Protein AF-A0A3N4H755-F1 (afdb_monomer)

Foldseek 3Di:
DDDDDDDDDDDDDDDDLPVLLLLLLVLLLVLLQDQPSVVCVVVCPPPVNLVVNCVVSVHDSVSVVVVVVQAPPNRHGGQVVSVVVSVQDLVNVLLVVLLVVLLVQDDSVCNNVSSVLSNVCSVPVHRDPVNLPSQAFEAQDPVLVVLLVVCLVPPDDQDPVPPSPRPSDRHYDYDPLVLAPAEADQQDWDFDADPPPRHTFKTKHHCLPVQLVVLVLLQVLLVLQQQWFQAPDRNDLAGDGDFQWDLPDPVDGATDTDDGTDDDDSNVCLVVCPVVVVVVSQQSNLQSLQVVLVSCCVPNDPQQNVFQVVQCVVLVDDFSRSPSPDQWDWDQDPPPSDTDIRGRPSDPRLGGQKKKKAWSAKFAPQNFWQWKDQVVNSYTYGAGHGMMMMGGPNTDMDGHDTPAPDSPDNCGPGIDTTIDMSHDDPSRSVNSVVVCVVPNRD

Organism: NCBI:txid1160509

Sequence (442 aa):
MPKGPGKPRKAGPAGVRSDTRSRLASIFIHIASLPDLCTYVSEAFHPDHIEHTCNTFQITEKEFYNLRGMFDTNGNPPDPKHLLKAGVTKEQYCIVQNCFFAINTAKTEHKNRAAILLKELLHSNQATPEVSAFLETICESEAVSERWAAWVITAPLPDEREKVGWCQYFPHCVIDESKLQLDVGLGENLVMRDRASGELIGFVYSDLVKNPQVLEWMDNVIAAGCETLKSVRKEDPGKLGMVGYAAGARNARCLNWKKSWDSGDIAGPYRCNKKGIWDHFDRNISSVFALGSNLLVRTGPKEVVRDYKKAINKYSLPRMDGQRSLIFIEYRDPLTALPHRFDLMDKAAPLGAYTVSFTTGSKGGKEKGGHFYISDYGIRIQGGSNRMVGWQQGELHGTSIPDIDDFGNPNPGDFFQRGYCQVESKQLPKAIQNHVERYGRA

Structure (mmCIF, N/CA/C/O backbone):
data_AF-A0A3N4H755-F1
#
_entry.id   AF-A0A3N4H755-F1
#
loop_
_atom_site.group_PDB
_atom_site.id
_atom_site.type_symbol
_atom_site.label_atom_id
_atom_site.label_alt_id
_atom_site.label_comp_id
_atom_site.label_asym_id
_atom_site.label_entity_id
_atom_site.label_seq_id
_atom_site.pdbx_PDB_ins_code
_atom_site.Cartn_x
_atom_site.Cartn_y
_atom_site.Cartn_z
_atom_site.occupancy
_atom_site.B_iso_or_equiv
_atom_site.auth_seq_id
_atom_site.auth_comp_id
_atom_site.auth_asym_id
_atom_site.auth_atom_id
_atom_site.pdbx_PDB_model_num
ATOM 1 N N . MET A 1 1 ? 66.608 -9.723 -12.735 1.00 37.19 1 MET A N 1
ATOM 2 C CA . MET A 1 1 ? 66.971 -10.878 -11.882 1.00 37.19 1 MET A CA 1
ATOM 3 C C . MET A 1 1 ? 65.697 -11.628 -11.506 1.00 37.19 1 MET A C 1
ATOM 5 O O . MET A 1 1 ? 64.805 -10.980 -10.965 1.00 37.19 1 MET A O 1
ATOM 9 N N . PRO A 1 2 ? 65.552 -12.927 -11.815 1.00 33.75 2 PRO A N 1
ATOM 10 C CA . PRO A 1 2 ? 64.373 -13.687 -11.417 1.00 33.75 2 PRO A CA 1
ATOM 11 C C . PRO A 1 2 ? 64.490 -14.147 -9.955 1.00 33.75 2 PRO A C 1
ATOM 13 O O . PRO A 1 2 ? 65.554 -14.574 -9.508 1.00 33.75 2 PRO A O 1
ATOM 16 N N . LYS A 1 3 ? 63.392 -14.017 -9.200 1.00 38.19 3 LYS A N 1
ATOM 17 C CA . LYS A 1 3 ? 63.274 -14.460 -7.802 1.00 38.19 3 LYS A CA 1
ATOM 18 C C . LYS A 1 3 ? 63.311 -15.993 -7.743 1.00 38.19 3 LYS A C 1
ATOM 20 O O . LYS A 1 3 ? 62.578 -16.648 -8.478 1.00 38.19 3 LYS A O 1
ATOM 25 N N . GLY A 1 4 ? 64.168 -16.538 -6.879 1.00 40.31 4 GLY A N 1
ATOM 26 C CA . GLY A 1 4 ? 64.348 -17.981 -6.690 1.00 40.31 4 GLY A CA 1
ATOM 27 C C . GLY A 1 4 ? 63.123 -18.695 -6.091 1.00 40.31 4 GLY A C 1
ATOM 28 O O . GLY A 1 4 ? 62.227 -18.041 -5.549 1.00 40.31 4 GLY A O 1
ATOM 29 N N . PRO A 1 5 ? 63.074 -20.037 -6.177 1.00 40.06 5 PRO A N 1
ATOM 30 C CA . PRO A 1 5 ? 61.913 -20.827 -5.784 1.00 40.06 5 PRO A CA 1
ATOM 31 C C . PRO A 1 5 ? 61.747 -20.856 -4.258 1.00 40.06 5 PRO A C 1
ATOM 33 O O . PRO A 1 5 ? 62.690 -21.109 -3.506 1.00 40.06 5 PRO A O 1
ATOM 36 N N . GLY A 1 6 ? 60.525 -20.580 -3.797 1.00 41.81 6 GLY A N 1
ATOM 37 C CA . GLY A 1 6 ? 60.156 -20.602 -2.383 1.00 41.81 6 GLY A CA 1
ATOM 38 C C . GLY A 1 6 ? 60.129 -22.019 -1.803 1.00 41.81 6 GLY A C 1
ATOM 39 O O . GLY A 1 6 ? 59.676 -22.960 -2.449 1.00 41.81 6 GLY A O 1
ATOM 40 N N . LYS A 1 7 ? 60.599 -22.160 -0.557 1.00 39.56 7 LYS A N 1
ATOM 41 C CA . LYS A 1 7 ? 60.572 -23.415 0.213 1.00 39.56 7 LYS A CA 1
ATOM 42 C C . LYS A 1 7 ? 59.134 -23.933 0.410 1.00 39.56 7 LYS A C 1
ATOM 44 O O . LYS A 1 7 ? 58.241 -23.128 0.685 1.00 39.56 7 LYS A O 1
ATOM 49 N N . PRO A 1 8 ? 58.905 -25.259 0.377 1.00 36.81 8 PRO A N 1
ATOM 50 C CA . PRO A 1 8 ? 57.589 -25.835 0.628 1.00 36.81 8 PRO A CA 1
ATOM 51 C C . PRO A 1 8 ? 57.197 -25.686 2.107 1.00 36.81 8 PRO A C 1
ATOM 53 O O . PRO A 1 8 ? 57.988 -25.961 3.014 1.00 36.81 8 PRO A O 1
ATOM 56 N N . ARG A 1 9 ? 55.957 -25.248 2.360 1.00 35.91 9 ARG A N 1
ATOM 57 C CA . ARG A 1 9 ? 55.354 -25.227 3.702 1.00 35.91 9 ARG A CA 1
ATOM 58 C C . ARG A 1 9 ? 54.984 -26.653 4.119 1.00 35.91 9 ARG A C 1
ATOM 60 O O . ARG A 1 9 ? 54.285 -27.344 3.387 1.00 35.91 9 ARG A O 1
ATOM 67 N N . LYS A 1 10 ? 55.414 -27.067 5.316 1.00 38.22 10 LYS A N 1
ATOM 68 C CA . LYS A 1 10 ? 54.965 -28.312 5.960 1.00 38.22 10 LYS A CA 1
ATOM 69 C C . LYS A 1 10 ? 53.465 -28.226 6.268 1.00 38.22 10 LYS A C 1
ATOM 71 O O . LYS A 1 10 ? 53.031 -27.285 6.930 1.00 38.22 10 LYS A O 1
ATOM 76 N N . ALA A 1 11 ? 52.697 -29.209 5.803 1.00 37.81 11 ALA A N 1
ATOM 77 C CA . ALA A 1 11 ? 51.311 -29.409 6.207 1.00 37.81 11 ALA A CA 1
ATOM 78 C C . ALA A 1 11 ? 51.268 -29.867 7.676 1.00 37.81 11 ALA A C 1
ATOM 80 O O . ALA A 1 11 ? 51.923 -30.841 8.043 1.00 37.81 11 ALA A O 1
ATOM 81 N N . GLY A 1 12 ? 50.539 -29.133 8.520 1.00 41.53 12 GLY A N 1
ATOM 82 C CA . GLY A 1 12 ? 50.205 -29.568 9.879 1.00 41.53 12 GLY A CA 1
ATOM 83 C C . GLY A 1 12 ? 49.044 -30.573 9.871 1.00 41.53 12 GLY A C 1
ATOM 84 O O . GLY A 1 12 ? 48.287 -30.608 8.898 1.00 41.53 12 GLY A O 1
ATOM 85 N N . PRO A 1 13 ? 48.886 -31.384 10.931 1.00 35.00 13 PRO A N 1
ATOM 86 C CA . PRO A 1 13 ? 47.935 -32.490 10.957 1.00 35.00 13 PRO A CA 1
ATOM 87 C C . PRO A 1 13 ? 46.483 -31.998 10.874 1.00 35.00 13 PRO A C 1
ATOM 89 O O . PRO A 1 13 ? 46.030 -31.163 11.661 1.00 35.00 13 PRO A O 1
ATOM 92 N N . ALA A 1 14 ? 45.749 -32.537 9.902 1.00 44.38 14 ALA A N 1
ATOM 93 C CA . ALA A 1 14 ? 44.312 -32.370 9.750 1.00 44.38 14 ALA A CA 1
ATOM 94 C C . ALA A 1 14 ? 43.601 -33.322 10.723 1.00 44.38 14 ALA A C 1
ATOM 96 O O . ALA A 1 14 ? 43.494 -34.510 10.445 1.00 44.38 14 ALA A O 1
ATOM 97 N N . GLY A 1 15 ? 43.163 -32.826 11.884 1.00 40.31 15 GLY A N 1
ATOM 98 C CA . GLY A 1 15 ? 42.465 -33.697 12.841 1.00 40.31 15 GLY A CA 1
ATOM 99 C C . GLY A 1 15 ? 41.652 -33.050 13.963 1.00 40.31 15 GLY A C 1
ATOM 100 O O . GLY A 1 15 ? 40.934 -33.767 14.637 1.00 40.31 15 GLY A O 1
ATOM 101 N N . VAL A 1 16 ? 41.710 -31.729 14.180 1.00 38.16 16 VAL A N 1
ATOM 102 C CA . VAL A 1 16 ? 41.061 -31.102 15.365 1.00 38.16 16 VAL A CA 1
ATOM 103 C C . VAL A 1 16 ? 40.095 -29.957 15.006 1.00 38.16 16 VAL A C 1
ATOM 105 O O . VAL A 1 16 ? 39.391 -29.429 15.853 1.00 38.16 16 VAL A O 1
ATOM 108 N N . ARG A 1 17 ? 39.999 -29.555 13.730 1.00 38.12 17 ARG A N 1
ATOM 109 C CA . ARG A 1 17 ? 39.231 -28.355 13.327 1.00 38.12 17 ARG A CA 1
ATOM 110 C C . ARG A 1 17 ? 37.721 -28.556 13.136 1.00 38.12 17 ARG A C 1
ATOM 112 O O . ARG A 1 17 ? 37.017 -27.554 13.049 1.00 38.12 17 ARG A O 1
ATOM 119 N N . SER A 1 18 ? 37.222 -29.788 13.025 1.00 40.03 18 SER A N 1
ATOM 120 C CA . SER A 1 18 ? 35.785 -30.049 12.827 1.00 40.03 18 SER A CA 1
ATOM 121 C C . SER A 1 18 ? 34.979 -29.949 14.127 1.00 40.03 18 SER A C 1
ATOM 123 O O . SER A 1 18 ? 33.864 -29.438 14.098 1.00 40.03 18 SER A O 1
ATOM 125 N N . ASP A 1 19 ? 35.560 -30.341 15.264 1.00 46.31 19 ASP A N 1
ATOM 126 C CA . ASP A 1 19 ? 34.869 -30.394 16.562 1.00 46.31 19 ASP A CA 1
ATOM 127 C C . ASP A 1 19 ? 34.604 -28.995 17.154 1.00 46.31 19 ASP A C 1
ATOM 129 O O . ASP A 1 19 ? 33.488 -28.663 17.554 1.00 46.31 19 ASP A O 1
ATOM 133 N N . THR A 1 20 ? 35.586 -28.092 17.069 1.00 42.19 20 THR A N 1
ATOM 134 C CA . THR A 1 20 ? 35.442 -26.692 17.515 1.00 42.19 20 THR A CA 1
ATOM 135 C C . THR A 1 20 ? 34.314 -25.948 16.785 1.00 42.19 20 THR A C 1
ATOM 137 O O . THR A 1 20 ? 33.657 -25.084 17.361 1.00 42.19 20 THR A O 1
ATOM 140 N N . ARG A 1 21 ? 34.047 -26.286 15.516 1.00 45.59 21 ARG A N 1
ATOM 141 C CA . ARG A 1 21 ? 33.001 -25.637 14.704 1.00 45.59 21 ARG A CA 1
ATOM 142 C C . ARG A 1 21 ? 31.594 -26.049 15.132 1.00 45.59 21 ARG A C 1
ATOM 144 O O . ARG A 1 21 ? 30.720 -25.193 15.223 1.00 45.59 21 ARG A O 1
ATOM 151 N N . SER A 1 22 ? 31.401 -27.331 15.440 1.00 44.69 22 SER A N 1
ATOM 152 C CA . SER A 1 22 ? 30.119 -27.858 15.925 1.00 44.69 22 SER A CA 1
ATOM 153 C C . SER A 1 22 ? 29.780 -27.325 17.325 1.00 44.69 22 SER A C 1
ATOM 155 O O . SER A 1 22 ? 28.619 -27.047 17.634 1.00 44.69 22 SER A O 1
ATOM 157 N N . ARG A 1 23 ? 30.806 -27.108 18.159 1.00 47.16 23 ARG A N 1
ATOM 158 C CA . ARG A 1 23 ? 30.660 -26.550 19.512 1.00 47.16 23 ARG A CA 1
ATOM 159 C C . ARG A 1 23 ? 30.326 -25.055 19.495 1.00 47.16 23 ARG A C 1
ATOM 161 O O . ARG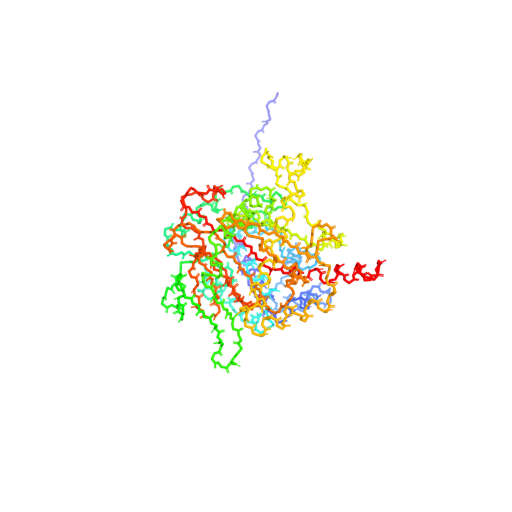 A 1 23 ? 29.396 -24.651 20.183 1.00 47.16 23 ARG A O 1
ATOM 168 N N . LEU A 1 24 ? 30.984 -24.254 18.648 1.00 44.19 24 LEU A N 1
ATOM 169 C CA . LEU A 1 24 ? 30.670 -22.823 18.474 1.00 44.19 24 LEU A CA 1
ATOM 170 C C . LEU A 1 24 ? 29.238 -22.577 17.979 1.00 44.19 24 LEU A C 1
ATOM 172 O O . LEU A 1 24 ? 28.571 -21.671 18.477 1.00 44.19 24 LEU A O 1
ATOM 176 N N . ALA A 1 25 ? 28.746 -23.412 17.060 1.00 45.50 25 ALA A N 1
ATOM 177 C CA . ALA A 1 25 ? 27.349 -23.375 16.636 1.00 45.50 25 ALA A CA 1
ATOM 178 C C . ALA A 1 25 ? 26.399 -23.671 17.811 1.00 45.50 25 ALA A C 1
ATOM 180 O O . ALA A 1 25 ? 25.476 -22.903 18.052 1.00 45.50 25 ALA A O 1
ATOM 181 N N . SER A 1 26 ? 26.689 -24.700 18.615 1.00 45.47 26 SER A N 1
ATOM 182 C CA . SER A 1 26 ? 25.880 -25.088 19.786 1.00 45.47 26 SER A CA 1
ATOM 183 C C . SER A 1 26 ? 25.758 -24.000 20.863 1.00 45.47 26 SER A C 1
ATOM 185 O O . SER A 1 26 ? 24.737 -23.898 21.540 1.00 45.47 26 SER A O 1
ATOM 187 N N . ILE A 1 27 ? 26.763 -23.137 20.999 1.00 47.31 27 ILE A N 1
ATOM 188 C CA . ILE A 1 27 ? 26.748 -22.026 21.967 1.00 47.31 27 ILE A CA 1
ATOM 189 C C . ILE A 1 27 ? 25.921 -20.851 21.447 1.00 47.31 27 ILE A C 1
ATOM 191 O O . ILE A 1 27 ? 25.141 -20.269 22.200 1.00 47.31 27 ILE A O 1
ATOM 195 N N . PHE A 1 28 ? 26.029 -20.548 20.149 1.00 48.62 28 PHE A N 1
ATOM 196 C CA . PHE A 1 28 ? 25.149 -19.584 19.482 1.00 48.62 28 PHE A CA 1
ATOM 197 C C . PHE A 1 28 ? 23.672 -19.989 19.616 1.00 48.62 28 PHE A C 1
ATOM 199 O O . PHE A 1 28 ? 22.830 -19.138 19.903 1.00 48.62 28 PHE A O 1
ATOM 206 N N . ILE A 1 29 ? 23.380 -21.289 19.483 1.00 45.28 29 ILE A N 1
ATOM 207 C CA . ILE A 1 29 ? 22.045 -21.884 19.665 1.00 45.28 29 ILE A CA 1
ATOM 208 C C . ILE A 1 29 ? 21.499 -21.620 21.069 1.00 45.28 29 ILE A C 1
ATOM 210 O O . ILE A 1 29 ? 20.332 -21.267 21.223 1.00 45.28 29 ILE A O 1
ATOM 214 N N . HIS A 1 30 ? 22.333 -21.789 22.096 1.00 45.16 30 HIS A N 1
ATOM 215 C CA . HIS A 1 30 ? 21.892 -21.640 23.477 1.00 45.16 30 HIS A CA 1
ATOM 216 C C . HIS A 1 30 ? 21.671 -20.172 23.858 1.00 45.16 30 HIS A C 1
ATOM 218 O O . HIS A 1 30 ? 20.620 -19.845 24.405 1.00 45.16 30 HIS A O 1
ATOM 224 N N . ILE A 1 31 ? 22.608 -19.279 23.512 1.00 46.03 31 ILE A N 1
ATOM 225 C CA . ILE A 1 31 ? 22.509 -17.842 23.819 1.00 46.03 31 ILE A CA 1
ATOM 226 C C . ILE A 1 31 ? 21.249 -17.245 23.184 1.00 46.03 31 ILE A C 1
ATOM 228 O O . ILE A 1 31 ? 20.500 -16.552 23.863 1.00 46.03 31 ILE A O 1
ATOM 232 N N . ALA A 1 32 ? 20.959 -17.580 21.922 1.00 44.53 32 ALA A N 1
ATOM 233 C CA . ALA A 1 32 ? 19.783 -17.084 21.206 1.00 44.53 32 ALA A CA 1
ATOM 234 C C . ALA A 1 32 ? 18.434 -17.614 21.743 1.00 44.53 32 ALA A C 1
ATOM 236 O O . ALA A 1 32 ? 17.385 -17.101 21.357 1.00 44.53 32 ALA A O 1
ATOM 237 N N . SER A 1 33 ? 18.450 -18.624 22.623 1.00 42.16 33 SER A N 1
ATOM 238 C CA . SER A 1 33 ? 17.251 -19.278 23.168 1.00 42.16 33 SER A CA 1
ATOM 239 C C . SER A 1 33 ? 16.802 -18.758 24.542 1.00 42.16 33 SER A C 1
ATOM 241 O O . SER A 1 33 ? 15.808 -19.243 25.084 1.00 42.16 33 SER A O 1
ATOM 243 N N . LEU A 1 34 ? 17.519 -17.787 25.119 1.00 43.53 34 LEU A N 1
ATOM 244 C CA . LEU A 1 34 ? 17.242 -17.276 26.462 1.00 43.53 34 LEU A CA 1
ATOM 245 C C . LEU A 1 34 ? 16.183 -16.156 26.450 1.00 43.53 34 LEU A C 1
ATOM 247 O O . LEU A 1 34 ? 16.245 -15.264 25.596 1.00 43.53 34 LEU A O 1
ATOM 251 N N . PRO A 1 35 ? 15.223 -16.156 27.399 1.00 37.88 35 PRO A N 1
ATOM 252 C CA . PRO A 1 35 ? 14.303 -15.037 27.581 1.00 37.88 35 PRO A CA 1
ATOM 253 C C . PRO A 1 35 ? 15.101 -13.776 27.939 1.00 37.88 35 PRO A C 1
ATOM 255 O O . PRO A 1 35 ? 15.944 -13.817 28.828 1.00 37.88 35 PRO A O 1
ATOM 258 N N . ASP A 1 36 ? 14.845 -12.669 27.239 1.00 51.94 36 ASP A N 1
ATOM 259 C CA . ASP A 1 36 ? 15.615 -11.418 27.339 1.00 51.94 36 ASP A CA 1
ATOM 260 C C . ASP A 1 36 ? 17.102 -11.537 26.962 1.00 51.94 36 ASP A C 1
ATOM 262 O O . ASP A 1 36 ? 18.016 -11.172 27.705 1.00 51.94 36 ASP A O 1
ATOM 266 N N . LEU A 1 37 ? 17.324 -11.953 25.711 1.00 44.00 37 LEU A N 1
ATOM 267 C CA . LEU A 1 37 ? 18.619 -11.957 25.025 1.00 44.00 37 LEU A CA 1
ATOM 268 C C . LEU A 1 37 ? 19.454 -10.691 25.288 1.00 44.00 37 LEU A C 1
ATOM 270 O O . LEU A 1 37 ? 20.648 -10.795 25.527 1.00 44.00 37 LEU A O 1
ATOM 274 N N . CYS A 1 38 ? 18.852 -9.497 25.284 1.00 39.28 38 CYS A N 1
ATOM 275 C CA . CYS A 1 38 ? 19.583 -8.247 25.520 1.00 39.28 38 CYS A CA 1
ATOM 276 C C . CYS A 1 38 ? 20.134 -8.124 26.951 1.00 39.28 38 CYS A C 1
ATOM 278 O O . CYS A 1 38 ? 21.256 -7.648 27.124 1.00 39.28 38 CYS A O 1
ATOM 280 N N . THR A 1 39 ? 19.381 -8.566 27.961 1.00 44.69 39 THR A N 1
ATOM 281 C CA . THR A 1 39 ? 19.807 -8.541 29.369 1.00 44.69 39 THR A CA 1
ATOM 282 C C . THR A 1 39 ? 20.890 -9.588 29.599 1.00 44.69 39 THR A C 1
ATOM 284 O O . THR A 1 39 ? 21.962 -9.265 30.111 1.00 44.69 39 THR A O 1
ATOM 287 N N . TYR A 1 40 ? 20.671 -10.804 29.094 1.00 47.69 40 TYR A N 1
ATOM 288 C CA . TYR A 1 40 ? 21.601 -11.915 29.269 1.00 47.69 40 TYR A CA 1
ATOM 289 C C . TYR A 1 40 ? 22.909 -11.725 28.495 1.00 47.69 40 TYR A C 1
ATOM 291 O O . TYR A 1 40 ? 23.973 -12.045 29.006 1.00 47.69 40 TYR A O 1
ATOM 299 N N . VAL A 1 41 ? 22.872 -11.148 27.289 1.00 46.31 41 VAL A N 1
ATOM 300 C CA . VAL A 1 41 ? 24.085 -10.753 26.553 1.00 46.31 41 VAL A CA 1
ATOM 301 C C . VAL A 1 41 ? 24.857 -9.698 27.355 1.00 46.31 41 VAL A C 1
ATOM 303 O O . VAL A 1 41 ? 26.072 -9.803 27.482 1.00 46.31 41 VAL A O 1
ATOM 306 N N . SER A 1 42 ? 24.190 -8.722 27.978 1.00 43.56 42 SER A N 1
ATOM 307 C CA . SER A 1 42 ? 24.899 -7.717 28.784 1.00 43.56 42 SER A CA 1
ATOM 308 C C . SER A 1 42 ? 25.566 -8.300 30.044 1.00 43.56 42 SER A C 1
ATOM 310 O O . SER A 1 42 ? 26.686 -7.907 30.372 1.00 43.56 42 SER A O 1
ATOM 312 N N . GLU A 1 43 ? 24.929 -9.276 30.699 1.00 48.62 43 GLU A N 1
ATOM 313 C CA . GLU A 1 43 ? 25.418 -9.909 31.933 1.00 48.62 43 GLU A CA 1
ATOM 314 C C . GLU A 1 43 ? 26.448 -11.018 31.660 1.00 48.62 43 GLU A C 1
ATOM 316 O O . GLU A 1 43 ? 27.495 -11.064 32.304 1.00 48.62 43 GLU A O 1
ATOM 321 N N . ALA A 1 44 ? 26.222 -11.867 30.653 1.00 48.84 44 ALA A N 1
ATOM 322 C CA . ALA A 1 44 ? 27.129 -12.956 30.282 1.00 48.84 44 ALA A CA 1
ATOM 323 C C . ALA A 1 44 ? 28.455 -12.457 29.684 1.00 48.84 44 ALA A C 1
ATOM 325 O O . ALA A 1 44 ? 29.462 -13.157 29.766 1.00 48.84 44 ALA A O 1
ATOM 326 N N . PHE A 1 45 ? 28.483 -11.249 29.104 1.00 48.88 45 PHE A N 1
ATOM 327 C CA . PHE A 1 45 ? 29.710 -10.607 28.613 1.00 48.88 45 PHE A CA 1
ATOM 328 C C . PHE A 1 45 ? 30.370 -9.658 29.630 1.00 48.88 45 PHE A C 1
ATOM 330 O O . PHE A 1 45 ? 31.374 -9.011 29.297 1.00 48.88 45 PHE A O 1
ATOM 337 N N . HIS A 1 46 ? 29.860 -9.598 30.866 1.00 59.00 46 HIS A N 1
ATOM 338 C CA . HIS A 1 46 ? 30.509 -8.899 31.971 1.00 59.00 46 HIS A CA 1
ATOM 339 C C . HIS A 1 46 ? 31.725 -9.711 32.475 1.00 59.00 46 HIS A C 1
ATOM 341 O O . HIS A 1 46 ? 31.621 -10.933 32.608 1.00 59.00 46 HIS A O 1
ATOM 347 N N . PRO A 1 47 ? 32.880 -9.074 32.763 1.00 55.56 47 PRO A N 1
ATOM 348 C CA . PRO A 1 47 ? 34.117 -9.769 33.142 1.00 55.56 47 PRO A CA 1
ATOM 349 C C . PRO A 1 47 ? 33.964 -10.775 34.290 1.00 55.56 47 PRO A C 1
ATOM 351 O O . PRO A 1 47 ? 34.566 -11.845 34.255 1.00 55.56 47 PRO A O 1
ATOM 354 N N . ASP A 1 48 ? 33.099 -10.465 35.254 1.00 60.66 48 ASP A N 1
ATOM 355 C CA . ASP A 1 48 ? 32.895 -11.276 36.461 1.00 60.66 48 ASP A CA 1
ATOM 356 C C . ASP A 1 48 ? 32.115 -12.580 36.213 1.00 60.66 48 ASP A C 1
ATOM 358 O O . ASP A 1 48 ? 32.096 -13.467 37.064 1.00 60.66 48 ASP A O 1
ATOM 362 N N . HIS A 1 49 ? 31.489 -12.731 35.042 1.00 58.31 49 HIS A N 1
ATOM 363 C CA . HIS A 1 49 ? 30.677 -13.900 34.692 1.00 58.31 49 HIS A CA 1
ATOM 364 C C . HIS A 1 49 ? 31.336 -14.802 33.638 1.00 58.31 49 HIS A C 1
ATOM 366 O O . HIS A 1 49 ? 30.759 -15.825 33.258 1.00 58.31 49 HIS A O 1
ATOM 372 N N . ILE A 1 50 ? 32.554 -14.471 33.188 1.00 56.12 50 ILE A N 1
ATOM 373 C CA . ILE A 1 50 ? 33.272 -15.204 32.131 1.00 56.12 50 ILE A CA 1
ATOM 374 C C . ILE A 1 50 ? 33.529 -16.653 32.540 1.00 56.12 50 ILE A C 1
ATOM 376 O O . ILE A 1 50 ? 33.259 -17.561 31.758 1.00 56.12 50 ILE A O 1
ATOM 380 N N . GLU A 1 51 ? 33.997 -16.889 33.765 1.00 56.88 51 GLU A N 1
ATOM 381 C CA . GLU A 1 51 ? 34.305 -18.237 34.251 1.00 56.88 51 GLU A CA 1
ATOM 382 C C . GLU A 1 51 ? 33.038 -19.095 34.380 1.00 56.88 51 GLU A C 1
ATOM 384 O O . GLU A 1 51 ? 33.001 -20.232 33.907 1.00 56.88 51 GLU A O 1
ATOM 389 N N . HIS A 1 52 ? 31.958 -18.531 34.933 1.00 58.81 52 HIS A N 1
ATOM 390 C CA . HIS A 1 52 ? 30.665 -19.210 35.026 1.00 58.81 52 HIS A CA 1
ATOM 391 C C . HIS A 1 52 ? 30.112 -19.562 33.640 1.00 58.81 52 HIS A C 1
ATOM 393 O O . HIS A 1 52 ? 29.659 -20.683 33.414 1.00 58.81 52 HIS A O 1
ATOM 399 N N . THR A 1 53 ? 30.212 -18.632 32.693 1.00 48.50 53 THR A N 1
ATOM 400 C CA . THR A 1 53 ? 29.767 -18.807 31.308 1.00 48.50 53 THR A CA 1
ATOM 401 C C . THR A 1 53 ? 30.600 -19.872 30.589 1.00 48.50 53 THR A C 1
ATOM 403 O O . THR A 1 53 ? 30.048 -20.800 30.002 1.00 48.50 53 THR A O 1
ATOM 406 N N . CYS A 1 54 ? 31.929 -19.821 30.702 1.00 52.19 54 CYS A N 1
ATOM 407 C CA . CYS A 1 54 ? 32.829 -20.820 30.121 1.00 52.19 54 CYS A CA 1
ATOM 408 C C . CYS A 1 54 ? 32.565 -22.227 30.673 1.00 52.19 54 CYS A C 1
ATOM 410 O O . CYS A 1 54 ? 32.491 -23.186 29.904 1.00 52.19 54 CYS A O 1
ATOM 412 N N . ASN A 1 55 ? 32.344 -22.343 31.985 1.00 54.88 55 ASN A N 1
ATOM 413 C CA . ASN A 1 55 ? 32.042 -23.614 32.643 1.00 54.88 55 ASN A CA 1
ATOM 414 C C . ASN A 1 55 ? 30.659 -24.154 32.259 1.00 54.88 55 ASN A C 1
ATOM 416 O O . ASN A 1 55 ? 30.520 -25.344 31.976 1.00 54.88 55 ASN A O 1
ATOM 420 N N . THR A 1 56 ? 29.653 -23.281 32.189 1.00 53.41 56 THR A N 1
ATOM 421 C CA . THR A 1 56 ? 28.278 -23.648 31.814 1.00 53.41 56 THR A CA 1
ATOM 422 C C . THR A 1 56 ? 28.215 -24.157 30.377 1.00 53.41 56 THR A C 1
ATOM 424 O O . THR A 1 56 ? 27.532 -25.138 30.091 1.00 53.41 56 THR A O 1
ATOM 427 N N . PHE A 1 57 ? 28.976 -23.533 29.476 1.00 46.56 57 PHE A N 1
ATOM 428 C CA . PHE A 1 57 ? 28.975 -23.860 28.050 1.00 46.56 57 PHE A CA 1
ATOM 429 C C . PHE A 1 57 ? 30.118 -24.781 27.618 1.00 46.56 57 PHE A C 1
ATOM 431 O O . PHE A 1 57 ? 30.257 -25.066 26.430 1.00 46.56 57 PHE A O 1
ATOM 438 N N . GLN A 1 58 ? 30.912 -25.266 28.578 1.00 59.72 58 GLN A N 1
ATOM 439 C CA . GLN A 1 58 ? 32.077 -26.124 28.355 1.00 59.72 58 GLN A CA 1
ATOM 440 C C . GLN A 1 58 ? 32.986 -25.613 27.229 1.0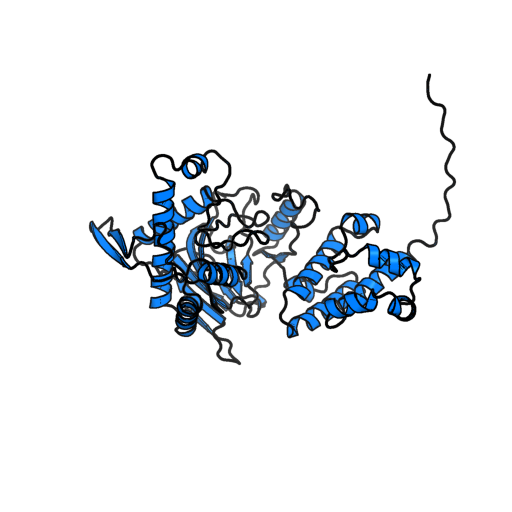0 59.72 58 GLN A C 1
ATOM 442 O O . GLN A 1 58 ? 33.405 -26.374 26.344 1.00 59.72 58 GLN A O 1
ATOM 447 N N . ILE A 1 59 ? 33.272 -24.312 27.266 1.00 55.12 59 ILE A N 1
ATOM 448 C CA . ILE A 1 59 ? 34.172 -23.639 26.335 1.00 55.12 59 ILE A CA 1
ATOM 449 C C . ILE A 1 59 ? 35.362 -23.046 27.043 1.00 55.12 59 ILE A C 1
ATOM 451 O O . ILE A 1 59 ? 35.314 -22.680 28.212 1.00 55.12 59 ILE A O 1
ATOM 455 N N . THR A 1 60 ? 36.445 -22.925 26.295 1.00 65.31 60 THR A N 1
ATOM 456 C CA . THR A 1 60 ? 37.610 -22.193 26.756 1.00 65.31 60 THR A CA 1
ATOM 457 C C . THR A 1 60 ? 37.319 -20.697 26.761 1.00 65.31 60 THR A C 1
ATOM 459 O O . THR A 1 60 ? 36.614 -20.169 25.900 1.00 65.31 60 THR A O 1
ATOM 462 N N . GLU A 1 61 ? 37.956 -19.980 27.677 1.00 57.25 61 GLU A N 1
ATOM 463 C CA . GLU A 1 61 ? 37.920 -18.518 27.725 1.00 57.25 61 GLU A CA 1
ATOM 464 C C . GLU A 1 61 ? 38.342 -17.887 26.380 1.00 57.25 61 GLU A C 1
ATOM 466 O O . GLU A 1 61 ? 37.779 -16.895 25.922 1.00 57.25 61 GLU A O 1
ATOM 471 N N . LYS A 1 62 ? 39.267 -18.534 25.660 1.00 63.00 62 LYS A N 1
ATOM 472 C CA . LYS A 1 62 ? 39.668 -18.145 24.302 1.00 63.00 62 LYS A CA 1
ATOM 473 C C . LYS A 1 62 ? 38.526 -18.262 23.284 1.00 63.00 62 LYS A C 1
ATOM 475 O O . LYS A 1 62 ? 38.391 -17.395 22.424 1.00 63.00 62 LYS A O 1
ATOM 480 N N . GLU A 1 63 ? 37.730 -19.327 23.337 1.00 51.75 63 GLU A N 1
ATOM 481 C CA . GLU A 1 63 ? 36.540 -19.493 22.489 1.00 51.75 63 GLU A CA 1
ATOM 482 C C . GLU A 1 63 ? 35.459 -18.474 22.853 1.00 51.75 63 GLU A C 1
ATOM 484 O O . GLU A 1 63 ? 34.865 -17.881 21.954 1.00 51.75 63 GLU A O 1
ATOM 489 N N . PHE A 1 64 ? 35.286 -18.185 24.143 1.00 52.72 64 PHE A N 1
ATOM 490 C CA . PHE A 1 64 ? 34.396 -17.135 24.627 1.00 52.72 64 PHE A CA 1
ATOM 491 C C . PHE A 1 64 ? 34.791 -15.738 24.114 1.00 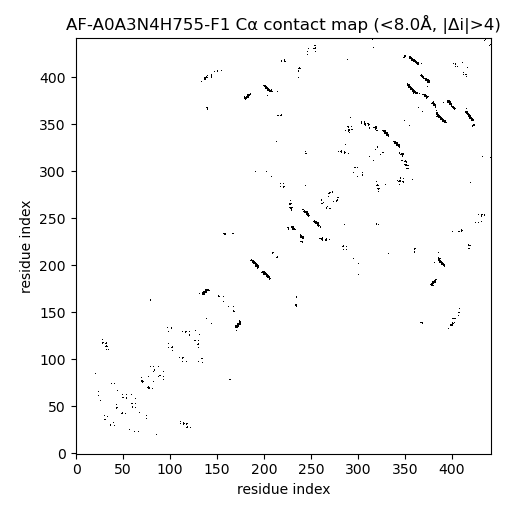52.72 64 PHE A C 1
ATOM 493 O O . PHE A 1 64 ? 33.946 -15.017 23.590 1.00 52.72 64 PHE A O 1
ATOM 500 N N . TYR A 1 65 ? 36.073 -15.357 24.161 1.00 54.34 65 TYR A N 1
ATOM 501 C CA . TYR A 1 65 ? 36.526 -14.079 23.594 1.00 54.34 65 TYR A CA 1
ATOM 502 C C . TYR A 1 65 ? 36.413 -14.021 22.068 1.00 54.34 65 TYR A C 1
ATOM 504 O O . TYR A 1 65 ? 36.121 -12.956 21.522 1.00 54.34 65 TYR A O 1
ATOM 512 N N . ASN A 1 66 ? 36.591 -15.148 21.372 1.00 55.47 66 ASN A N 1
ATOM 513 C CA . ASN A 1 66 ? 36.329 -15.214 19.935 1.00 55.47 66 ASN A CA 1
ATOM 514 C C . ASN A 1 66 ? 34.839 -14.984 19.634 1.00 55.47 66 ASN A C 1
ATOM 516 O O . ASN A 1 66 ? 34.537 -14.238 18.711 1.00 55.47 66 ASN A O 1
ATOM 520 N N . LEU A 1 67 ? 33.926 -15.554 20.432 1.00 50.69 67 LEU A N 1
ATOM 521 C CA . LEU A 1 67 ? 32.479 -15.312 20.344 1.00 50.69 67 LEU A CA 1
ATOM 522 C C . LEU A 1 67 ? 32.112 -13.864 20.694 1.00 50.69 67 LEU A C 1
ATOM 524 O O . LEU A 1 67 ? 31.327 -13.241 19.988 1.00 50.69 67 LEU A O 1
ATOM 528 N N . ARG A 1 68 ? 32.723 -13.284 21.732 1.00 47.91 68 ARG A N 1
ATOM 529 C CA . ARG A 1 68 ? 32.535 -11.874 22.104 1.00 47.91 68 ARG A CA 1
ATOM 530 C C . ARG A 1 68 ? 32.991 -10.929 20.992 1.00 47.91 68 ARG A C 1
ATOM 532 O O . ARG A 1 68 ? 32.309 -9.958 20.703 1.00 47.91 68 ARG A O 1
ATOM 539 N N . GLY A 1 69 ? 34.106 -11.239 20.330 1.00 52.50 69 GLY A N 1
ATOM 540 C CA . GLY A 1 69 ? 34.594 -10.504 19.158 1.00 52.50 69 GLY A CA 1
ATOM 541 C C . GLY A 1 69 ? 33.728 -10.670 17.901 1.00 52.50 69 GLY A C 1
ATOM 542 O O . GLY A 1 69 ? 33.981 -10.007 16.894 1.00 52.50 69 GLY A O 1
ATOM 543 N N . MET A 1 70 ? 32.721 -11.550 17.943 1.00 47.16 70 MET A N 1
ATOM 544 C CA . MET A 1 70 ? 31.720 -11.710 16.894 1.00 47.16 70 MET A CA 1
ATOM 545 C C . MET A 1 70 ? 30.480 -10.841 17.114 1.00 47.16 70 MET A C 1
ATOM 547 O O . MET A 1 70 ? 29.679 -10.769 16.203 1.00 47.16 70 MET A O 1
ATOM 551 N N . PHE A 1 71 ? 30.305 -10.153 18.238 1.00 47.84 71 PHE A N 1
ATOM 552 C CA . PHE A 1 71 ? 29.241 -9.156 18.389 1.00 47.84 71 PHE A CA 1
ATOM 553 C C . PHE A 1 71 ? 29.877 -7.779 18.525 1.00 47.84 71 PHE A C 1
ATOM 555 O O . PHE A 1 71 ? 30.970 -7.642 19.081 1.00 47.84 71 PHE A O 1
ATOM 562 N N . ASP A 1 72 ? 29.233 -6.745 17.985 1.00 55.50 72 ASP A N 1
ATOM 563 C CA . ASP A 1 72 ? 29.700 -5.394 18.287 1.00 55.50 72 ASP A CA 1
ATOM 564 C C . ASP A 1 72 ? 29.385 -5.036 19.750 1.00 55.50 72 ASP A C 1
ATOM 566 O O . ASP A 1 72 ? 28.652 -5.736 20.454 1.00 55.50 72 ASP A O 1
ATOM 570 N N . THR A 1 73 ? 29.930 -3.920 20.230 1.00 45.38 73 THR A N 1
ATOM 571 C CA . THR A 1 73 ? 29.720 -3.455 21.611 1.00 45.38 73 THR A CA 1
ATOM 572 C C . THR A 1 73 ? 28.258 -3.139 21.948 1.00 45.38 73 THR A C 1
ATOM 574 O O . THR A 1 73 ? 27.962 -2.852 23.103 1.00 45.38 73 THR A O 1
ATOM 577 N N . ASN A 1 74 ? 27.351 -3.170 20.966 1.00 48.75 74 ASN A N 1
ATOM 578 C CA . ASN A 1 74 ? 25.921 -2.926 21.127 1.00 48.75 74 ASN A CA 1
ATOM 579 C C . ASN A 1 74 ? 25.090 -4.221 21.039 1.00 48.75 74 ASN A C 1
ATOM 581 O O . ASN A 1 74 ? 23.863 -4.145 21.039 1.00 48.75 74 ASN A O 1
ATOM 585 N N . GLY A 1 75 ? 25.730 -5.394 20.942 1.00 49.44 75 GLY A N 1
ATOM 586 C CA . GLY A 1 75 ? 25.044 -6.680 20.805 1.00 49.44 75 GLY A CA 1
ATOM 587 C C . GLY A 1 75 ? 24.477 -6.938 19.405 1.00 49.44 75 GLY A C 1
ATOM 588 O O . GLY A 1 75 ? 23.620 -7.808 19.250 1.00 49.44 75 GLY A O 1
ATOM 589 N N . ASN A 1 76 ? 24.929 -6.205 18.380 1.00 51.72 76 ASN A N 1
ATOM 590 C CA . ASN A 1 76 ? 24.538 -6.490 17.001 1.00 51.72 76 ASN A CA 1
ATOM 591 C C . ASN A 1 76 ? 25.225 -7.769 16.500 1.00 51.72 76 ASN A C 1
ATOM 593 O O . ASN A 1 76 ? 26.367 -8.044 16.887 1.00 51.72 76 ASN A O 1
ATOM 597 N N . PRO A 1 77 ? 24.557 -8.539 15.622 1.00 52.03 77 PRO A N 1
ATOM 598 C CA . PRO A 1 77 ? 25.096 -9.784 15.101 1.00 52.03 77 PRO A CA 1
ATOM 599 C C . PRO A 1 77 ? 26.421 -9.583 14.338 1.00 52.03 77 PRO A C 1
ATOM 601 O O . PRO A 1 77 ? 26.684 -8.493 13.822 1.00 52.03 77 PRO A O 1
ATOM 604 N N . PRO A 1 78 ? 27.239 -10.645 14.223 1.00 53.88 78 PRO A N 1
ATOM 605 C CA . PRO A 1 78 ? 28.549 -10.591 13.583 1.00 53.88 78 PRO A CA 1
ATOM 606 C C . PRO A 1 78 ? 28.540 -10.059 12.163 1.00 53.88 78 PRO A C 1
ATOM 608 O O . PRO A 1 78 ? 27.663 -10.407 11.365 1.00 53.88 78 PRO A O 1
ATOM 611 N N . ASP A 1 79 ? 29.608 -9.321 11.830 1.00 55.62 79 ASP A N 1
ATOM 612 C CA . ASP A 1 79 ? 29.955 -9.005 10.445 1.00 55.62 79 ASP A CA 1
ATOM 613 C C . ASP A 1 79 ? 29.970 -10.323 9.639 1.00 55.62 79 ASP A C 1
ATOM 615 O O . ASP A 1 79 ? 30.718 -11.252 9.986 1.00 55.62 79 ASP A O 1
ATOM 619 N N . PRO A 1 80 ? 29.177 -10.425 8.556 1.00 51.59 80 PRO A N 1
ATOM 620 C CA . PRO A 1 80 ? 29.102 -11.620 7.719 1.00 51.59 80 PRO A CA 1
ATOM 621 C C . PRO A 1 80 ? 30.472 -12.136 7.259 1.00 51.59 80 PRO A C 1
ATOM 623 O O . PRO A 1 80 ? 30.673 -13.340 7.096 1.00 51.59 80 PRO A O 1
ATOM 626 N N . LYS A 1 81 ? 31.460 -11.247 7.089 1.00 50.94 81 LYS A N 1
ATOM 627 C CA . LYS A 1 81 ? 32.828 -11.612 6.690 1.00 50.94 81 LYS A CA 1
ATOM 628 C C . LYS A 1 81 ? 33.521 -12.513 7.711 1.00 50.94 81 LYS A C 1
ATOM 630 O O . LYS A 1 81 ? 34.392 -13.295 7.326 1.00 50.94 81 LYS A O 1
ATOM 635 N N . HIS A 1 82 ? 33.174 -12.416 8.994 1.00 53.56 82 HIS A N 1
ATOM 636 C CA . HIS A 1 82 ? 33.729 -13.272 10.045 1.00 53.56 82 HIS A CA 1
ATOM 637 C C . HIS A 1 82 ? 33.105 -14.671 10.023 1.00 53.56 82 HIS A C 1
ATOM 639 O O . HIS A 1 82 ? 33.817 -15.660 10.187 1.00 53.56 82 HIS A O 1
ATOM 645 N N . LEU A 1 83 ? 31.813 -14.767 9.715 1.00 50.16 83 LEU A N 1
ATOM 646 C CA . LEU A 1 83 ? 31.090 -16.037 9.639 1.00 50.16 83 LEU A CA 1
ATOM 647 C C . LEU A 1 83 ? 31.395 -16.827 8.363 1.00 50.16 83 LEU A C 1
ATOM 649 O O . LEU A 1 83 ? 31.587 -18.041 8.424 1.00 50.16 83 LEU A O 1
ATOM 653 N N . LEU A 1 84 ? 31.570 -16.147 7.227 1.00 49.09 84 LEU A N 1
ATOM 654 C CA . LEU A 1 84 ? 32.033 -16.784 5.988 1.00 49.09 84 LEU A CA 1
ATOM 655 C C . LEU A 1 84 ? 33.444 -17.366 6.150 1.00 49.09 84 LEU A C 1
ATOM 657 O O . LEU A 1 84 ? 33.719 -18.480 5.710 1.00 49.09 84 LEU A O 1
ATOM 661 N N . LYS A 1 85 ? 34.340 -16.656 6.853 1.00 52.06 85 LYS A N 1
ATOM 662 C CA . LYS A 1 85 ? 35.667 -17.184 7.221 1.00 52.06 85 LYS A CA 1
ATOM 663 C C . LYS A 1 85 ? 35.582 -18.385 8.169 1.00 52.06 85 LYS A C 1
ATOM 665 O O . LYS A 1 85 ? 36.494 -19.213 8.172 1.00 52.06 85 LYS A O 1
ATOM 670 N N . ALA A 1 86 ? 34.505 -18.493 8.946 1.00 48.28 86 ALA A N 1
ATOM 671 C CA . ALA A 1 86 ? 34.224 -19.637 9.807 1.00 48.28 86 ALA A CA 1
ATOM 672 C C . ALA A 1 86 ? 33.583 -20.826 9.058 1.00 48.28 86 ALA A C 1
ATOM 674 O O . ALA A 1 86 ? 33.496 -21.914 9.626 1.00 48.28 86 ALA A O 1
ATOM 675 N N . GLY A 1 87 ? 33.220 -20.661 7.779 1.00 47.72 87 GLY A N 1
ATOM 676 C CA . GLY A 1 87 ? 32.616 -21.705 6.948 1.00 47.72 87 GLY A CA 1
ATOM 677 C C . GLY A 1 87 ? 31.091 -21.789 7.040 1.00 47.72 87 GLY A C 1
ATOM 678 O O . GLY A 1 87 ? 30.531 -22.790 6.607 1.00 47.72 87 GLY A O 1
ATOM 679 N N . VAL A 1 88 ? 30.427 -20.767 7.592 1.00 49.69 88 VAL A N 1
ATOM 680 C CA . VAL A 1 88 ? 28.962 -20.645 7.559 1.00 49.69 88 VAL A CA 1
ATOM 681 C C . VAL A 1 88 ? 28.533 -20.336 6.128 1.00 49.69 88 VAL A C 1
ATOM 683 O O . VAL A 1 88 ? 29.080 -19.430 5.494 1.00 49.69 88 VAL A O 1
ATOM 686 N N . THR A 1 89 ? 27.579 -21.103 5.603 1.00 52.59 89 THR A N 1
ATOM 687 C CA . THR A 1 89 ? 27.061 -20.885 4.248 1.00 52.59 89 THR A CA 1
ATOM 688 C C . THR A 1 89 ? 26.187 -19.630 4.172 1.00 52.59 89 THR A C 1
ATOM 690 O O . THR A 1 89 ? 25.668 -19.141 5.177 1.00 52.59 89 THR A O 1
ATOM 693 N N . LYS A 1 90 ? 26.008 -19.124 2.945 1.00 51.72 90 LYS A N 1
ATOM 694 C CA . LYS A 1 90 ? 25.095 -18.023 2.592 1.00 51.72 90 LYS A CA 1
ATOM 695 C C . LYS A 1 90 ? 23.710 -18.215 3.230 1.00 51.72 90 LYS A C 1
ATOM 697 O O . LYS A 1 90 ? 23.197 -17.324 3.896 1.00 51.72 90 LYS A O 1
ATOM 702 N N . GLU A 1 91 ? 23.171 -19.413 3.073 1.00 48.72 91 GLU A N 1
ATOM 703 C CA . GLU A 1 91 ? 21.846 -19.824 3.531 1.00 48.72 91 GLU A CA 1
ATOM 704 C C . GLU A 1 91 ? 21.738 -19.895 5.063 1.00 48.72 91 GLU A C 1
ATOM 706 O O . GLU A 1 91 ? 20.846 -19.286 5.653 1.00 48.72 91 GLU A O 1
ATOM 711 N N . GLN A 1 92 ? 22.706 -20.537 5.729 1.00 50.88 92 GLN A N 1
ATOM 712 C CA . GLN A 1 92 ? 22.738 -20.648 7.194 1.00 50.88 92 GLN A CA 1
ATOM 713 C C . GLN A 1 92 ? 22.805 -19.281 7.891 1.00 50.88 92 GLN A C 1
ATOM 715 O O . GLN A 1 92 ? 22.207 -19.097 8.950 1.00 50.88 92 GLN A O 1
ATOM 720 N N . TYR A 1 93 ? 23.509 -18.305 7.311 1.00 56.09 93 TYR A N 1
ATOM 721 C CA . TYR A 1 93 ? 23.564 -16.957 7.877 1.00 56.09 93 TYR A CA 1
ATOM 722 C C . TYR A 1 93 ? 22.246 -16.191 7.717 1.00 56.09 93 TYR A C 1
ATOM 724 O O . TYR A 1 93 ? 21.807 -15.545 8.669 1.00 56.09 93 TYR A O 1
ATOM 732 N N . CYS A 1 94 ? 21.606 -16.284 6.545 1.00 50.94 94 CYS A N 1
ATOM 733 C CA . CYS A 1 94 ? 20.295 -15.677 6.298 1.00 50.94 94 CYS A CA 1
ATOM 734 C C . CYS A 1 94 ? 19.254 -16.190 7.296 1.00 50.94 94 CYS A C 1
ATOM 736 O O . CYS A 1 94 ? 18.534 -15.396 7.892 1.00 50.94 94 CYS A O 1
ATOM 738 N N . ILE A 1 95 ? 19.247 -17.498 7.557 1.00 51.88 95 ILE A N 1
ATOM 739 C CA . ILE A 1 95 ? 18.394 -18.121 8.573 1.00 51.88 95 ILE A CA 1
ATOM 740 C C . ILE A 1 95 ? 18.620 -17.485 9.955 1.00 51.88 95 ILE A C 1
ATOM 742 O O . ILE A 1 95 ? 17.664 -17.046 10.594 1.00 51.88 95 ILE A O 1
ATOM 746 N N . VAL A 1 96 ? 19.875 -17.376 10.407 1.00 52.78 96 VAL A N 1
ATOM 747 C CA . VAL A 1 96 ? 20.212 -16.795 11.721 1.00 52.78 96 VAL A CA 1
ATOM 748 C C . VAL A 1 96 ? 19.795 -15.322 11.818 1.00 52.78 96 VAL A C 1
ATOM 750 O O . VAL A 1 96 ? 19.229 -14.915 12.832 1.00 52.78 96 VAL A O 1
ATOM 753 N N . GLN A 1 97 ? 20.025 -14.526 10.769 1.00 54.59 97 GLN A N 1
ATOM 754 C CA . GLN A 1 97 ? 19.616 -13.116 10.711 1.00 54.59 97 GLN A CA 1
ATOM 755 C C . GLN A 1 97 ? 18.096 -12.945 10.728 1.00 54.59 97 GLN A C 1
ATOM 757 O O . GLN A 1 97 ? 17.580 -12.139 11.500 1.00 54.59 97 GLN A O 1
ATOM 762 N N . ASN A 1 98 ? 17.376 -13.730 9.927 1.00 49.53 98 ASN A N 1
ATOM 763 C CA . ASN A 1 98 ? 15.917 -13.688 9.858 1.00 49.53 98 ASN A CA 1
ATOM 764 C C . ASN A 1 98 ? 15.292 -14.058 11.202 1.00 49.53 98 ASN A C 1
ATOM 766 O O . ASN A 1 98 ? 14.379 -13.377 11.667 1.00 49.53 98 ASN A O 1
ATOM 770 N N . CYS A 1 99 ? 15.849 -15.056 11.887 1.00 49.75 99 CYS A N 1
ATOM 771 C CA . CYS A 1 99 ? 15.415 -15.416 13.231 1.00 49.75 99 CYS A CA 1
ATOM 772 C C . CYS A 1 99 ? 15.724 -14.310 14.247 1.00 49.75 99 CYS A C 1
ATOM 774 O O . CYS A 1 99 ? 14.869 -13.968 15.060 1.00 49.75 99 CYS A O 1
ATOM 776 N N . PHE A 1 100 ? 16.905 -13.688 14.177 1.00 52.38 100 PHE A N 1
ATOM 777 C CA . PHE A 1 100 ? 17.258 -12.559 15.041 1.00 52.38 100 PHE A CA 1
ATOM 778 C C . PHE A 1 100 ? 16.333 -11.351 14.813 1.00 52.38 100 PHE A C 1
ATOM 780 O O . PHE A 1 100 ? 15.901 -10.701 15.767 1.00 52.38 100 PHE A O 1
ATOM 787 N N . PHE A 1 101 ? 15.981 -11.057 13.559 1.00 48.19 101 PHE A N 1
ATOM 788 C CA . PHE A 1 101 ? 15.039 -9.995 13.215 1.00 48.19 101 PHE A CA 1
ATOM 789 C C . PHE A 1 101 ? 13.616 -10.322 13.691 1.00 48.19 101 PHE A C 1
ATOM 791 O O . PHE A 1 101 ? 12.980 -9.474 14.320 1.00 48.19 101 PHE A O 1
ATOM 798 N N . ALA A 1 102 ? 13.140 -11.552 13.473 1.00 47.44 102 ALA A N 1
ATOM 799 C CA . ALA A 1 102 ? 11.836 -12.022 13.943 1.00 47.44 102 ALA A CA 1
ATOM 800 C C . ALA A 1 102 ? 11.722 -11.943 15.476 1.00 47.44 102 ALA A C 1
ATOM 802 O O . ALA A 1 102 ? 10.772 -11.361 15.994 1.00 47.44 102 ALA A O 1
ATOM 803 N N . ILE A 1 103 ? 12.736 -12.407 16.217 1.00 49.59 103 ILE A N 1
ATOM 804 C CA . ILE A 1 103 ? 12.781 -12.331 17.690 1.00 49.59 103 ILE A CA 1
ATOM 805 C C . ILE A 1 103 ? 12.736 -10.874 18.178 1.00 49.59 103 ILE A C 1
ATOM 807 O O . ILE A 1 103 ? 12.064 -10.559 19.162 1.00 49.59 103 ILE A O 1
ATOM 811 N N . ASN A 1 104 ? 13.418 -9.958 17.489 1.00 47.41 104 ASN A N 1
ATOM 812 C CA . ASN A 1 104 ? 13.455 -8.549 17.887 1.00 47.41 104 ASN A CA 1
ATOM 813 C C . ASN A 1 104 ? 12.194 -7.759 17.510 1.00 47.41 104 ASN A C 1
ATOM 815 O O . ASN A 1 104 ? 11.928 -6.716 18.113 1.00 47.41 104 ASN A O 1
ATOM 819 N N . THR A 1 105 ? 11.418 -8.232 16.534 1.00 43.03 105 THR A N 1
ATOM 820 C CA . THR A 1 105 ? 10.210 -7.550 16.040 1.00 43.03 105 THR A CA 1
ATOM 821 C C . THR A 1 105 ? 8.905 -8.142 16.575 1.00 43.03 105 THR A C 1
ATOM 823 O O . THR A 1 105 ? 7.901 -7.429 16.622 1.00 43.03 105 THR A O 1
ATOM 826 N N . ALA A 1 106 ? 8.925 -9.390 17.043 1.00 44.00 106 ALA A N 1
ATOM 827 C CA . ALA A 1 106 ? 7.790 -10.092 17.630 1.00 44.00 106 ALA A CA 1
ATOM 828 C C . ALA A 1 106 ? 7.296 -9.468 18.955 1.00 44.00 106 ALA A C 1
ATOM 830 O O . ALA A 1 106 ? 8.087 -8.998 19.784 1.00 44.00 106 ALA A O 1
ATOM 831 N N . LYS A 1 107 ? 5.971 -9.515 19.195 1.00 43.97 107 LYS A N 1
ATOM 832 C CA . LYS A 1 107 ? 5.379 -9.244 20.524 1.00 43.97 107 LYS A CA 1
ATOM 833 C C . LYS A 1 107 ? 5.960 -10.240 21.543 1.00 43.97 107 LYS A C 1
ATOM 835 O O . LYS A 1 107 ? 6.331 -11.352 21.176 1.00 43.97 107 LYS A O 1
ATOM 840 N N . THR A 1 108 ? 6.033 -9.860 22.821 1.00 48.78 108 THR A N 1
ATOM 841 C CA . THR A 1 108 ? 6.710 -10.630 23.889 1.00 48.78 108 THR A CA 1
ATOM 842 C C . THR A 1 108 ? 6.305 -12.110 23.942 1.00 48.78 108 THR A C 1
ATOM 844 O O . THR A 1 108 ? 7.160 -12.968 24.130 1.00 48.78 108 THR A O 1
ATOM 847 N N . GLU A 1 109 ? 5.033 -12.426 23.699 1.00 43.72 109 GLU A N 1
ATOM 848 C CA . GLU A 1 109 ? 4.515 -13.803 23.673 1.00 43.72 109 GLU A CA 1
ATOM 849 C C . GLU A 1 109 ? 5.028 -14.646 22.485 1.00 43.72 109 GLU A C 1
ATOM 851 O O . GLU A 1 109 ? 5.244 -15.849 22.621 1.00 43.72 109 GLU A O 1
ATOM 856 N N . HIS A 1 110 ? 5.326 -14.018 21.344 1.00 44.97 110 HIS A N 1
ATOM 857 C CA . HIS A 1 110 ? 5.848 -14.677 20.142 1.00 44.97 110 HIS A CA 1
ATOM 858 C C . HIS A 1 110 ? 7.377 -14.832 20.166 1.00 44.97 110 HIS A C 1
ATOM 860 O O . HIS A 1 110 ? 7.914 -15.691 19.466 1.00 44.97 110 HIS A O 1
ATOM 866 N N . LYS A 1 111 ? 8.089 -14.064 21.006 1.00 50.97 111 LYS A N 1
ATOM 867 C CA . LYS A 1 111 ? 9.553 -14.169 21.160 1.00 50.97 111 LYS A CA 1
ATOM 868 C C . LYS A 1 111 ? 9.986 -15.538 21.674 1.00 50.97 111 LYS A C 1
ATOM 870 O O . LYS A 1 111 ? 10.921 -16.122 21.138 1.00 50.97 111 LYS A O 1
ATOM 875 N N . ASN A 1 112 ? 9.265 -16.073 22.660 1.00 47.41 112 ASN A N 1
ATOM 876 C CA . ASN A 1 112 ? 9.539 -17.402 23.212 1.00 47.41 112 ASN A CA 1
ATOM 877 C C . ASN A 1 112 ? 9.318 -18.500 22.164 1.00 47.41 112 ASN A C 1
ATOM 879 O O . ASN A 1 112 ? 10.087 -19.454 22.096 1.00 47.41 112 ASN A O 1
ATOM 883 N N . ARG A 1 113 ? 8.310 -18.339 21.299 1.00 47.72 113 ARG A N 1
ATOM 884 C CA . ARG A 1 113 ? 8.029 -19.282 20.212 1.00 47.72 113 ARG A CA 1
ATOM 885 C C . ARG A 1 113 ? 9.100 -19.224 19.120 1.00 47.72 113 ARG A C 1
ATOM 887 O O . ARG A 1 113 ? 9.599 -20.268 18.725 1.00 47.72 113 ARG A O 1
ATOM 894 N N . ALA A 1 114 ? 9.525 -18.026 18.713 1.00 47.12 114 ALA A N 1
ATOM 895 C CA . ALA A 1 114 ? 10.631 -17.837 17.772 1.00 47.12 114 ALA A CA 1
ATOM 896 C C . ALA A 1 114 ? 11.970 -18.386 18.311 1.00 47.12 114 ALA A C 1
ATOM 898 O O . ALA A 1 114 ? 12.739 -18.979 17.560 1.00 47.12 114 ALA A O 1
ATOM 899 N N . ALA A 1 115 ? 12.227 -18.256 19.617 1.00 50.56 115 ALA A N 1
ATOM 900 C CA . ALA A 1 115 ? 13.405 -18.819 20.280 1.00 50.56 115 ALA A CA 1
ATOM 901 C C . ALA A 1 115 ? 13.394 -20.364 20.326 1.00 50.56 115 ALA A C 1
ATOM 903 O O . ALA A 1 115 ? 14.428 -20.996 20.104 1.00 50.56 115 ALA A O 1
ATOM 904 N N . ILE A 1 116 ? 12.232 -20.983 20.571 1.00 49.31 116 ILE A N 1
ATOM 905 C CA . ILE A 1 116 ? 12.053 -22.448 20.521 1.00 49.31 116 ILE A CA 1
ATOM 906 C C . ILE A 1 116 ? 12.251 -22.969 19.091 1.00 49.31 116 ILE A C 1
ATOM 908 O O . ILE A 1 116 ? 12.982 -23.931 18.875 1.00 49.31 116 ILE A O 1
ATOM 912 N N . LEU A 1 117 ? 11.674 -22.280 18.111 1.00 46.06 117 LEU A N 1
ATOM 913 C CA . LEU A 1 117 ? 11.788 -22.597 16.689 1.00 46.06 117 LEU A CA 1
ATOM 914 C C . LEU A 1 117 ? 13.238 -22.485 16.181 1.00 46.06 117 LEU A C 1
ATOM 916 O O . LEU A 1 117 ? 13.739 -23.383 15.506 1.00 46.06 117 LEU A O 1
ATOM 920 N N . LEU A 1 118 ? 13.967 -21.442 16.592 1.00 49.81 118 LEU A N 1
ATOM 921 C CA . LEU A 1 118 ? 15.398 -21.287 16.310 1.00 49.81 118 LEU A CA 1
ATOM 922 C C . LEU A 1 118 ? 16.231 -22.440 16.893 1.00 49.81 118 LEU A C 1
ATOM 924 O O . LEU A 1 118 ? 17.177 -22.916 16.262 1.00 49.81 118 LEU A O 1
ATOM 928 N N . LYS A 1 119 ? 15.864 -22.915 18.089 1.00 47.06 119 LYS A N 1
ATOM 929 C CA . LYS A 1 119 ? 16.499 -24.068 18.729 1.00 47.06 119 LYS A CA 1
ATOM 930 C C . LYS A 1 119 ? 16.280 -25.340 17.908 1.00 47.06 119 LYS A C 1
ATOM 932 O O . LYS A 1 119 ? 17.244 -26.061 17.681 1.00 47.06 119 LYS A O 1
ATOM 937 N N . GLU A 1 120 ? 15.073 -25.617 17.427 1.00 45.59 120 GLU A N 1
ATOM 938 C CA . GLU A 1 120 ? 14.783 -26.813 16.615 1.00 45.59 120 GLU A CA 1
ATOM 939 C C . GLU A 1 120 ? 15.505 -26.803 15.262 1.00 45.59 120 GLU A C 1
ATOM 941 O O . GLU A 1 120 ? 16.069 -27.816 14.837 1.00 45.59 120 GLU A O 1
ATOM 946 N N . LEU A 1 121 ? 15.562 -25.637 14.623 1.00 44.19 121 LEU A N 1
ATOM 947 C CA . LEU A 1 121 ? 16.151 -25.450 13.301 1.00 44.19 121 LEU A CA 1
ATOM 948 C C . LEU A 1 121 ? 17.675 -25.633 13.292 1.00 44.19 121 LEU A C 1
ATOM 950 O O . LEU A 1 121 ? 18.255 -26.203 12.366 1.00 44.19 121 LEU A O 1
ATOM 954 N N . LEU A 1 122 ? 18.334 -25.197 14.364 1.00 46.47 122 LEU A N 1
ATOM 955 C CA . LEU A 1 122 ? 19.779 -25.324 14.498 1.00 46.47 122 LEU A CA 1
ATOM 956 C C . LEU A 1 122 ? 20.227 -26.710 15.008 1.00 46.47 122 LEU A C 1
ATOM 958 O O . LEU A 1 122 ? 21.373 -27.088 14.777 1.00 46.47 122 LEU A O 1
ATOM 962 N N . HIS A 1 123 ? 19.348 -27.486 15.659 1.00 45.66 123 HIS A N 1
ATOM 963 C CA . HIS A 1 123 ? 19.640 -28.877 16.052 1.00 45.66 123 HIS A CA 1
ATOM 964 C C . HIS A 1 123 ? 19.400 -29.892 14.925 1.00 45.66 123 HIS A C 1
ATOM 966 O O . HIS A 1 123 ? 20.032 -30.946 14.912 1.00 45.66 123 HIS A O 1
ATOM 972 N N . SER A 1 124 ? 18.497 -29.601 13.987 1.00 43.56 124 SER A N 1
ATOM 973 C CA . SER A 1 124 ? 18.093 -30.548 12.938 1.00 43.56 124 SER A CA 1
ATOM 974 C C . SER A 1 124 ? 18.890 -30.423 11.634 1.00 43.56 124 SER A C 1
ATOM 976 O O . SER A 1 124 ? 18.763 -31.288 10.770 1.00 43.56 124 SER A O 1
ATOM 978 N N . ASN A 1 125 ? 19.729 -29.385 11.471 1.00 43.09 125 ASN A N 1
ATOM 979 C CA . ASN A 1 125 ? 20.379 -29.041 10.189 1.00 43.09 125 ASN A CA 1
ATOM 980 C C . ASN A 1 125 ? 19.381 -28.922 9.011 1.00 43.09 125 ASN A C 1
ATOM 982 O O . ASN A 1 125 ? 19.785 -28.919 7.848 1.00 43.09 125 ASN A O 1
ATOM 986 N N . GLN A 1 126 ? 18.086 -28.823 9.307 1.00 39.81 126 GLN A N 1
ATOM 987 C CA . GLN A 1 126 ? 16.990 -28.709 8.360 1.00 39.81 126 GLN A CA 1
ATOM 988 C C . GLN A 1 126 ? 16.037 -27.646 8.895 1.00 39.81 126 GLN A C 1
ATOM 990 O O . GLN A 1 126 ? 15.682 -27.645 10.069 1.00 39.81 126 GLN A O 1
ATOM 995 N N . ALA A 1 127 ? 15.632 -26.713 8.040 1.00 37.56 127 ALA A N 1
ATOM 996 C CA . ALA A 1 127 ? 14.583 -25.777 8.400 1.00 37.56 127 ALA A CA 1
ATOM 997 C C . ALA A 1 127 ? 13.299 -26.549 8.720 1.00 37.56 127 ALA A C 1
ATOM 999 O O . ALA A 1 127 ? 12.752 -27.214 7.841 1.00 37.56 127 ALA A O 1
ATOM 1000 N N . THR A 1 128 ? 12.813 -26.488 9.965 1.00 37.56 128 THR A N 1
ATOM 1001 C CA . THR A 1 128 ? 11.426 -26.882 10.222 1.00 37.56 128 THR A CA 1
ATOM 1002 C C . THR A 1 128 ? 10.526 -25.852 9.520 1.00 37.56 128 THR A C 1
ATOM 1004 O O . THR A 1 128 ? 10.821 -24.652 9.581 1.00 37.56 128 THR A O 1
ATOM 1007 N N . PRO A 1 129 ? 9.440 -26.272 8.839 1.00 41.59 129 PRO A N 1
ATOM 1008 C CA . PRO A 1 129 ? 8.582 -25.372 8.054 1.00 41.59 129 PRO A CA 1
ATOM 1009 C C . PRO A 1 129 ? 8.018 -24.175 8.840 1.00 41.59 129 PRO A C 1
ATOM 1011 O O . PRO A 1 129 ? 7.652 -23.158 8.264 1.00 41.59 129 PRO A O 1
ATOM 1014 N N . GLU A 1 130 ? 7.961 -24.277 10.168 1.00 36.47 130 GLU A N 1
ATOM 1015 C CA . GLU A 1 130 ? 7.318 -23.304 11.052 1.00 36.47 130 GLU A CA 1
ATOM 1016 C C . GLU A 1 130 ? 8.170 -22.054 11.350 1.00 36.47 130 GLU A C 1
ATOM 1018 O O . GLU A 1 130 ? 7.619 -21.018 11.717 1.00 36.47 130 GLU A O 1
ATOM 1023 N N . VAL A 1 131 ? 9.498 -22.104 11.172 1.00 35.47 131 VAL A N 1
ATOM 1024 C CA . VAL A 1 131 ? 10.395 -20.944 11.412 1.00 35.47 131 VAL A CA 1
ATOM 1025 C C . VAL A 1 131 ? 10.475 -20.024 10.197 1.00 35.47 131 VAL A C 1
ATOM 1027 O O . VAL A 1 131 ? 10.717 -18.824 10.326 1.00 35.47 131 VAL A O 1
ATOM 1030 N N . SER A 1 132 ? 10.264 -20.591 9.012 1.00 38.47 132 SER A N 1
ATOM 1031 C CA . SER A 1 132 ? 10.388 -19.890 7.739 1.00 38.47 132 SER A CA 1
ATOM 1032 C C . SER A 1 132 ? 9.259 -18.859 7.543 1.00 38.47 132 SER A C 1
ATOM 1034 O O . SER A 1 132 ? 9.490 -17.772 7.021 1.00 38.47 132 SER A O 1
ATOM 1036 N N . ALA A 1 133 ? 8.086 -19.095 8.138 1.00 38.47 133 ALA A N 1
ATOM 1037 C CA . ALA A 1 133 ? 6.875 -18.291 7.954 1.00 38.47 133 ALA A CA 1
ATOM 1038 C C . ALA A 1 133 ? 6.936 -16.820 8.432 1.00 38.47 133 ALA A C 1
ATOM 1040 O O . ALA A 1 133 ? 6.097 -16.014 8.031 1.00 38.47 133 ALA A O 1
ATOM 1041 N N . PHE A 1 134 ? 7.889 -16.428 9.289 1.00 38.44 134 PHE A N 1
ATOM 1042 C CA . PHE A 1 134 ? 7.870 -15.088 9.907 1.00 38.44 134 PHE A CA 1
ATOM 1043 C C . PHE A 1 134 ? 8.343 -13.946 8.996 1.00 38.44 134 PHE A C 1
ATOM 1045 O O . PHE A 1 134 ? 8.103 -12.781 9.316 1.00 38.44 134 PHE A O 1
ATOM 1052 N N . LEU A 1 135 ? 9.009 -14.251 7.881 1.00 52.97 135 LEU A N 1
ATOM 1053 C CA . LEU A 1 135 ? 9.543 -13.264 6.931 1.00 52.97 135 LEU A CA 1
ATOM 1054 C C . LEU A 1 135 ? 9.472 -13.783 5.487 1.00 52.97 135 LEU A C 1
ATOM 1056 O O . LEU A 1 135 ? 10.323 -13.444 4.666 1.00 52.97 135 LEU A O 1
ATOM 1060 N N . GLU A 1 136 ? 8.495 -14.641 5.201 1.00 66.88 136 GLU A N 1
ATOM 1061 C CA . GLU A 1 136 ? 8.342 -15.237 3.882 1.00 66.88 136 GLU A CA 1
ATOM 1062 C C . GLU A 1 136 ? 7.650 -14.298 2.901 1.00 66.88 136 GLU A C 1
ATOM 1064 O O . GLU A 1 136 ? 6.549 -13.801 3.154 1.00 66.88 136 GLU A O 1
ATOM 1069 N N . THR A 1 137 ? 8.268 -14.099 1.742 1.00 77.31 137 THR A N 1
ATOM 1070 C CA . THR A 1 137 ? 7.561 -13.544 0.595 1.00 77.31 137 THR A CA 1
ATOM 1071 C C . THR A 1 137 ? 6.691 -14.634 -0.031 1.00 77.31 137 THR A C 1
ATOM 1073 O O . THR A 1 137 ? 7.162 -15.734 -0.305 1.00 77.31 137 THR A O 1
ATOM 1076 N N . ILE A 1 138 ? 5.415 -14.341 -0.266 1.00 87.94 138 ILE A N 1
ATOM 1077 C CA . ILE A 1 138 ? 4.466 -15.320 -0.809 1.00 87.94 138 ILE A CA 1
ATOM 1078 C C . ILE A 1 138 ? 4.527 -15.301 -2.340 1.00 87.94 138 ILE A C 1
ATOM 1080 O O . ILE A 1 138 ? 4.477 -14.233 -2.951 1.00 87.94 138 ILE A O 1
ATOM 1084 N N . CYS A 1 139 ? 4.579 -16.475 -2.959 1.00 91.00 139 CYS A N 1
ATOM 1085 C CA . CYS A 1 139 ? 4.453 -16.691 -4.399 1.00 91.00 139 CYS A CA 1
ATOM 1086 C C . CYS A 1 139 ? 3.151 -17.444 -4.697 1.00 91.00 139 CYS A C 1
ATOM 1088 O O . CYS A 1 139 ? 2.791 -18.372 -3.977 1.00 91.00 139 CYS A O 1
ATOM 1090 N N . GLU A 1 140 ? 2.466 -17.105 -5.790 1.00 91.81 140 GLU A N 1
ATOM 1091 C CA . GLU A 1 140 ? 1.256 -17.842 -6.201 1.00 91.81 140 GLU A CA 1
ATOM 1092 C C . GLU A 1 140 ? 1.581 -19.180 -6.898 1.00 91.81 140 GLU A C 1
ATOM 1094 O O . GLU A 1 140 ? 0.699 -20.015 -7.079 1.00 91.81 140 GLU A O 1
ATOM 1099 N N . SER A 1 141 ? 2.835 -19.404 -7.311 1.00 93.06 141 SER A N 1
ATOM 1100 C CA . SER A 1 141 ? 3.261 -20.656 -7.945 1.00 93.06 141 SER A CA 1
ATOM 1101 C C . SER A 1 141 ? 4.747 -20.960 -7.751 1.00 93.06 141 SER A C 1
ATOM 1103 O O . SER A 1 141 ? 5.561 -20.058 -7.530 1.00 93.06 141 SER A O 1
ATOM 1105 N N . GLU A 1 142 ? 5.104 -22.236 -7.918 1.00 92.25 142 GLU A N 1
ATOM 1106 C CA . GLU A 1 142 ? 6.496 -22.710 -7.904 1.00 92.25 142 GLU A CA 1
ATOM 1107 C C . GLU A 1 142 ? 7.333 -22.032 -8.994 1.00 92.25 142 GLU A C 1
ATOM 1109 O O . GLU A 1 142 ? 8.461 -21.619 -8.760 1.00 92.25 142 GLU A O 1
ATOM 1114 N N . ALA A 1 143 ? 6.754 -21.808 -10.175 1.00 92.69 143 ALA A N 1
ATOM 1115 C CA . ALA A 1 143 ? 7.467 -21.165 -11.273 1.00 92.69 143 ALA A CA 1
ATOM 1116 C C . ALA A 1 143 ? 7.855 -19.709 -10.945 1.00 92.69 143 ALA A C 1
ATOM 1118 O O . ALA A 1 143 ? 8.939 -19.256 -11.314 1.00 92.69 143 ALA A O 1
ATOM 1119 N N . VAL A 1 144 ? 6.981 -18.967 -10.252 1.00 91.75 144 VAL A N 1
ATOM 1120 C CA . VAL A 1 144 ? 7.284 -17.604 -9.775 1.00 91.75 144 VAL A CA 1
ATOM 1121 C C . VAL A 1 144 ? 8.350 -17.649 -8.685 1.00 91.75 144 VAL A C 1
ATOM 1123 O O . VAL A 1 144 ? 9.286 -16.854 -8.724 1.00 91.75 144 VAL A O 1
ATOM 1126 N N . SER A 1 145 ? 8.232 -18.603 -7.759 1.00 89.31 145 SER A N 1
ATOM 1127 C CA . SER A 1 145 ? 9.212 -18.874 -6.702 1.00 89.31 145 SER A CA 1
ATOM 1128 C C . SER A 1 145 ? 10.618 -19.097 -7.275 1.00 89.31 145 SER A C 1
ATOM 1130 O O . SER A 1 145 ? 11.552 -18.370 -6.936 1.00 89.31 145 SER A O 1
ATOM 1132 N N . GLU A 1 146 ? 10.760 -19.998 -8.250 1.00 89.56 146 GLU A N 1
ATOM 1133 C CA . GLU A 1 146 ? 12.035 -20.294 -8.912 1.00 89.56 146 GLU A CA 1
ATOM 1134 C C . GLU A 1 146 ? 12.623 -19.077 -9.645 1.00 89.56 146 GLU A C 1
ATOM 1136 O O . GLU A 1 146 ? 13.815 -18.780 -9.502 1.00 89.56 146 GLU A O 1
ATOM 1141 N N . ARG A 1 147 ? 11.800 -18.336 -10.408 1.00 90.38 147 ARG A N 1
ATOM 1142 C CA . ARG A 1 147 ? 12.251 -17.113 -11.101 1.00 90.38 147 ARG A CA 1
ATOM 1143 C C . ARG A 1 147 ? 12.699 -16.041 -10.114 1.00 90.38 147 ARG A C 1
ATOM 1145 O O . ARG A 1 147 ? 13.734 -15.409 -10.329 1.00 90.38 147 ARG A O 1
ATOM 1152 N N . TRP A 1 148 ? 11.940 -15.846 -9.036 1.00 86.62 148 TRP A N 1
ATOM 1153 C CA . TRP A 1 148 ? 12.267 -14.893 -7.982 1.00 86.62 148 TRP A CA 1
ATOM 1154 C C . TRP A 1 148 ? 13.587 -15.258 -7.300 1.00 86.62 148 TRP A C 1
ATOM 1156 O O . TRP A 1 148 ? 14.481 -14.417 -7.211 1.00 86.62 148 TRP A O 1
ATOM 1166 N N . ALA A 1 149 ? 13.757 -16.523 -6.904 1.00 83.38 149 ALA A N 1
ATOM 1167 C CA . ALA A 1 149 ? 14.990 -17.024 -6.304 1.00 83.38 149 ALA A CA 1
ATOM 1168 C C . ALA A 1 149 ? 16.206 -16.789 -7.213 1.00 83.38 149 ALA A C 1
ATOM 1170 O O . ALA A 1 149 ? 17.240 -16.286 -6.765 1.00 83.38 149 ALA A O 1
ATOM 1171 N N . ALA A 1 150 ? 16.076 -17.103 -8.506 1.00 85.25 150 ALA A N 1
ATOM 1172 C CA . ALA A 1 150 ? 17.135 -16.891 -9.488 1.00 85.25 150 ALA A CA 1
ATOM 1173 C C . ALA A 1 150 ? 17.495 -15.403 -9.648 1.00 85.25 150 ALA A C 1
ATOM 1175 O O . ALA A 1 150 ? 18.681 -15.049 -9.676 1.00 85.25 150 ALA A O 1
ATOM 1176 N N . TRP A 1 151 ? 16.490 -14.524 -9.712 1.00 84.56 151 TRP A N 1
ATOM 1177 C CA . TRP A 1 151 ? 16.700 -13.079 -9.792 1.00 84.56 151 TRP A CA 1
ATOM 1178 C C . TRP A 1 151 ? 17.393 -12.540 -8.541 1.00 84.56 151 TRP A C 1
ATOM 1180 O O . TRP A 1 151 ? 18.430 -11.896 -8.653 1.00 84.56 151 TRP A O 1
ATOM 1190 N N . VAL A 1 152 ? 16.902 -12.882 -7.349 1.00 78.38 152 VAL A N 1
ATOM 1191 C CA . VAL A 1 152 ? 17.482 -12.476 -6.058 1.00 78.38 152 VAL A CA 1
ATOM 1192 C C . VAL A 1 152 ? 18.968 -12.841 -5.943 1.00 78.38 152 VAL A C 1
ATOM 1194 O O . VAL A 1 152 ? 19.752 -12.092 -5.365 1.00 78.38 152 VAL A O 1
ATOM 1197 N N . ILE A 1 153 ? 19.382 -13.989 -6.489 1.00 76.69 153 ILE A N 1
ATOM 1198 C CA . ILE A 1 153 ? 20.780 -14.445 -6.444 1.00 76.69 153 ILE A CA 1
ATOM 1199 C C . ILE A 1 153 ? 21.685 -13.629 -7.378 1.00 76.69 153 ILE A C 1
ATOM 1201 O O . ILE A 1 153 ? 22.876 -13.470 -7.092 1.00 76.69 153 ILE A O 1
ATOM 1205 N N . THR A 1 154 ? 21.147 -13.156 -8.501 1.00 78.62 154 THR A N 1
ATOM 1206 C CA . THR A 1 154 ? 21.928 -12.587 -9.610 1.00 78.62 154 THR A CA 1
ATOM 1207 C C . THR A 1 154 ? 21.798 -11.071 -9.743 1.00 78.62 154 THR A C 1
ATOM 1209 O O . THR A 1 154 ? 22.672 -10.439 -10.341 1.00 78.62 154 THR A O 1
ATOM 1212 N N . ALA A 1 155 ? 20.750 -10.474 -9.176 1.00 75.12 155 ALA A N 1
ATOM 1213 C CA . ALA A 1 155 ? 20.471 -9.053 -9.279 1.00 75.12 155 ALA A CA 1
ATOM 1214 C C . ALA A 1 155 ? 21.522 -8.215 -8.528 1.00 75.12 155 ALA A C 1
ATOM 1216 O O . ALA A 1 155 ? 21.953 -8.572 -7.426 1.00 75.12 155 ALA A O 1
ATOM 1217 N N . PRO A 1 156 ? 21.938 -7.064 -9.081 1.00 71.75 156 PRO A N 1
ATOM 1218 C CA . PRO A 1 156 ? 22.805 -6.142 -8.360 1.00 71.75 156 PRO A CA 1
ATOM 1219 C C . PRO A 1 156 ? 22.083 -5.606 -7.119 1.00 71.75 156 PRO A C 1
ATOM 1221 O O . PRO A 1 156 ? 20.905 -5.283 -7.203 1.00 71.75 156 PRO A O 1
ATOM 1224 N N . LEU A 1 157 ? 22.793 -5.464 -5.994 1.00 66.94 157 LEU A N 1
ATOM 1225 C CA . LEU A 1 157 ? 22.250 -4.855 -4.773 1.00 66.94 157 LEU A CA 1
ATOM 1226 C C . LEU A 1 157 ? 21.974 -3.353 -5.005 1.00 66.94 157 LEU A C 1
ATOM 1228 O O . LEU A 1 157 ? 22.930 -2.590 -5.196 1.00 66.94 157 LEU A O 1
ATOM 1232 N N . PRO A 1 158 ? 20.709 -2.897 -4.994 1.00 64.69 158 PRO A N 1
ATOM 1233 C CA . PRO A 1 158 ? 20.355 -1.504 -5.239 1.00 64.69 158 PRO A CA 1
ATOM 1234 C C . PRO A 1 158 ? 20.727 -0.552 -4.082 1.00 64.69 158 PRO A C 1
ATOM 1236 O O . PRO A 1 158 ? 20.848 0.664 -4.305 1.00 64.69 158 PRO A O 1
ATOM 1239 N N . ASP A 1 159 ? 20.954 -1.033 -2.850 1.00 64.62 159 ASP A N 1
ATOM 1240 C CA . ASP A 1 159 ? 21.567 -0.227 -1.785 1.00 64.62 159 ASP A CA 1
ATOM 1241 C C . ASP A 1 159 ? 23.078 -0.452 -1.600 1.00 64.62 159 ASP A C 1
ATOM 1243 O O . ASP A 1 159 ? 23.540 -1.370 -0.928 1.00 64.62 159 ASP A O 1
ATOM 1247 N N . GLU A 1 160 ? 23.883 0.496 -2.092 1.00 60.69 160 GLU A N 1
ATOM 1248 C CA . GLU A 1 160 ? 25.338 0.486 -1.893 1.00 60.69 160 GLU A CA 1
ATOM 1249 C C . GLU A 1 160 ? 25.778 0.550 -0.421 1.00 60.69 160 GLU A C 1
ATOM 1251 O O . GLU A 1 160 ? 26.907 0.163 -0.101 1.00 60.69 160 GLU A O 1
ATOM 1256 N N . ARG A 1 161 ? 24.914 1.044 0.481 1.00 55.44 161 ARG A N 1
ATOM 1257 C CA . ARG A 1 161 ? 25.188 1.078 1.931 1.00 55.44 161 ARG A CA 1
ATOM 1258 C C . ARG A 1 161 ? 25.241 -0.325 2.527 1.00 55.44 161 ARG A C 1
ATOM 1260 O O . ARG A 1 161 ? 25.845 -0.515 3.578 1.00 55.44 161 ARG A O 1
ATOM 1267 N N . GLU A 1 162 ? 24.669 -1.291 1.821 1.00 48.16 162 GLU A N 1
ATOM 1268 C CA . GLU A 1 162 ? 24.593 -2.697 2.187 1.00 48.16 162 GLU A CA 1
ATOM 1269 C C . GLU A 1 162 ? 25.431 -3.561 1.236 1.00 48.16 162 GLU A C 1
ATOM 1271 O O . GLU A 1 162 ? 25.169 -4.744 1.048 1.00 48.16 162 GLU A O 1
ATOM 1276 N N . LYS A 1 163 ? 26.583 -3.041 0.770 1.00 47.75 163 LYS A N 1
ATOM 1277 C CA . LYS A 1 163 ? 27.711 -3.871 0.269 1.00 47.75 163 LYS A CA 1
ATOM 1278 C C . LYS A 1 163 ? 28.198 -4.924 1.288 1.00 47.75 163 LYS A C 1
ATOM 1280 O O . LYS A 1 163 ? 29.104 -5.704 1.005 1.00 47.75 163 LYS A O 1
ATOM 1285 N N . VAL A 1 164 ? 27.574 -4.961 2.463 1.00 45.44 164 VAL A N 1
ATOM 1286 C CA . VAL A 1 164 ? 27.516 -6.084 3.393 1.00 45.44 164 VAL A CA 1
ATOM 1287 C C . VAL A 1 164 ? 26.367 -7.066 3.033 1.00 45.44 164 VAL A C 1
ATOM 1289 O O . VAL A 1 164 ? 25.668 -7.561 3.897 1.00 45.44 164 VAL A O 1
ATOM 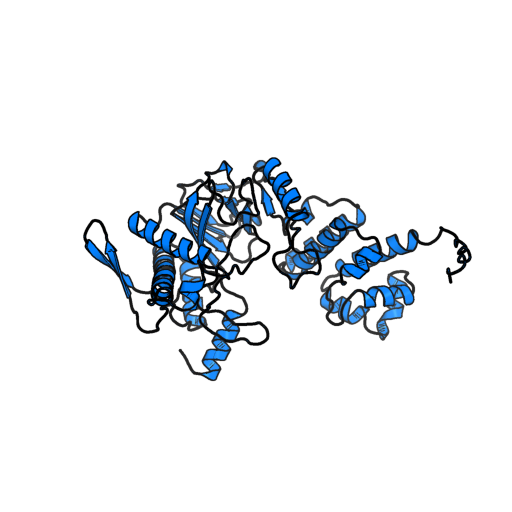1292 N N . GLY A 1 165 ? 26.166 -7.366 1.748 1.00 43.66 165 GLY A N 1
ATOM 1293 C CA . GLY A 1 165 ? 25.997 -8.715 1.188 1.00 43.66 165 GLY A CA 1
ATOM 1294 C C . GLY A 1 165 ? 24.671 -9.489 1.271 1.00 43.66 165 GLY A C 1
ATOM 1295 O O . GLY A 1 165 ? 24.626 -10.537 0.627 1.00 43.66 165 GLY A O 1
ATOM 1296 N N . TRP A 1 166 ? 23.633 -9.088 2.020 1.00 48.03 166 TRP A N 1
ATOM 1297 C CA . TRP A 1 166 ? 22.610 -10.093 2.406 1.00 48.03 166 TRP A CA 1
ATOM 1298 C C . TRP A 1 166 ? 21.139 -9.660 2.427 1.00 48.03 166 TRP A C 1
ATOM 1300 O O . TRP A 1 166 ? 20.283 -10.517 2.628 1.00 48.03 166 TRP A O 1
ATOM 1310 N N . CYS A 1 167 ? 20.812 -8.399 2.140 1.00 48.72 167 CYS A N 1
ATOM 1311 C CA . CYS A 1 167 ? 19.430 -7.890 2.211 1.00 48.72 167 CYS A CA 1
ATOM 1312 C C . CYS A 1 167 ? 18.506 -8.325 1.060 1.00 48.72 167 CYS A C 1
ATOM 1314 O O . CYS A 1 167 ? 17.353 -7.916 1.003 1.00 48.72 167 CYS A O 1
ATOM 1316 N N . GLN A 1 168 ? 19.005 -9.182 0.174 1.00 52.34 168 GLN A N 1
ATOM 1317 C CA . GLN A 1 168 ? 18.268 -9.717 -0.966 1.00 52.34 168 GLN A CA 1
ATOM 1318 C C . GLN A 1 168 ? 17.489 -11.001 -0.641 1.00 52.34 168 GLN A C 1
ATOM 1320 O O . GLN A 1 168 ? 16.532 -11.315 -1.339 1.00 52.34 168 GLN A O 1
ATOM 1325 N N . TYR A 1 169 ? 17.861 -11.758 0.400 1.00 56.09 169 TYR A N 1
ATOM 1326 C CA . TYR A 1 169 ? 17.285 -13.090 0.627 1.00 56.09 169 TYR A CA 1
ATOM 1327 C C . TYR A 1 169 ? 16.219 -13.091 1.725 1.00 56.09 169 TYR A C 1
ATOM 1329 O O . TYR A 1 169 ? 16.475 -13.474 2.870 1.00 56.09 169 TYR A O 1
ATOM 1337 N N . PHE A 1 170 ? 15.005 -12.690 1.355 1.00 63.03 170 PHE A N 1
ATOM 1338 C CA . PHE A 1 170 ? 13.823 -13.101 2.104 1.00 63.03 170 PHE A CA 1
ATOM 1339 C C . PHE A 1 170 ? 13.511 -14.555 1.721 1.00 63.03 170 PHE A C 1
ATOM 1341 O O . PHE A 1 170 ? 13.479 -14.867 0.522 1.00 63.03 170 PHE A O 1
ATOM 1348 N N . PRO A 1 171 ? 13.324 -15.464 2.696 1.00 68.38 171 PRO A N 1
ATOM 1349 C CA . PRO A 1 171 ? 12.719 -16.757 2.421 1.00 68.38 171 PRO A CA 1
ATOM 1350 C C . PRO A 1 171 ? 11.421 -16.512 1.650 1.00 68.38 171 PRO A C 1
ATOM 1352 O O . PRO A 1 171 ? 10.783 -15.473 1.812 1.00 68.38 171 PRO A O 1
ATOM 1355 N N . HIS A 1 172 ? 11.052 -17.412 0.759 1.00 76.81 172 HIS A N 1
ATOM 1356 C CA . HIS A 1 172 ? 9.803 -17.296 0.027 1.00 76.81 172 HIS A CA 1
ATOM 1357 C C . HIS A 1 172 ? 9.137 -18.658 -0.015 1.00 76.81 172 HIS A C 1
ATOM 1359 O O . HIS A 1 172 ? 9.813 -19.687 0.011 1.00 76.81 172 HIS A O 1
ATOM 1365 N N . CYS A 1 173 ? 7.814 -18.653 -0.046 1.00 83.88 173 CYS A N 1
ATOM 1366 C CA . CYS A 1 173 ? 7.018 -19.864 -0.074 1.00 83.88 173 CYS A CA 1
ATOM 1367 C C . CYS A 1 173 ? 5.945 -19.759 -1.146 1.00 83.88 173 CYS A C 1
ATOM 1369 O O . CYS A 1 173 ? 5.423 -18.682 -1.442 1.00 83.88 173 CYS A O 1
ATOM 1371 N N . VAL A 1 174 ? 5.609 -20.902 -1.731 1.00 89.75 174 VAL A N 1
ATOM 1372 C CA . VAL A 1 174 ? 4.408 -21.009 -2.549 1.00 89.75 174 VAL A CA 1
ATOM 1373 C C . VAL A 1 174 ? 3.209 -21.098 -1.620 1.00 89.75 174 VAL A C 1
ATOM 1375 O O . VAL A 1 174 ? 3.230 -21.838 -0.635 1.00 89.75 174 VAL A O 1
ATOM 1378 N N . ILE A 1 175 ? 2.173 -20.321 -1.925 1.00 90.25 175 ILE A N 1
ATOM 1379 C CA . ILE A 1 175 ? 0.938 -20.318 -1.152 1.00 90.25 175 ILE A CA 1
ATOM 1380 C C . ILE A 1 175 ? 0.331 -21.726 -1.100 1.00 90.25 175 ILE A C 1
ATOM 1382 O O . ILE A 1 175 ? 0.093 -22.375 -2.116 1.00 90.25 175 ILE A O 1
ATOM 1386 N N . ASP A 1 176 ? 0.044 -22.187 0.112 1.00 90.38 176 ASP A N 1
ATOM 1387 C CA . ASP A 1 176 ? -0.743 -23.391 0.347 1.00 90.38 176 ASP A CA 1
ATOM 1388 C C . ASP A 1 176 ? -2.214 -22.986 0.478 1.00 90.38 176 ASP A C 1
ATOM 1390 O O . ASP A 1 176 ? -2.674 -22.589 1.552 1.00 90.38 176 ASP A O 1
ATOM 1394 N N . GLU A 1 177 ? -2.959 -23.050 -0.629 1.00 91.62 177 GLU A N 1
ATOM 1395 C CA . GLU A 1 177 ? -4.363 -22.620 -0.660 1.00 91.62 177 GLU A CA 1
ATOM 1396 C C . GLU A 1 177 ? -5.250 -23.398 0.324 1.00 91.62 177 GLU A C 1
ATOM 1398 O O . GLU A 1 177 ? -6.268 -22.873 0.769 1.00 91.62 177 GLU A O 1
ATOM 1403 N N . SER A 1 178 ? -4.854 -24.612 0.732 1.00 92.44 178 SER A 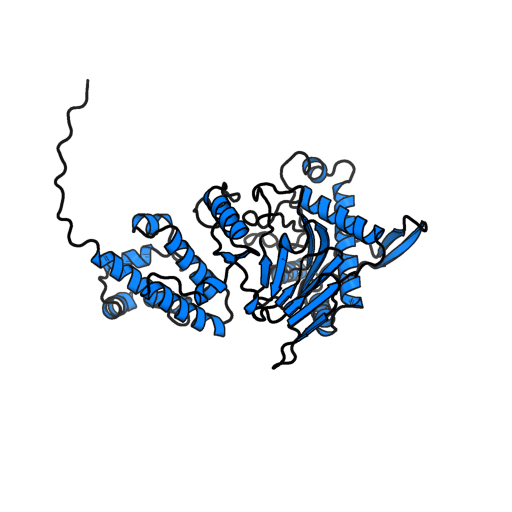N 1
ATOM 1404 C CA . SER A 1 178 ? -5.604 -25.400 1.719 1.00 92.44 178 SER A CA 1
ATOM 1405 C C . SER A 1 178 ? -5.580 -24.793 3.127 1.00 92.44 178 SER A C 1
ATOM 1407 O O . SER A 1 178 ? -6.437 -25.109 3.953 1.00 92.44 178 SER A O 1
ATOM 1409 N N . LYS A 1 179 ? -4.622 -23.896 3.395 1.00 90.38 179 LYS A N 1
ATOM 1410 C CA . LYS A 1 179 ? -4.501 -23.151 4.655 1.00 90.38 179 LYS A CA 1
ATOM 1411 C C . LYS A 1 179 ? -5.241 -21.817 4.635 1.00 90.38 179 LYS A C 1
ATOM 1413 O O . LYS A 1 179 ? -5.314 -21.156 5.673 1.00 90.38 179 LYS A O 1
ATOM 1418 N N . LEU A 1 180 ? -5.790 -21.408 3.489 1.00 94.19 180 LEU A N 1
ATOM 1419 C CA . LEU A 1 180 ? -6.616 -20.211 3.421 1.00 94.19 180 LEU A CA 1
ATOM 1420 C C . LEU A 1 180 ? -7.950 -20.464 4.125 1.00 94.19 180 LEU A C 1
ATOM 1422 O O . LEU A 1 180 ? -8.695 -21.382 3.793 1.00 94.19 180 LEU A O 1
ATOM 1426 N N . GLN A 1 181 ? -8.268 -19.607 5.088 1.00 95.38 181 GLN A N 1
ATOM 1427 C CA . GLN A 1 181 ? -9.579 -19.579 5.734 1.00 95.38 181 GLN A CA 1
ATOM 1428 C C . GLN A 1 181 ? -10.564 -18.705 4.954 1.00 95.38 181 GLN A C 1
ATOM 1430 O O . GLN A 1 181 ? -11.775 -18.912 5.032 1.00 95.38 181 GLN A O 1
ATOM 1435 N N . LEU A 1 182 ? -10.048 -17.714 4.220 1.00 96.38 182 LEU A N 1
ATOM 1436 C CA . LEU A 1 182 ? -10.843 -16.778 3.435 1.00 96.38 182 LEU A CA 1
ATOM 1437 C C . LEU A 1 182 ? -10.050 -16.283 2.218 1.00 96.38 182 LEU A C 1
ATOM 1439 O O . LEU A 1 182 ? -8.927 -15.804 2.362 1.00 96.38 182 LEU A O 1
ATOM 1443 N N . ASP A 1 183 ? -10.660 -16.347 1.034 1.00 96.56 183 ASP A N 1
ATOM 1444 C CA . ASP A 1 183 ? -10.135 -15.777 -0.213 1.00 96.56 183 ASP A CA 1
ATOM 1445 C C . ASP A 1 183 ? -11.122 -14.731 -0.746 1.00 96.56 183 ASP A C 1
ATOM 1447 O O . ASP A 1 183 ? -12.187 -15.076 -1.253 1.00 96.56 183 ASP A O 1
ATOM 1451 N N . VAL A 1 184 ? -10.783 -13.451 -0.587 1.00 97.12 184 VAL A N 1
ATOM 1452 C CA . VAL A 1 184 ? -11.648 -12.308 -0.904 1.00 97.12 184 VAL A CA 1
ATOM 1453 C C . VAL A 1 184 ? -11.468 -11.886 -2.361 1.00 97.12 184 VAL A C 1
ATOM 1455 O O . VAL A 1 184 ? -10.447 -11.297 -2.736 1.00 97.12 184 VAL A O 1
ATOM 1458 N N . GLY A 1 185 ? -12.492 -12.120 -3.174 1.00 95.81 185 GLY A N 1
ATOM 1459 C CA . GLY A 1 185 ? -12.553 -11.804 -4.597 1.00 95.81 185 GLY A CA 1
ATOM 1460 C C . GLY A 1 185 ? -12.673 -10.312 -4.929 1.00 95.81 185 GLY A C 1
ATOM 1461 O O . GLY A 1 185 ? -12.917 -9.462 -4.065 1.00 95.81 185 GLY A O 1
ATOM 1462 N N . LEU A 1 186 ? -12.513 -9.987 -6.219 1.00 92.44 186 LEU A N 1
ATOM 1463 C CA . LEU A 1 186 ? -12.387 -8.619 -6.764 1.00 92.44 186 LEU A CA 1
ATOM 1464 C C . LEU A 1 186 ? -13.595 -7.687 -6.546 1.00 92.44 186 LEU A C 1
ATOM 1466 O O . LEU A 1 186 ? -13.413 -6.473 -6.493 1.00 92.44 186 LEU A O 1
ATOM 1470 N N . GLY A 1 187 ? -14.804 -8.228 -6.393 1.00 93.06 187 GLY A N 1
ATOM 1471 C CA . GLY A 1 187 ? -16.026 -7.441 -6.160 1.00 93.06 187 GLY A CA 1
ATOM 1472 C C . GLY A 1 187 ? -16.515 -7.451 -4.712 1.00 93.06 187 GLY A C 1
ATOM 1473 O O . GLY A 1 187 ? -17.516 -6.813 -4.382 1.00 93.06 187 GLY A O 1
ATOM 1474 N N . GLU A 1 188 ? -15.848 -8.199 -3.835 1.00 96.62 188 GLU A N 1
ATOM 1475 C CA . GLU A 1 188 ? -16.353 -8.433 -2.489 1.00 96.62 188 GLU A CA 1
ATOM 1476 C C . GLU A 1 188 ? -16.087 -7.247 -1.559 1.00 96.62 188 GLU A C 1
ATOM 1478 O O . GLU A 1 188 ? -15.093 -6.524 -1.676 1.00 96.62 188 GLU A O 1
ATOM 1483 N N . ASN A 1 189 ? -17.030 -7.035 -0.643 1.00 97.12 189 ASN A N 1
ATOM 1484 C CA . ASN A 1 189 ? -17.005 -5.980 0.358 1.00 97.12 189 ASN A CA 1
ATOM 1485 C C . ASN A 1 189 ? -17.289 -6.618 1.715 1.00 97.12 189 ASN A C 1
ATOM 1487 O O . ASN A 1 189 ? -18.363 -7.190 1.903 1.00 97.12 189 ASN A O 1
ATOM 1491 N N . LEU A 1 190 ? -16.352 -6.535 2.655 1.00 97.06 190 LEU A N 1
ATOM 1492 C CA . LEU A 1 190 ? -16.466 -7.252 3.921 1.00 97.06 190 LEU A CA 1
ATOM 1493 C C . LEU A 1 190 ? -15.695 -6.598 5.063 1.00 97.06 190 LEU A C 1
ATOM 1495 O O . LEU A 1 190 ? -14.723 -5.871 4.867 1.00 97.06 190 LEU A O 1
ATOM 1499 N N . VAL A 1 191 ? -16.153 -6.892 6.277 1.00 97.50 191 VAL A N 1
ATOM 1500 C CA . VAL A 1 191 ? -15.522 -6.518 7.543 1.00 97.50 191 VAL A CA 1
ATOM 1501 C C . VAL A 1 191 ? -15.216 -7.813 8.285 1.00 97.50 191 VAL A C 1
ATOM 1503 O O . VAL A 1 191 ? -16.124 -8.586 8.583 1.00 97.50 191 VAL A O 1
ATOM 1506 N N . MET A 1 192 ? -13.940 -8.053 8.564 1.00 96.50 192 MET A N 1
ATOM 1507 C CA . MET A 1 192 ? -13.426 -9.296 9.139 1.00 96.50 192 MET A CA 1
ATOM 1508 C C . MET A 1 192 ? -13.203 -9.110 10.629 1.00 96.50 192 MET A C 1
ATOM 1510 O O . MET A 1 192 ? -12.551 -8.153 11.047 1.00 96.50 192 MET A O 1
ATOM 1514 N N . ARG A 1 193 ? -13.730 -10.028 11.436 1.00 96.06 193 ARG A N 1
ATOM 1515 C CA . ARG A 1 193 ? -13.557 -10.016 12.888 1.00 96.06 193 ARG A CA 1
ATOM 1516 C C . ARG A 1 193 ? -13.076 -11.361 13.378 1.00 96.06 193 ARG A C 1
ATOM 1518 O O . ARG A 1 193 ? -13.503 -12.388 12.853 1.00 96.06 193 ARG A O 1
ATOM 1525 N N . ASP A 1 194 ? -12.229 -11.328 14.395 1.00 93.25 194 ASP A N 1
ATOM 1526 C CA . ASP A 1 194 ? -11.823 -12.538 15.082 1.00 93.25 194 ASP A CA 1
ATOM 1527 C C . ASP A 1 194 ? -13.037 -13.145 15.787 1.00 93.25 194 ASP A C 1
ATOM 1529 O O . ASP A 1 194 ? -13.829 -12.446 16.426 1.00 93.25 194 ASP A O 1
ATOM 1533 N N . ARG A 1 195 ? -13.217 -14.457 15.631 1.00 92.56 195 ARG A N 1
ATOM 1534 C CA . ARG A 1 195 ? -14.398 -15.152 16.152 1.00 92.56 195 ARG A CA 1
ATOM 1535 C C . ARG A 1 195 ? -14.405 -15.190 17.680 1.00 92.56 195 ARG A C 1
ATOM 1537 O O . ARG A 1 195 ? -15.487 -15.169 18.262 1.00 92.56 195 ARG A O 1
ATOM 1544 N N . ALA A 1 196 ? -13.237 -15.299 18.311 1.00 93.12 196 ALA A N 1
ATOM 1545 C CA . ALA A 1 196 ? -13.125 -15.473 19.752 1.00 93.12 196 ALA A CA 1
ATOM 1546 C C . ALA A 1 196 ? -13.225 -14.133 20.493 1.00 93.12 196 ALA A C 1
ATOM 1548 O O . ALA A 1 196 ? -13.956 -14.034 21.477 1.00 93.12 196 ALA A O 1
ATOM 1549 N N . SER A 1 197 ? -12.526 -13.101 20.014 1.00 94.06 197 SER A N 1
ATOM 1550 C CA . SER A 1 197 ? -12.473 -11.786 20.663 1.00 94.06 197 SER A CA 1
ATOM 1551 C C . SER A 1 197 ? -13.523 -10.799 20.142 1.00 94.06 197 SER A C 1
ATOM 1553 O O . SER A 1 197 ? -13.871 -9.842 20.836 1.00 94.06 197 SER A O 1
ATOM 1555 N N . GLY A 1 198 ? -14.038 -11.000 18.924 1.00 94.19 198 GLY A N 1
ATOM 1556 C CA . GLY A 1 198 ? -14.887 -10.029 18.224 1.00 94.19 198 GLY A CA 1
ATOM 1557 C C . GLY A 1 198 ? -14.128 -8.798 17.706 1.00 94.19 198 GLY A C 1
ATOM 1558 O O . GLY A 1 198 ? -14.743 -7.868 17.160 1.00 94.19 198 GLY A O 1
ATOM 1559 N N . GLU A 1 199 ? -12.803 -8.766 17.868 1.00 93.75 199 GLU A N 1
ATOM 1560 C CA . GLU A 1 199 ? -11.963 -7.658 17.429 1.00 93.75 199 GLU A CA 1
ATOM 1561 C C . GLU A 1 199 ? -11.896 -7.577 15.905 1.00 93.75 199 GLU A C 1
ATOM 1563 O O . GLU A 1 199 ? -11.979 -8.574 15.192 1.00 93.75 199 GLU A O 1
ATOM 1568 N N . LEU A 1 200 ? -11.780 -6.355 15.390 1.00 95.38 200 LEU A N 1
ATOM 1569 C CA . LEU A 1 200 ? -11.691 -6.102 13.958 1.00 95.38 200 LEU A CA 1
ATOM 1570 C C . LEU A 1 200 ? -10.308 -6.509 13.444 1.00 95.38 200 LEU A C 1
ATOM 1572 O O . LEU A 1 200 ? -9.329 -5.852 13.769 1.00 95.38 200 LEU A O 1
ATOM 1576 N N . ILE A 1 201 ? -10.238 -7.525 12.591 1.00 94.19 201 ILE A N 1
ATOM 1577 C CA . ILE A 1 201 ? -8.996 -7.951 11.928 1.00 94.19 201 ILE A CA 1
ATOM 1578 C C . ILE A 1 201 ? -8.669 -6.982 10.788 1.00 94.19 201 ILE A C 1
ATOM 1580 O O . ILE A 1 201 ? -7.559 -6.462 10.669 1.00 94.19 201 ILE A O 1
ATOM 1584 N N . GLY A 1 202 ? -9.676 -6.703 9.959 1.00 95.69 202 GLY A N 1
ATOM 1585 C CA . GLY A 1 202 ? -9.541 -5.844 8.795 1.00 95.69 202 GLY A CA 1
ATOM 1586 C C . GLY A 1 202 ? -10.845 -5.676 8.027 1.00 95.69 202 GLY A C 1
ATOM 1587 O O . GLY A 1 202 ? -11.901 -6.157 8.434 1.00 95.69 202 GLY A O 1
ATOM 1588 N N . PHE A 1 203 ? -10.786 -4.970 6.908 1.00 97.50 203 PHE A N 1
ATOM 1589 C CA . PHE A 1 203 ? -11.911 -4.766 6.007 1.00 97.50 203 PHE A CA 1
ATOM 1590 C C . PHE A 1 203 ? -11.423 -4.600 4.569 1.00 97.50 203 PHE A C 1
ATOM 1592 O O . PHE A 1 203 ? -10.293 -4.172 4.330 1.00 97.50 203 PHE A O 1
ATOM 1599 N N . VAL A 1 204 ? -12.301 -4.916 3.622 1.00 97.75 204 VAL A N 1
ATOM 1600 C CA . VAL A 1 204 ? -12.078 -4.731 2.188 1.00 97.75 204 VAL A CA 1
ATOM 1601 C C . VAL A 1 204 ? -13.311 -4.078 1.599 1.00 97.75 204 VAL A C 1
ATOM 1603 O O . VAL A 1 204 ? -14.419 -4.570 1.811 1.00 97.75 204 VAL A O 1
ATOM 1606 N N . TYR A 1 205 ? -13.119 -2.998 0.847 1.00 97.56 205 TYR A N 1
ATOM 1607 C CA . TYR A 1 205 ? -14.172 -2.375 0.055 1.00 97.56 205 TYR A CA 1
ATOM 1608 C C . TYR A 1 205 ? -13.745 -2.233 -1.401 1.00 97.56 205 TYR A C 1
ATOM 1610 O O . TYR A 1 205 ? -12.678 -1.693 -1.696 1.00 97.56 205 TYR A O 1
ATOM 1618 N N . SER A 1 206 ? -14.615 -2.686 -2.295 1.00 96.19 206 SER A N 1
ATOM 1619 C CA . SER A 1 206 ? -14.442 -2.691 -3.745 1.00 96.19 206 SER A CA 1
ATOM 1620 C C . SER A 1 206 ? -15.348 -1.660 -4.401 1.00 96.19 206 SER A C 1
ATOM 1622 O O . SER A 1 206 ? -16.397 -1.297 -3.862 1.00 96.19 206 SER A O 1
ATOM 1624 N N . ASP A 1 207 ? -14.951 -1.193 -5.582 1.00 95.06 207 ASP A N 1
ATOM 1625 C CA . ASP A 1 207 ? -15.680 -0.191 -6.360 1.00 95.06 207 ASP A CA 1
ATOM 1626 C C . ASP A 1 207 ? -15.998 1.075 -5.553 1.00 95.06 207 ASP A C 1
ATOM 1628 O O . ASP A 1 207 ? -17.096 1.634 -5.644 1.00 95.06 207 ASP A O 1
ATOM 1632 N N . LEU A 1 208 ? -15.061 1.507 -4.707 1.00 93.44 208 LEU A N 1
ATOM 1633 C CA . LEU A 1 208 ? -15.300 2.573 -3.735 1.00 93.44 208 LEU A CA 1
ATOM 1634 C C . LEU A 1 208 ? -15.519 3.933 -4.418 1.00 93.44 208 LEU A C 1
ATOM 1636 O O . LEU A 1 208 ? -16.413 4.691 -4.037 1.00 93.44 208 LEU A O 1
ATOM 1640 N N . VAL A 1 209 ? -14.736 4.228 -5.459 1.00 94.62 209 VAL A N 1
ATOM 1641 C CA . VAL A 1 209 ? -14.881 5.430 -6.289 1.00 94.62 209 VAL A CA 1
ATOM 1642 C C . VAL A 1 209 ? -15.785 5.108 -7.477 1.00 94.62 209 VAL A C 1
ATOM 1644 O O . VAL A 1 209 ? -15.396 4.371 -8.377 1.00 94.62 209 VAL A O 1
ATOM 1647 N N . LYS A 1 210 ? -17.004 5.660 -7.484 1.00 92.75 210 LYS A N 1
ATOM 1648 C CA . LYS A 1 210 ? -18.005 5.391 -8.534 1.00 92.75 210 LYS A CA 1
ATOM 1649 C C . LYS A 1 210 ? -17.801 6.196 -9.817 1.00 92.75 210 LYS A C 1
ATOM 1651 O O . LYS A 1 210 ? -18.277 5.777 -10.864 1.00 92.75 210 LYS A O 1
ATOM 1656 N N . ASN A 1 211 ? -17.124 7.341 -9.738 1.00 92.62 211 ASN A N 1
ATOM 1657 C CA . ASN A 1 211 ? -16.814 8.145 -10.915 1.00 92.62 211 ASN A CA 1
ATOM 1658 C C . ASN A 1 211 ? -15.486 7.656 -11.532 1.00 92.62 211 ASN A C 1
ATOM 1660 O O . ASN A 1 211 ? -14.436 7.864 -10.915 1.00 92.62 211 ASN A O 1
ATOM 1664 N N . PRO A 1 212 ? -15.500 7.034 -12.728 1.00 92.75 212 PRO A N 1
ATOM 1665 C CA . PRO A 1 212 ? -14.295 6.471 -13.335 1.00 92.75 212 PRO A CA 1
ATOM 1666 C C . PRO A 1 212 ? -13.233 7.531 -13.649 1.00 92.75 212 PRO A C 1
ATOM 1668 O O . PRO A 1 212 ? -12.048 7.233 -13.565 1.00 92.75 212 PRO A O 1
ATOM 1671 N N . GLN A 1 213 ? -13.627 8.777 -13.923 1.00 91.00 213 GLN A N 1
ATOM 1672 C CA . GLN A 1 213 ? -12.689 9.865 -14.223 1.00 91.00 213 GLN A CA 1
ATOM 1673 C C . GLN A 1 213 ? -11.953 10.354 -12.976 1.00 91.00 213 GLN A C 1
ATOM 1675 O O . GLN A 1 213 ? -10.785 10.736 -13.044 1.00 91.00 213 GLN A O 1
ATOM 1680 N N . VAL A 1 214 ? -12.614 10.304 -11.815 1.00 91.88 214 VAL A N 1
ATOM 1681 C CA . VAL A 1 214 ? -11.956 10.576 -10.532 1.00 91.88 214 VAL A CA 1
ATOM 1682 C C . VAL A 1 214 ? -10.951 9.470 -10.224 1.00 91.88 214 VAL A C 1
ATOM 1684 O O . VAL A 1 214 ? -9.828 9.775 -9.836 1.00 91.88 214 VAL A O 1
ATOM 1687 N N . LEU A 1 215 ? -11.320 8.202 -10.432 1.00 95.62 215 LEU A N 1
ATOM 1688 C CA . LEU A 1 215 ? -10.408 7.075 -10.222 1.00 95.62 215 LEU A CA 1
ATOM 1689 C C . LEU A 1 215 ? -9.190 7.148 -11.157 1.00 95.62 215 LEU A C 1
ATOM 1691 O O . LEU A 1 215 ? -8.062 7.006 -10.694 1.00 95.62 215 LEU A O 1
ATOM 1695 N N . GLU A 1 216 ? -9.412 7.430 -12.442 1.00 95.75 216 GLU A N 1
ATOM 1696 C CA . GLU A 1 216 ? -8.355 7.627 -13.438 1.00 95.75 216 GLU A CA 1
ATOM 1697 C C . GLU A 1 216 ? -7.428 8.789 -13.055 1.00 95.75 216 GLU A C 1
ATOM 1699 O O . GLU A 1 216 ? -6.205 8.656 -13.099 1.00 95.75 216 GLU A O 1
ATOM 1704 N N . TRP A 1 217 ? -7.984 9.921 -12.611 1.00 94.94 217 TRP A N 1
ATOM 1705 C CA . TRP A 1 217 ? -7.185 11.037 -12.108 1.00 94.94 217 TRP A CA 1
ATOM 1706 C C . TRP A 1 217 ? -6.321 10.631 -10.906 1.00 94.94 217 TRP A C 1
ATOM 1708 O O . TRP A 1 217 ? -5.128 10.941 -10.893 1.00 94.94 217 TRP A O 1
ATOM 1718 N N . MET A 1 218 ? -6.885 9.922 -9.919 1.00 95.31 218 MET A N 1
ATOM 1719 C CA . MET A 1 218 ? -6.122 9.443 -8.759 1.00 95.31 218 MET A CA 1
ATOM 1720 C C . MET A 1 218 ? -4.969 8.534 -9.192 1.00 95.31 218 MET A C 1
ATOM 1722 O O . MET A 1 218 ? -3.838 8.716 -8.739 1.00 95.31 218 MET A O 1
ATOM 1726 N N . ASP A 1 219 ? -5.250 7.586 -10.086 1.00 96.94 219 ASP A N 1
ATOM 1727 C CA . ASP A 1 219 ? -4.265 6.629 -10.579 1.00 96.94 219 ASP A CA 1
ATOM 1728 C C . ASP A 1 219 ? -3.140 7.309 -11.372 1.00 96.94 219 ASP A C 1
ATOM 1730 O O . ASP A 1 219 ? -1.968 7.025 -11.133 1.00 96.94 219 ASP A O 1
ATOM 1734 N N . ASN A 1 220 ? -3.464 8.284 -12.226 1.00 96.06 220 ASN A N 1
ATOM 1735 C CA . ASN A 1 220 ? -2.475 9.073 -12.967 1.00 96.06 220 ASN A CA 1
ATOM 1736 C C . ASN A 1 220 ? -1.557 9.883 -12.039 1.00 96.06 220 ASN A C 1
ATOM 1738 O O . ASN A 1 220 ? -0.349 9.978 -12.269 1.00 96.06 220 ASN A O 1
ATOM 1742 N N . VAL A 1 221 ? -2.105 10.454 -10.963 1.00 94.38 221 VAL A N 1
ATOM 1743 C CA . VAL A 1 221 ? -1.312 11.174 -9.955 1.00 94.38 221 VAL A CA 1
ATOM 1744 C C . VAL A 1 221 ? -0.372 10.216 -9.218 1.00 94.38 221 VAL A C 1
ATOM 1746 O O . VAL A 1 221 ? 0.798 10.542 -9.015 1.00 94.38 221 VAL A O 1
ATOM 1749 N N . ILE A 1 222 ? -0.848 9.026 -8.846 1.00 95.25 222 ILE A N 1
ATOM 1750 C CA . ILE A 1 222 ? -0.026 7.998 -8.192 1.00 95.25 222 ILE A CA 1
ATOM 1751 C C . ILE A 1 222 ? 1.061 7.486 -9.139 1.00 95.25 222 ILE A C 1
ATOM 1753 O O . ILE A 1 222 ? 2.216 7.392 -8.729 1.00 95.25 222 ILE A O 1
ATOM 1757 N N . ALA A 1 223 ? 0.727 7.234 -10.406 1.00 93.38 223 ALA A N 1
ATOM 1758 C CA . ALA A 1 223 ? 1.673 6.831 -11.441 1.00 93.38 223 ALA A CA 1
ATOM 1759 C C . ALA A 1 223 ? 2.816 7.844 -11.585 1.00 93.38 223 ALA A C 1
ATOM 1761 O O . ALA A 1 223 ? 3.983 7.463 -11.499 1.00 93.38 223 ALA A O 1
ATOM 1762 N N . ALA A 1 224 ? 2.495 9.140 -11.670 1.00 92.50 224 ALA A N 1
ATOM 1763 C CA . ALA A 1 224 ? 3.502 10.199 -11.694 1.00 92.50 224 ALA A CA 1
ATOM 1764 C C . ALA A 1 224 ? 4.393 10.180 -10.436 1.00 92.50 224 ALA A C 1
ATOM 1766 O O . ALA A 1 224 ? 5.600 10.414 -10.515 1.00 92.50 224 ALA A O 1
ATOM 1767 N N . GLY A 1 225 ? 3.829 9.864 -9.267 1.00 91.88 225 GLY A N 1
ATOM 1768 C CA . GLY A 1 225 ? 4.593 9.672 -8.033 1.00 91.88 225 GLY A CA 1
ATOM 1769 C C . GLY A 1 225 ? 5.548 8.477 -8.110 1.00 91.88 225 GLY A C 1
ATOM 1770 O O . GLY A 1 225 ? 6.725 8.610 -7.768 1.00 91.88 225 GLY A O 1
ATOM 1771 N N . CYS A 1 226 ? 5.072 7.332 -8.602 1.00 90.00 226 CYS A N 1
ATOM 1772 C CA . CYS A 1 226 ? 5.883 6.137 -8.836 1.00 90.00 226 CYS A CA 1
ATOM 1773 C C . CYS A 1 226 ? 7.000 6.392 -9.852 1.00 90.00 226 CYS A C 1
ATOM 1775 O O . CYS A 1 226 ? 8.096 5.880 -9.683 1.00 90.00 226 CYS A O 1
ATOM 1777 N N . GLU A 1 227 ? 6.799 7.221 -10.869 1.00 88.94 227 GLU A N 1
ATOM 1778 C CA . GLU A 1 227 ? 7.858 7.538 -11.832 1.00 88.94 227 GLU A CA 1
ATOM 1779 C C . GLU A 1 227 ? 8.921 8.477 -11.243 1.00 88.94 227 GLU A C 1
ATOM 1781 O O . GLU A 1 227 ? 10.118 8.301 -11.471 1.00 88.94 227 GLU A O 1
ATOM 1786 N N . THR A 1 228 ? 8.508 9.457 -10.437 1.00 90.06 228 THR A N 1
ATOM 1787 C CA . THR A 1 228 ? 9.346 10.631 -10.129 1.00 90.06 228 THR A CA 1
ATOM 1788 C C . THR A 1 228 ? 9.974 10.624 -8.742 1.00 90.06 228 THR A C 1
ATOM 1790 O O . THR A 1 228 ? 11.007 11.267 -8.530 1.00 90.06 228 THR A O 1
ATOM 1793 N N . LEU A 1 229 ? 9.375 9.928 -7.777 1.00 90.94 229 LEU A N 1
ATOM 1794 C CA . LEU A 1 229 ? 9.872 9.869 -6.404 1.00 90.94 229 LEU A CA 1
ATOM 1795 C C . LEU A 1 229 ? 10.890 8.749 -6.252 1.00 90.94 229 LEU A C 1
ATOM 1797 O O . LEU A 1 229 ? 10.844 7.772 -6.969 1.00 90.94 229 LEU A O 1
ATOM 1801 N N . LYS A 1 230 ? 11.803 8.838 -5.294 1.00 88.94 230 LYS A N 1
ATOM 1802 C CA . LYS A 1 230 ? 12.731 7.755 -4.971 1.00 88.94 230 LYS A CA 1
ATOM 1803 C C . LYS A 1 230 ? 12.024 6.683 -4.144 1.00 88.94 230 LYS A C 1
ATOM 1805 O O . LYS A 1 230 ? 11.349 7.028 -3.171 1.00 88.94 230 LYS A O 1
ATOM 1810 N N . SER A 1 231 ? 12.242 5.407 -4.474 1.00 86.56 231 SER A N 1
ATOM 1811 C CA . SER A 1 231 ? 11.747 4.307 -3.640 1.00 86.56 231 SER A CA 1
ATOM 1812 C C . SER A 1 231 ? 12.416 4.320 -2.263 1.00 86.56 231 SER A C 1
ATOM 1814 O O . SER A 1 231 ? 13.633 4.503 -2.147 1.00 86.56 231 SER A O 1
ATOM 1816 N N . VAL A 1 232 ? 11.628 4.116 -1.209 1.00 80.19 232 VAL A N 1
ATOM 1817 C CA . VAL A 1 232 ? 12.138 3.938 0.162 1.00 80.19 232 VAL A CA 1
ATOM 1818 C C . VAL A 1 232 ? 12.473 2.485 0.483 1.00 80.19 232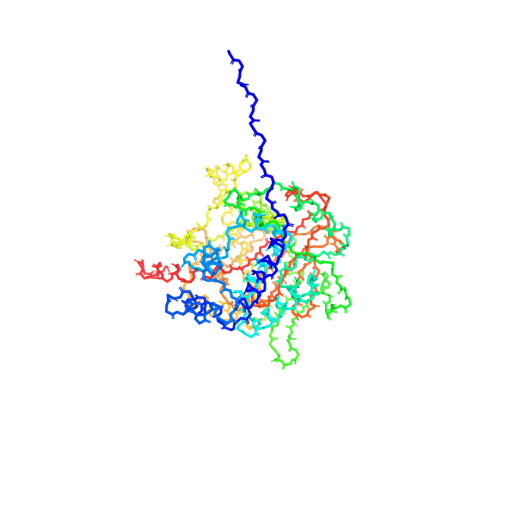 VAL A C 1
ATOM 1820 O O . VAL A 1 232 ? 13.188 2.241 1.452 1.00 80.19 232 VAL A O 1
ATOM 1823 N N . ARG A 1 233 ? 12.002 1.548 -0.346 1.00 75.81 233 ARG A N 1
ATOM 1824 C CA . ARG A 1 233 ? 12.394 0.139 -0.339 1.00 75.81 233 ARG A CA 1
ATOM 1825 C C . ARG A 1 233 ? 13.083 -0.152 -1.658 1.00 75.81 233 ARG A C 1
ATOM 1827 O O . ARG A 1 233 ? 12.440 -0.156 -2.700 1.00 75.81 233 ARG A O 1
ATOM 1834 N N . LYS A 1 234 ? 14.407 -0.232 -1.618 1.00 73.50 234 LYS A N 1
ATOM 1835 C CA . LYS A 1 234 ? 15.210 -0.417 -2.827 1.00 73.50 234 LYS A CA 1
ATOM 1836 C C . LYS A 1 234 ? 15.295 -1.878 -3.251 1.00 73.50 234 LYS A C 1
ATOM 1838 O O . LYS A 1 234 ? 15.467 -2.120 -4.432 1.00 73.50 234 LYS A O 1
ATOM 1843 N N . GLU A 1 235 ? 15.199 -2.788 -2.287 1.00 69.12 235 GLU A N 1
ATOM 1844 C CA . GLU A 1 235 ? 15.390 -4.230 -2.469 1.00 69.12 235 GLU A CA 1
ATOM 1845 C C . GLU A 1 235 ? 14.092 -4.956 -2.878 1.00 69.12 235 GLU A C 1
ATOM 1847 O O . GLU A 1 235 ? 14.152 -6.033 -3.461 1.00 69.12 235 GLU A O 1
ATOM 1852 N N . ASP A 1 236 ? 12.922 -4.366 -2.604 1.00 70.38 236 ASP A N 1
ATOM 1853 C CA . ASP A 1 236 ? 11.622 -4.932 -2.985 1.00 70.38 236 ASP A CA 1
ATOM 1854 C C . ASP A 1 236 ? 11.382 -4.742 -4.498 1.00 70.38 236 ASP A C 1
ATOM 1856 O O . ASP A 1 236 ? 11.684 -3.666 -5.031 1.00 70.38 236 ASP A O 1
ATOM 1860 N N . PRO A 1 237 ? 10.767 -5.720 -5.192 1.00 70.50 237 PRO A N 1
ATOM 1861 C CA . PRO A 1 237 ? 10.358 -5.538 -6.575 1.00 70.50 237 PRO A CA 1
ATOM 1862 C C . PRO A 1 237 ? 9.234 -4.496 -6.621 1.00 70.50 237 PRO A C 1
ATOM 1864 O O . PRO A 1 237 ? 8.188 -4.643 -5.985 1.00 70.50 237 PRO A O 1
ATOM 1867 N N . GLY A 1 238 ? 9.466 -3.408 -7.353 1.00 80.88 238 GLY A N 1
ATOM 1868 C CA . GLY A 1 238 ? 8.545 -2.281 -7.460 1.00 80.88 238 GLY A CA 1
ATOM 1869 C C . GLY A 1 238 ? 9.047 -1.015 -6.767 1.00 80.88 238 GLY A C 1
ATOM 1870 O O . GLY A 1 238 ? 10.246 -0.776 -6.617 1.00 80.88 238 GLY A O 1
ATOM 1871 N N . LYS A 1 239 ? 8.115 -0.119 -6.421 1.00 85.38 239 LYS A N 1
ATOM 1872 C CA . LYS A 1 239 ? 8.464 1.241 -6.003 1.00 85.38 239 LYS A CA 1
ATOM 1873 C C . LYS A 1 239 ? 7.510 1.801 -4.960 1.00 85.38 239 LYS A C 1
ATOM 1875 O O . LYS A 1 239 ? 6.319 1.955 -5.208 1.00 85.38 239 LYS A O 1
ATOM 1880 N N . LEU A 1 240 ? 8.068 2.195 -3.815 1.00 86.25 240 LEU A N 1
ATOM 1881 C CA . LEU A 1 240 ? 7.341 2.878 -2.745 1.00 86.25 240 LEU A CA 1
ATOM 1882 C C . LEU A 1 240 ? 7.865 4.303 -2.576 1.00 86.25 240 LEU A C 1
ATOM 1884 O O . LEU A 1 240 ? 8.861 4.547 -1.892 1.00 86.25 240 LEU A O 1
ATOM 1888 N N . GLY A 1 241 ? 7.185 5.255 -3.213 1.00 87.69 241 GLY A N 1
ATOM 1889 C CA . GLY A 1 241 ? 7.422 6.681 -3.008 1.00 87.69 241 GLY A CA 1
ATOM 1890 C C . GLY A 1 241 ? 6.822 7.158 -1.684 1.00 87.69 241 GLY A C 1
ATOM 1891 O O . GLY A 1 241 ? 5.701 6.801 -1.335 1.00 87.69 241 GLY A O 1
ATOM 1892 N N . MET A 1 242 ? 7.557 7.986 -0.944 1.00 85.81 242 MET A N 1
ATOM 1893 C CA . MET A 1 242 ? 7.054 8.620 0.279 1.00 85.81 242 MET A CA 1
ATOM 1894 C C . MET A 1 242 ? 6.683 10.077 0.000 1.00 85.81 242 MET A C 1
ATOM 1896 O O . MET A 1 242 ? 7.507 10.835 -0.514 1.00 85.81 242 MET A O 1
ATOM 1900 N N . VAL A 1 243 ? 5.471 10.468 0.390 1.00 83.81 243 VAL A N 1
ATOM 1901 C CA . VAL A 1 243 ? 4.925 11.827 0.255 1.00 83.81 243 VAL A CA 1
ATOM 1902 C C . VAL A 1 243 ? 4.325 12.261 1.590 1.00 83.81 243 VAL A C 1
ATOM 1904 O O . VAL A 1 243 ? 3.907 11.419 2.383 1.00 83.81 243 VAL A O 1
ATOM 1907 N N . GLY A 1 244 ? 4.296 13.567 1.850 1.00 79.44 244 GLY A N 1
ATOM 1908 C CA . GLY A 1 244 ? 3.715 14.132 3.065 1.00 79.44 244 GLY A CA 1
ATOM 1909 C C . GLY A 1 244 ? 4.741 14.398 4.162 1.00 79.44 244 GLY A C 1
ATOM 1910 O O . GLY A 1 244 ? 5.940 14.521 3.908 1.00 79.44 244 GLY A O 1
ATOM 1911 N N . TYR A 1 245 ? 4.278 14.520 5.404 1.00 76.56 245 TYR A N 1
ATOM 1912 C CA . TYR A 1 245 ? 5.157 14.797 6.539 1.00 76.56 245 TYR A CA 1
ATOM 1913 C C . TYR A 1 245 ? 6.021 13.589 6.904 1.00 76.56 245 TYR A C 1
ATOM 1915 O O . TYR A 1 245 ? 5.525 12.495 7.161 1.00 76.56 245 TYR A O 1
ATOM 1923 N N . ALA A 1 246 ? 7.329 13.813 7.004 1.00 78.38 246 ALA A N 1
ATOM 1924 C CA . ALA A 1 246 ? 8.296 12.825 7.453 1.00 78.38 246 ALA A CA 1
ATOM 1925 C C . ALA A 1 246 ? 9.023 13.300 8.717 1.00 78.38 246 ALA A C 1
ATOM 1927 O O . ALA A 1 246 ? 9.197 14.495 8.945 1.00 78.38 246 ALA A O 1
ATOM 1928 N N . ALA A 1 247 ? 9.503 12.339 9.508 1.00 78.00 247 ALA A N 1
ATOM 1929 C CA . ALA A 1 247 ? 10.250 12.577 10.747 1.00 78.00 247 ALA A CA 1
ATOM 1930 C C . ALA A 1 247 ? 11.716 13.013 10.531 1.00 78.00 247 ALA A C 1
ATOM 1932 O O . ALA A 1 247 ? 12.450 13.207 11.502 1.00 78.00 247 ALA A O 1
ATOM 1933 N N . GLY A 1 248 ? 12.164 13.127 9.278 1.00 75.81 248 GLY A N 1
ATOM 1934 C CA . GLY A 1 248 ? 13.563 13.385 8.939 1.00 75.81 248 GLY A CA 1
ATOM 1935 C C . GLY A 1 248 ? 14.470 12.167 9.154 1.00 75.81 248 GLY A C 1
ATOM 1936 O O . GLY A 1 248 ? 14.010 11.024 9.215 1.00 75.81 248 GLY A O 1
ATOM 1937 N N . ALA A 1 249 ? 15.781 12.403 9.215 1.00 76.38 249 ALA A N 1
ATOM 1938 C CA . ALA A 1 249 ? 16.768 11.347 9.437 1.00 76.38 249 ALA A CA 1
ATOM 1939 C C . ALA A 1 249 ? 16.825 10.943 10.921 1.00 76.38 249 ALA A C 1
ATOM 1941 O O . ALA A 1 249 ? 16.573 11.760 11.804 1.00 76.38 249 ALA A O 1
ATOM 1942 N N . ARG A 1 250 ? 17.221 9.695 11.219 1.00 73.50 250 ARG A N 1
ATOM 1943 C CA . ARG A 1 250 ? 17.280 9.180 12.606 1.00 73.50 250 ARG A CA 1
ATOM 1944 C C . ARG A 1 250 ? 18.154 10.044 13.525 1.00 73.50 250 ARG A C 1
ATOM 1946 O O . ARG A 1 250 ? 17.793 10.239 14.684 1.00 73.50 250 ARG A O 1
ATOM 1953 N N . ASN A 1 251 ? 19.268 10.550 12.991 1.00 77.50 251 ASN A N 1
ATOM 1954 C CA . ASN A 1 251 ? 20.252 11.404 13.666 1.00 77.50 251 ASN A CA 1
ATOM 1955 C C . ASN A 1 251 ? 19.956 12.912 13.551 1.00 77.50 251 ASN A C 1
ATOM 1957 O O . ASN A 1 251 ? 20.632 13.711 14.186 1.00 77.50 251 ASN A O 1
ATOM 1961 N N . ALA A 1 252 ? 18.965 13.304 12.750 1.00 75.19 252 ALA A N 1
ATOM 1962 C CA . ALA A 1 252 ? 18.572 14.691 12.526 1.00 75.19 252 ALA A CA 1
ATOM 1963 C C . ALA A 1 252 ? 17.050 14.750 12.352 1.00 75.19 252 ALA A C 1
ATOM 1965 O O . ALA A 1 252 ? 16.530 15.019 11.266 1.00 75.19 252 ALA A O 1
ATOM 1966 N N . ARG A 1 253 ? 16.333 14.406 13.429 1.00 74.81 253 ARG A N 1
ATOM 1967 C CA . ARG A 1 253 ? 14.872 14.335 13.411 1.00 74.81 253 ARG A CA 1
ATOM 1968 C C . ARG A 1 253 ? 14.303 15.729 13.214 1.00 74.81 253 ARG A C 1
ATOM 1970 O O . ARG A 1 253 ? 14.489 16.604 14.058 1.00 74.81 253 ARG A O 1
ATOM 1977 N N . CYS A 1 254 ? 13.587 15.917 12.122 1.00 73.00 254 CYS A N 1
ATOM 1978 C CA . CYS A 1 254 ? 12.887 17.152 11.829 1.00 73.00 254 CYS A CA 1
ATOM 1979 C C . CYS A 1 254 ? 11.566 16.809 11.155 1.00 73.00 254 CYS A C 1
ATOM 1981 O O . CYS A 1 254 ? 11.531 16.055 10.184 1.00 73.00 254 CYS A O 1
ATOM 1983 N N . LEU A 1 255 ? 10.472 17.350 11.690 1.00 74.75 255 LEU A N 1
ATOM 1984 C CA . LEU A 1 255 ? 9.196 17.296 10.998 1.00 74.75 255 LEU A CA 1
ATOM 1985 C C . LEU A 1 255 ? 9.303 18.193 9.764 1.00 74.75 255 LEU A C 1
ATOM 1987 O O . LEU A 1 255 ? 9.455 19.408 9.895 1.00 74.75 255 LEU A O 1
ATOM 1991 N N . ASN A 1 256 ? 9.257 17.599 8.577 1.00 72.06 256 ASN A N 1
ATOM 1992 C CA . ASN A 1 256 ? 9.286 18.355 7.331 1.00 72.06 256 ASN A CA 1
ATOM 1993 C C . ASN A 1 256 ? 8.487 17.643 6.240 1.00 72.06 256 ASN A C 1
ATOM 1995 O O . ASN A 1 256 ? 8.259 16.434 6.310 1.00 72.06 256 ASN A O 1
ATOM 1999 N N . TRP A 1 257 ? 8.078 18.397 5.224 1.00 75.56 257 TRP A N 1
ATOM 2000 C CA . TRP A 1 257 ? 7.461 17.833 4.036 1.00 75.56 257 TRP A CA 1
ATOM 2001 C C . TRP A 1 257 ? 8.497 17.053 3.227 1.00 75.56 257 TRP A C 1
ATOM 2003 O O . TRP A 1 257 ? 9.591 17.546 2.928 1.00 75.56 257 TRP A O 1
ATOM 2013 N N . LYS A 1 258 ? 8.171 15.807 2.895 1.00 78.88 258 LYS A N 1
ATOM 2014 C CA . LYS A 1 258 ? 9.071 14.902 2.200 1.00 78.88 258 LYS A CA 1
ATOM 2015 C C . LYS A 1 258 ? 9.211 15.326 0.744 1.00 78.88 258 LYS A C 1
ATOM 2017 O O . LYS A 1 258 ? 8.245 15.395 -0.003 1.00 78.88 258 LYS A O 1
ATOM 2022 N N . LYS A 1 259 ? 10.460 15.532 0.336 1.00 78.44 259 LYS A N 1
ATOM 2023 C CA . LYS A 1 259 ? 10.863 15.683 -1.061 1.00 78.44 259 LYS A CA 1
ATOM 2024 C C . LYS A 1 259 ? 11.969 14.675 -1.341 1.00 78.44 259 LYS A C 1
ATOM 2026 O O . LYS A 1 259 ? 13.119 14.883 -0.963 1.00 78.44 259 LYS A O 1
ATOM 2031 N N . SER A 1 260 ? 11.615 13.528 -1.908 1.00 80.81 260 SER A N 1
ATOM 2032 C CA . SER A 1 260 ? 12.588 12.521 -2.338 1.00 80.81 260 SER A CA 1
ATOM 2033 C C . SER A 1 260 ? 12.367 12.217 -3.798 1.00 80.81 260 SER A C 1
ATOM 2035 O O . SER A 1 260 ? 11.606 11.316 -4.119 1.00 80.81 260 SER A O 1
ATOM 2037 N N . TRP A 1 261 ? 13.022 12.983 -4.658 1.00 84.62 261 TRP A N 1
ATOM 2038 C CA . TRP A 1 261 ? 13.015 12.746 -6.095 1.00 84.62 261 TRP A CA 1
ATOM 2039 C C . TRP A 1 261 ? 13.972 11.619 -6.457 1.00 84.62 261 TRP A C 1
ATOM 2041 O O . TRP A 1 261 ? 15.029 11.465 -5.831 1.00 84.62 261 TRP A O 1
ATOM 2051 N N . ASP A 1 262 ? 13.609 10.867 -7.485 1.00 83.62 262 ASP A N 1
ATOM 2052 C CA . ASP A 1 262 ? 14.508 9.918 -8.116 1.00 83.62 262 ASP A CA 1
ATOM 2053 C C . ASP A 1 262 ? 15.591 10.639 -8.939 1.00 83.62 262 ASP A C 1
ATOM 2055 O O . ASP A 1 262 ? 15.541 11.857 -9.164 1.00 83.62 262 ASP A O 1
ATOM 2059 N N . SER A 1 263 ? 16.609 9.897 -9.363 1.00 78.44 263 SER A N 1
ATOM 2060 C CA . SER A 1 263 ? 17.575 10.325 -10.379 1.00 78.44 263 SER A CA 1
ATOM 2061 C C . SER A 1 263 ? 17.094 9.952 -11.779 1.00 78.44 263 SER A C 1
ATOM 2063 O O . SER A 1 263 ? 16.545 8.877 -11.967 1.00 78.44 263 SER A O 1
ATOM 2065 N N . GLY A 1 264 ? 17.332 10.825 -12.759 1.00 83.75 264 GLY A N 1
ATOM 2066 C CA . GLY A 1 264 ? 17.020 10.565 -14.165 1.00 83.75 264 GLY A CA 1
ATOM 2067 C C . GLY A 1 264 ? 16.224 11.687 -14.823 1.00 83.75 264 GLY A C 1
ATOM 2068 O O . GLY A 1 264 ? 15.764 12.622 -14.160 1.00 83.75 264 GLY A O 1
ATOM 2069 N N . ASP A 1 265 ? 16.063 11.573 -16.138 1.00 87.56 265 ASP A N 1
ATOM 2070 C CA . ASP A 1 265 ? 15.466 12.615 -16.979 1.00 87.56 265 ASP A CA 1
ATOM 2071 C C . ASP A 1 265 ? 13.995 12.872 -16.644 1.00 87.56 265 ASP A C 1
ATOM 2073 O O . ASP A 1 265 ? 13.548 14.016 -16.675 1.00 87.56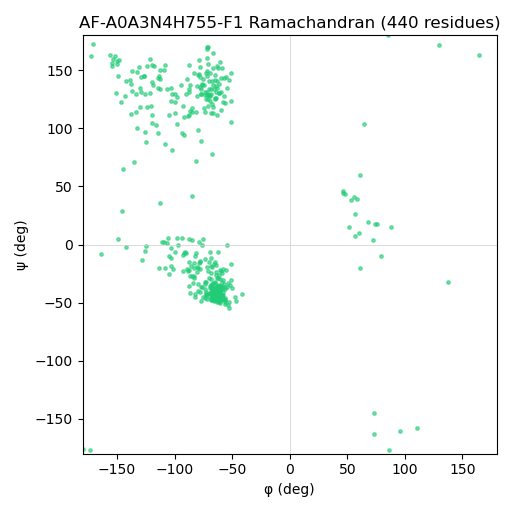 265 ASP A O 1
ATOM 2077 N N . ILE A 1 266 ? 13.265 11.832 -16.229 1.00 86.75 266 ILE A N 1
ATOM 2078 C CA . ILE A 1 266 ? 11.858 11.937 -15.817 1.00 86.75 266 ILE A CA 1
ATOM 2079 C C . ILE A 1 266 ? 11.724 12.757 -14.523 1.00 86.75 266 ILE A C 1
ATOM 2081 O O . ILE A 1 266 ? 10.871 13.637 -14.413 1.00 86.75 266 ILE A O 1
ATOM 2085 N N . ALA A 1 267 ? 12.602 12.523 -13.543 1.00 87.62 267 ALA A N 1
ATOM 2086 C CA . ALA A 1 267 ? 12.569 13.221 -12.257 1.00 87.62 267 ALA A CA 1
ATOM 2087 C C . ALA A 1 267 ? 13.212 14.624 -12.305 1.00 87.62 267 ALA A C 1
ATOM 2089 O O . ALA A 1 267 ? 12.951 15.461 -11.434 1.00 87.62 267 ALA A O 1
ATOM 2090 N N . GLY A 1 268 ? 14.044 14.908 -13.314 1.00 89.38 268 GLY A N 1
ATOM 2091 C CA . GLY A 1 268 ? 14.741 16.186 -13.495 1.00 89.38 268 GLY A CA 1
ATOM 2092 C C . GLY A 1 268 ? 13.816 17.413 -13.462 1.00 89.38 268 GLY A C 1
ATOM 2093 O O . GLY A 1 268 ? 14.036 18.297 -12.628 1.00 89.38 268 GLY A O 1
ATOM 2094 N N . PRO A 1 269 ? 12.755 17.468 -14.293 1.00 89.94 269 PRO A N 1
ATOM 2095 C CA . PRO A 1 269 ? 11.772 18.552 -14.292 1.00 89.94 269 PRO A CA 1
ATOM 2096 C C . PRO A 1 269 ? 11.099 18.798 -12.936 1.00 89.94 269 PRO A C 1
ATOM 2098 O O . PRO A 1 269 ? 10.865 19.952 -12.578 1.00 89.94 269 PRO A O 1
ATOM 2101 N N . TYR A 1 270 ? 10.824 17.743 -12.163 1.00 89.00 270 TYR A N 1
ATOM 2102 C CA . TYR A 1 270 ? 10.232 17.856 -10.826 1.00 89.00 270 TYR A CA 1
ATOM 2103 C C . TYR A 1 270 ? 11.217 18.469 -9.832 1.00 89.00 270 TYR A C 1
ATOM 2105 O O . TYR A 1 270 ? 10.854 19.352 -9.057 1.00 89.00 270 TYR A O 1
ATOM 2113 N N . ARG A 1 271 ? 12.488 18.059 -9.894 1.00 85.31 271 ARG A N 1
ATOM 2114 C CA . ARG A 1 271 ? 13.545 18.550 -9.002 1.00 85.31 271 ARG A CA 1
ATOM 2115 C C . ARG A 1 271 ? 13.816 20.043 -9.169 1.00 85.31 271 ARG A C 1
ATOM 2117 O O . ARG A 1 271 ? 14.014 20.735 -8.176 1.00 85.31 271 ARG A O 1
ATOM 2124 N N . CYS A 1 272 ? 13.824 20.540 -10.405 1.00 86.88 272 CYS A N 1
ATOM 2125 C CA . CYS A 1 272 ? 13.973 21.971 -10.682 1.00 86.88 272 CYS A CA 1
ATOM 2126 C C . CYS A 1 272 ? 12.639 22.734 -10.683 1.00 86.88 272 CYS A C 1
ATOM 2128 O O . CYS A 1 272 ? 12.626 23.923 -10.991 1.00 86.88 272 CYS A O 1
ATOM 2130 N N . ASN A 1 273 ? 11.530 22.058 -10.352 1.00 87.19 273 ASN A N 1
ATOM 2131 C CA . ASN A 1 273 ? 10.169 22.586 -10.399 1.00 87.19 273 ASN A CA 1
ATOM 2132 C C . ASN A 1 273 ? 9.864 23.340 -11.709 1.00 87.19 273 ASN A C 1
ATOM 2134 O O . ASN A 1 273 ? 9.310 24.444 -11.721 1.00 87.19 273 ASN A O 1
ATOM 2138 N N . LYS A 1 274 ? 10.267 22.760 -12.845 1.00 88.75 274 LYS A N 1
ATOM 2139 C CA . LYS A 1 274 ? 10.111 23.384 -14.161 1.00 88.75 274 LYS A CA 1
ATOM 2140 C C . LYS A 1 274 ? 8.630 23.674 -14.412 1.00 88.75 274 LYS A C 1
ATOM 2142 O O . LYS A 1 274 ? 7.810 22.762 -14.396 1.00 88.75 274 LYS A O 1
ATOM 2147 N N . LYS A 1 275 ? 8.296 24.944 -14.663 1.00 90.69 275 LYS A N 1
ATOM 2148 C CA . LYS A 1 275 ? 6.914 25.419 -14.880 1.00 90.69 275 LYS A CA 1
ATOM 2149 C C . LYS A 1 275 ? 5.942 25.102 -13.722 1.00 90.69 275 LYS A C 1
ATOM 2151 O O . LYS A 1 275 ? 4.746 24.983 -13.963 1.00 90.69 275 LYS A O 1
ATOM 2156 N N . GLY A 1 276 ? 6.426 24.946 -12.487 1.00 87.06 276 GLY A N 1
ATOM 2157 C CA . GLY A 1 276 ? 5.555 24.654 -11.339 1.00 87.06 276 GLY A CA 1
ATOM 2158 C C . GLY A 1 276 ? 5.020 23.216 -11.300 1.00 87.06 276 GLY A C 1
ATOM 2159 O O . GLY A 1 276 ? 4.034 22.949 -10.615 1.00 87.06 276 GLY A O 1
ATOM 2160 N N . ILE A 1 277 ? 5.627 22.282 -12.047 1.00 89.62 277 ILE A N 1
ATOM 2161 C CA . ILE A 1 277 ? 5.160 20.888 -12.130 1.00 89.62 277 ILE A CA 1
ATOM 2162 C C . ILE A 1 277 ? 5.164 20.177 -10.772 1.00 89.62 277 ILE A C 1
ATOM 2164 O O . ILE A 1 277 ? 4.257 19.394 -10.492 1.00 89.62 277 ILE A O 1
ATOM 2168 N N . TRP A 1 278 ? 6.143 20.474 -9.908 1.00 86.50 278 TRP A N 1
ATOM 2169 C CA . TRP A 1 278 ? 6.185 19.909 -8.563 1.00 86.50 278 TRP A CA 1
ATOM 2170 C C . TRP A 1 278 ? 5.036 20.449 -7.722 1.00 86.50 278 TRP A C 1
ATOM 2172 O O . TRP A 1 278 ? 4.350 19.664 -7.085 1.00 86.50 278 TRP A O 1
ATOM 2182 N N . ASP A 1 279 ? 4.777 21.755 -7.761 1.00 84.00 279 ASP A N 1
ATOM 2183 C CA . ASP A 1 279 ? 3.694 22.353 -6.972 1.00 84.00 279 ASP A CA 1
ATOM 2184 C C . ASP A 1 279 ? 2.323 21.816 -7.409 1.00 84.00 279 ASP A C 1
ATOM 2186 O O . ASP A 1 279 ? 1.438 21.583 -6.585 1.00 84.00 279 ASP A O 1
ATOM 2190 N N . HIS A 1 280 ? 2.155 21.566 -8.712 1.00 84.50 280 HIS A N 1
ATOM 2191 C CA . HIS A 1 280 ? 0.959 20.925 -9.243 1.00 84.50 280 HIS A CA 1
ATOM 2192 C C . HIS A 1 280 ? 0.817 19.475 -8.763 1.00 84.50 280 HIS A C 1
ATOM 2194 O O . HIS A 1 280 ? -0.249 19.092 -8.279 1.00 84.50 280 HIS A O 1
ATOM 2200 N N . PHE A 1 281 ? 1.887 18.680 -8.867 1.00 87.69 281 PHE A N 1
ATOM 2201 C CA . PHE A 1 281 ? 1.906 17.306 -8.371 1.00 87.69 281 PHE A CA 1
ATOM 2202 C C . PHE A 1 281 ? 1.633 17.245 -6.868 1.00 87.69 281 PHE A C 1
ATOM 2204 O O . PHE A 1 281 ? 0.770 16.484 -6.453 1.00 87.69 281 PHE A O 1
ATOM 2211 N N . ASP A 1 282 ? 2.309 18.074 -6.073 1.00 83.31 282 ASP A N 1
ATOM 2212 C CA . ASP A 1 282 ? 2.215 18.108 -4.613 1.00 83.31 282 ASP A CA 1
ATOM 2213 C C . ASP A 1 282 ? 0.790 18.424 -4.140 1.00 83.31 282 ASP A C 1
ATOM 2215 O O . ASP A 1 282 ? 0.246 17.765 -3.247 1.00 83.31 282 ASP A O 1
ATOM 2219 N N . ARG A 1 283 ? 0.131 19.369 -4.820 1.00 80.75 283 ARG A N 1
ATOM 2220 C CA . ARG A 1 283 ? -1.289 19.656 -4.610 1.00 80.75 283 ARG A CA 1
ATOM 2221 C C . ARG A 1 283 ? -2.165 18.462 -4.981 1.00 80.75 283 ARG A C 1
ATOM 2223 O O . ARG A 1 283 ? -3.045 18.089 -4.205 1.00 80.75 283 ARG A O 1
ATOM 2230 N N . ASN A 1 284 ? -1.943 17.853 -6.144 1.00 86.25 284 ASN A N 1
ATOM 2231 C CA . ASN A 1 284 ? -2.765 16.737 -6.610 1.00 86.25 284 ASN A CA 1
ATOM 2232 C C . ASN A 1 284 ? -2.611 15.497 -5.722 1.00 86.25 284 ASN A C 1
ATOM 2234 O O . ASN A 1 284 ? -3.611 14.905 -5.336 1.00 86.25 284 ASN A O 1
ATOM 2238 N N . ILE A 1 285 ? -1.392 15.113 -5.343 1.00 87.31 285 ILE A N 1
ATOM 2239 C CA . ILE A 1 285 ? -1.175 13.940 -4.490 1.00 87.31 285 ILE A CA 1
ATOM 2240 C C . ILE A 1 285 ? -1.749 14.167 -3.087 1.00 87.31 285 ILE A C 1
ATOM 2242 O O . ILE A 1 285 ? -2.408 13.282 -2.546 1.00 87.31 285 ILE A O 1
ATOM 2246 N 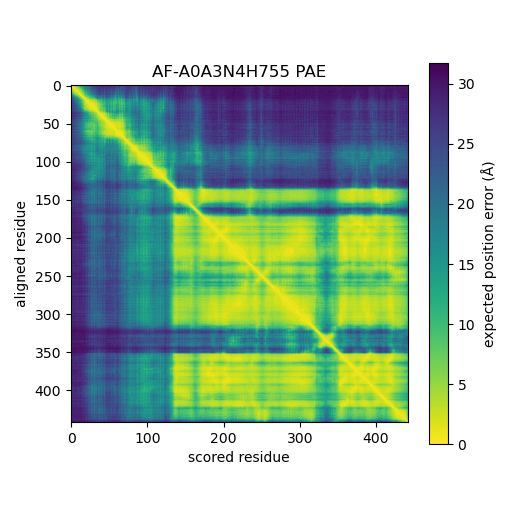N . SER A 1 286 ? -1.618 15.378 -2.534 1.00 81.12 286 SER A N 1
ATOM 2247 C CA . SER A 1 286 ? -2.294 15.754 -1.283 1.00 81.12 286 SER A CA 1
ATOM 2248 C C . SER A 1 286 ? -3.817 15.635 -1.410 1.00 81.12 286 SER A C 1
ATOM 2250 O O . SER A 1 286 ? -4.483 15.132 -0.505 1.00 81.12 286 SER A O 1
ATOM 2252 N N . SER A 1 287 ? -4.363 16.008 -2.572 1.00 82.00 287 SER A N 1
ATOM 2253 C CA . SER A 1 287 ? -5.786 15.864 -2.900 1.00 82.00 287 SER A CA 1
ATOM 2254 C C . SER A 1 287 ? -6.237 14.404 -2.944 1.00 82.00 287 SER A C 1
ATOM 2256 O O . SER A 1 287 ? -7.293 14.076 -2.404 1.00 82.00 287 SER A O 1
ATOM 2258 N N . VAL A 1 288 ? -5.425 13.516 -3.525 1.00 88.31 288 VAL A N 1
ATOM 2259 C CA . VAL A 1 288 ? -5.671 12.064 -3.548 1.00 88.31 288 VAL A CA 1
ATOM 2260 C C . VAL A 1 288 ? -5.745 11.506 -2.126 1.00 88.31 288 VAL A C 1
ATOM 2262 O O . VAL A 1 288 ? -6.710 10.820 -1.789 1.00 88.31 288 VAL A O 1
ATOM 2265 N N . PHE A 1 289 ? -4.786 11.847 -1.259 1.00 85.62 289 PHE A N 1
ATOM 2266 C CA . PHE A 1 289 ? -4.816 11.411 0.140 1.00 85.62 289 PHE A CA 1
ATOM 2267 C C . PHE A 1 289 ? -6.017 11.974 0.910 1.00 85.62 289 PHE A C 1
ATOM 2269 O O . PHE A 1 289 ? -6.615 11.256 1.711 1.00 85.62 289 PHE A O 1
ATOM 2276 N N . ALA A 1 290 ? -6.387 13.236 0.680 1.00 79.56 290 ALA A N 1
ATOM 2277 C CA . ALA A 1 290 ? -7.541 13.853 1.328 1.00 79.56 290 ALA A CA 1
ATOM 2278 C C . ALA A 1 290 ? -8.862 13.200 0.900 1.00 79.56 290 ALA A C 1
ATOM 2280 O O . ALA A 1 290 ? -9.703 12.906 1.751 1.00 79.56 290 ALA A O 1
ATOM 2281 N N . LEU A 1 291 ? -9.040 12.931 -0.396 1.00 84.62 291 LEU A N 1
ATOM 2282 C CA . LEU A 1 291 ? -10.179 12.164 -0.902 1.00 84.62 291 LEU A CA 1
ATOM 2283 C C . LEU A 1 291 ? -10.205 10.762 -0.281 1.00 84.62 291 LEU A C 1
ATOM 2285 O O . LEU A 1 291 ? -11.238 10.331 0.224 1.00 84.62 291 LEU A O 1
ATOM 2289 N N . GLY A 1 292 ? -9.053 10.097 -0.233 1.00 87.19 292 GLY A N 1
ATOM 2290 C CA . GLY A 1 292 ? -8.871 8.810 0.425 1.00 87.19 292 GLY A CA 1
ATOM 2291 C C . GLY A 1 292 ? -9.350 8.768 1.873 1.00 87.19 292 GLY A C 1
ATOM 2292 O O . GLY A 1 292 ? -10.127 7.895 2.259 1.00 87.19 292 GLY A O 1
ATOM 2293 N N . SER A 1 293 ? -8.935 9.755 2.666 1.00 83.31 293 SER A N 1
ATOM 2294 C CA . SER A 1 293 ? -9.381 9.909 4.054 1.00 83.31 293 SER A CA 1
ATOM 2295 C C . SER A 1 293 ? -10.872 10.207 4.156 1.00 83.31 293 SER A C 1
ATOM 2297 O O . SER A 1 293 ? -11.539 9.661 5.031 1.00 83.31 293 SER A O 1
ATOM 2299 N N . ASN A 1 294 ? -11.418 11.031 3.255 1.00 83.19 294 ASN A N 1
ATOM 2300 C CA . ASN A 1 294 ? -12.855 11.302 3.208 1.00 83.19 294 ASN A CA 1
ATOM 2301 C C . ASN A 1 294 ? -13.662 10.023 2.962 1.00 83.19 294 ASN A C 1
ATOM 2303 O O . ASN A 1 294 ? -14.669 9.787 3.633 1.00 83.19 294 ASN A O 1
ATOM 2307 N N . LEU A 1 295 ? -13.201 9.182 2.032 1.00 88.38 295 LEU A N 1
ATOM 2308 C CA . LEU A 1 295 ? -13.803 7.880 1.770 1.00 88.38 295 LEU A CA 1
ATOM 2309 C C . LEU A 1 295 ? -13.733 6.997 3.020 1.00 88.38 295 LEU A C 1
ATOM 2311 O O . LEU A 1 295 ? -14.773 6.519 3.466 1.00 88.38 295 LEU A O 1
ATOM 2315 N N . LEU A 1 296 ? -12.560 6.881 3.652 1.00 88.62 296 LEU A N 1
ATOM 2316 C CA . LEU A 1 296 ? -12.386 6.108 4.885 1.00 88.62 296 LEU A CA 1
ATOM 2317 C C . LEU A 1 296 ? -13.301 6.590 6.019 1.00 88.62 296 LEU A C 1
ATOM 2319 O O . LEU A 1 296 ? -13.939 5.777 6.677 1.00 88.62 296 LEU A O 1
ATOM 2323 N N . VAL A 1 297 ? -13.402 7.898 6.262 1.00 85.69 297 VAL A N 1
ATOM 2324 C CA . VAL A 1 297 ? -14.270 8.434 7.325 1.00 85.69 297 VAL A CA 1
ATOM 2325 C C . VAL A 1 297 ? -15.745 8.158 7.039 1.00 85.69 297 VAL A C 1
ATOM 2327 O O . VAL A 1 297 ? -16.523 7.966 7.976 1.00 85.69 297 VAL A O 1
ATOM 2330 N N . ARG A 1 298 ? -16.137 8.138 5.761 1.00 87.38 298 ARG A N 1
ATOM 2331 C CA . ARG A 1 298 ? -17.518 7.897 5.342 1.00 87.38 298 ARG A CA 1
ATOM 2332 C C . ARG A 1 298 ? -17.907 6.420 5.392 1.00 87.38 298 ARG A C 1
ATOM 2334 O O . ARG A 1 298 ? -19.041 6.128 5.762 1.00 87.38 298 ARG A O 1
ATOM 2341 N N . THR A 1 299 ? -17.024 5.514 4.975 1.00 91.12 299 THR A N 1
ATOM 2342 C CA . THR A 1 299 ? -17.361 4.094 4.755 1.00 91.12 299 THR A CA 1
ATOM 2343 C C . THR A 1 299 ? -16.664 3.134 5.717 1.00 91.12 299 THR A C 1
ATOM 2345 O O . THR A 1 299 ? -17.121 2.007 5.907 1.00 91.12 299 THR A O 1
ATOM 2348 N N . GLY A 1 300 ? -15.567 3.562 6.338 1.00 92.44 300 GLY A N 1
ATOM 2349 C CA . GLY A 1 300 ? -14.742 2.748 7.221 1.00 92.44 300 GLY A CA 1
ATOM 2350 C C . GLY A 1 300 ? -15.485 2.247 8.462 1.00 92.44 300 GLY A C 1
ATOM 2351 O O . GLY A 1 300 ? -16.394 2.921 8.963 1.00 92.44 300 GLY A O 1
ATOM 2352 N N . PRO A 1 301 ? -15.081 1.089 9.020 1.00 95.88 301 PRO A N 1
ATOM 2353 C CA . PRO A 1 301 ? -15.571 0.640 10.319 1.00 95.88 301 PRO A CA 1
ATOM 2354 C C . PRO A 1 301 ? -15.392 1.718 11.397 1.00 95.88 301 PRO A C 1
ATOM 2356 O O . PRO A 1 301 ? -14.379 2.423 11.442 1.00 95.88 301 PRO A O 1
ATOM 2359 N N . LYS A 1 302 ? -16.373 1.844 12.301 1.00 94.31 302 LYS A N 1
ATOM 2360 C CA . LYS A 1 302 ? -16.414 2.921 13.309 1.00 94.31 302 LYS A CA 1
ATOM 2361 C C . LYS A 1 302 ? -15.165 2.942 14.194 1.00 94.31 302 LYS A C 1
ATOM 2363 O O . LYS A 1 302 ? -14.747 4.013 14.626 1.00 94.31 302 LYS A O 1
ATOM 2368 N N . GLU A 1 303 ? -14.595 1.779 14.486 1.00 92.81 303 GLU A N 1
ATOM 2369 C CA . GLU A 1 303 ? -13.384 1.605 15.286 1.00 92.81 303 GLU A CA 1
ATOM 2370 C C . GLU A 1 303 ? -12.159 2.208 14.598 1.00 92.81 303 GLU A C 1
ATOM 2372 O O . GLU A 1 303 ? -11.438 2.968 15.240 1.00 92.81 303 GLU A O 1
ATOM 2377 N N . VAL A 1 304 ? -11.997 1.968 13.294 1.00 91.81 304 VAL A N 1
ATOM 2378 C CA . VAL A 1 304 ? -10.910 2.527 12.471 1.00 91.81 304 VAL A CA 1
ATOM 2379 C C . VAL A 1 304 ? -11.048 4.042 12.379 1.00 91.81 304 VAL A C 1
ATOM 2381 O O . VAL A 1 304 ? -10.111 4.783 12.661 1.00 91.81 304 VAL A O 1
ATOM 2384 N N . VAL A 1 305 ? -12.255 4.532 12.077 1.00 90.25 305 VAL A N 1
ATOM 2385 C CA . VAL A 1 305 ? -12.516 5.978 11.995 1.00 90.25 305 VAL A CA 1
ATOM 2386 C C . VAL A 1 305 ? -12.258 6.662 13.341 1.00 90.25 305 VAL A C 1
ATOM 2388 O O . VAL A 1 305 ? -11.714 7.766 13.395 1.00 90.25 305 VAL A O 1
ATOM 2391 N N . ARG A 1 306 ? -12.640 6.022 14.452 1.00 89.56 306 ARG A N 1
ATOM 2392 C CA . ARG A 1 306 ? -12.386 6.538 15.803 1.00 89.56 306 ARG A CA 1
ATOM 2393 C C . ARG A 1 306 ? -10.894 6.575 16.118 1.00 89.56 306 ARG A C 1
ATOM 2395 O O . ARG A 1 306 ? -10.448 7.541 16.729 1.00 89.56 306 ARG A O 1
ATOM 2402 N N . ASP A 1 307 ? -10.158 5.543 15.739 1.00 86.62 307 ASP A N 1
ATOM 2403 C CA . ASP A 1 307 ? -8.715 5.429 15.933 1.00 86.62 307 ASP A CA 1
ATOM 2404 C C . ASP A 1 307 ? -7.959 6.542 15.187 1.00 86.62 307 ASP A C 1
ATOM 2406 O O . ASP A 1 307 ? -7.252 7.333 15.816 1.00 86.62 307 ASP A O 1
ATOM 2410 N N . TYR A 1 308 ? -8.281 6.747 13.907 1.00 83.38 308 TYR A N 1
ATOM 2411 C CA . TYR A 1 308 ? -7.757 7.858 13.107 1.00 83.38 308 TYR A CA 1
ATOM 2412 C C . TYR A 1 308 ? -8.099 9.216 13.743 1.00 83.38 308 TYR A C 1
ATOM 2414 O O . TYR A 1 308 ? -7.224 10.056 13.946 1.00 83.38 308 TYR A O 1
ATOM 2422 N N . LYS A 1 309 ? -9.352 9.441 14.165 1.00 81.19 309 LYS A N 1
ATOM 2423 C CA . LYS A 1 309 ? -9.746 10.689 14.855 1.00 81.19 309 LYS A CA 1
ATOM 2424 C C . LYS A 1 309 ? -8.996 10.906 16.175 1.00 81.19 309 LYS A C 1
ATOM 2426 O O . LYS A 1 309 ? -8.615 12.035 16.488 1.00 81.19 309 LYS A O 1
ATOM 2431 N N . LYS A 1 310 ? -8.763 9.850 16.960 1.00 82.88 310 LYS A N 1
ATOM 2432 C CA . LYS A 1 310 ? -7.974 9.932 18.202 1.00 82.88 310 LYS A CA 1
ATOM 2433 C C . LYS A 1 310 ? -6.541 10.357 17.909 1.00 82.88 310 LYS A C 1
ATOM 2435 O O . LYS A 1 310 ? -6.020 11.235 18.593 1.00 82.88 310 LYS A O 1
ATOM 2440 N N . ALA A 1 311 ? -5.928 9.786 16.883 1.00 76.62 311 ALA A N 1
ATOM 2441 C CA . ALA A 1 311 ? -4.598 10.146 16.423 1.00 76.62 311 ALA A CA 1
ATOM 2442 C C . ALA A 1 311 ? -4.479 11.606 15.968 1.00 76.62 311 ALA A C 1
ATOM 2444 O O . ALA A 1 311 ? -3.611 12.339 16.448 1.00 76.62 311 ALA A O 1
ATOM 2445 N N . ILE A 1 312 ? -5.393 12.055 15.106 1.00 74.00 312 ILE A N 1
ATOM 2446 C CA . ILE A 1 312 ? -5.532 13.453 14.654 1.00 74.00 312 ILE A CA 1
ATOM 2447 C C . ILE A 1 312 ? -5.496 14.426 15.836 1.00 74.00 312 ILE A C 1
ATOM 2449 O O . ILE A 1 312 ? -4.815 15.458 15.777 1.00 74.00 312 ILE A O 1
ATOM 2453 N N . ASN A 1 313 ? -6.234 14.096 16.898 1.00 76.50 313 ASN A N 1
ATOM 2454 C CA . ASN A 1 313 ? -6.356 14.919 18.097 1.00 76.50 313 ASN A CA 1
ATOM 2455 C C . ASN A 1 313 ? -5.107 14.837 18.977 1.00 76.50 313 ASN A C 1
ATOM 2457 O O . ASN A 1 313 ? -4.597 15.867 19.412 1.00 76.50 313 ASN A O 1
ATOM 2461 N N . LYS A 1 314 ? -4.590 13.624 19.204 1.00 76.31 314 LYS A N 1
ATOM 2462 C CA . LYS A 1 314 ? -3.434 13.372 20.071 1.00 76.31 314 LYS A CA 1
ATOM 2463 C C . LYS A 1 314 ? -2.193 14.124 19.604 1.00 76.31 314 LYS A C 1
ATOM 2465 O O . LYS A 1 314 ? -1.497 14.714 20.422 1.00 76.31 314 LYS A O 1
ATOM 2470 N N . TYR A 1 315 ? -1.921 14.104 18.303 1.00 70.00 315 TYR A N 1
ATOM 2471 C CA . TYR A 1 315 ? -0.670 14.638 17.766 1.00 70.00 315 TYR A CA 1
ATOM 2472 C C . TYR A 1 315 ? -0.799 16.042 17.189 1.00 70.00 315 TYR A C 1
ATOM 2474 O O . TYR A 1 315 ? 0.211 16.628 16.824 1.00 70.00 315 TYR A O 1
ATOM 2482 N N . SER A 1 316 ? -2.017 16.592 17.110 1.00 68.69 316 SER A N 1
ATOM 2483 C CA . SER A 1 316 ? -2.260 17.906 16.501 1.00 68.69 316 SER A CA 1
ATOM 2484 C C . SER A 1 316 ? -1.571 18.045 15.134 1.00 68.69 316 SER A C 1
ATOM 2486 O O . SER A 1 316 ? -0.949 19.065 14.861 1.00 68.69 316 SER A O 1
ATOM 2488 N N . LEU A 1 317 ? -1.643 17.005 14.288 1.00 63.47 317 LEU A N 1
ATOM 2489 C CA . LEU A 1 317 ? -0.899 16.993 13.022 1.00 63.47 317 LEU A CA 1
ATOM 2490 C C . LEU A 1 317 ? -1.256 18.208 12.152 1.00 63.47 317 LEU A C 1
ATOM 2492 O O . LEU A 1 317 ? -2.433 18.587 12.105 1.00 63.47 317 LEU A O 1
ATOM 2496 N N . PRO A 1 318 ? -0.283 18.774 11.425 1.00 59.00 318 PRO A N 1
ATOM 2497 C CA . PRO A 1 318 ? -0.584 19.743 10.384 1.00 59.00 318 PRO A CA 1
ATOM 2498 C C . PRO A 1 318 ? -1.413 19.099 9.260 1.00 59.00 318 PRO A C 1
ATOM 2500 O O . PRO A 1 318 ? -1.361 17.885 9.031 1.00 59.00 318 PRO A O 1
ATOM 2503 N N . ARG A 1 319 ? -2.198 19.920 8.556 1.00 61.69 319 ARG A N 1
ATOM 2504 C CA . ARG A 1 319 ? -2.990 19.484 7.397 1.00 61.69 319 ARG A CA 1
ATOM 2505 C C . ARG A 1 319 ? -2.067 19.034 6.262 1.00 61.69 319 ARG A C 1
ATOM 2507 O O . ARG A 1 319 ? -1.030 19.644 6.027 1.00 61.69 319 ARG A O 1
ATOM 2514 N N . MET A 1 320 ? -2.447 17.977 5.540 1.00 60.75 320 MET A N 1
ATOM 2515 C CA . MET A 1 320 ? -1.778 17.601 4.286 1.00 60.75 320 MET A CA 1
ATOM 2516 C C . MET A 1 320 ? -2.322 18.465 3.151 1.00 60.75 320 MET A C 1
ATOM 2518 O O . MET A 1 320 ? -3.122 18.006 2.344 1.00 60.75 320 MET A O 1
ATOM 2522 N N . ASP A 1 321 ? -1.953 19.741 3.146 1.00 55.88 321 ASP A N 1
ATOM 2523 C CA . ASP A 1 321 ? -2.457 20.726 2.186 1.00 55.88 321 ASP A CA 1
ATOM 2524 C C . ASP A 1 321 ? -1.393 21.207 1.188 1.00 55.88 321 ASP A C 1
ATOM 2526 O O . ASP A 1 321 ? -1.693 22.071 0.366 1.00 55.88 321 ASP A O 1
ATOM 2530 N N . GLY A 1 322 ? -0.162 20.674 1.255 1.00 51.22 322 GLY A N 1
ATOM 2531 C CA . GLY A 1 322 ? 0.985 21.010 0.391 1.00 51.22 322 GLY A CA 1
ATOM 2532 C C . GLY A 1 322 ? 1.455 22.478 0.454 1.00 51.22 322 GLY A C 1
ATOM 2533 O O . GLY A 1 322 ? 2.594 22.784 0.107 1.00 51.22 322 GLY A O 1
ATOM 2534 N N . GLN A 1 323 ? 0.602 23.405 0.911 1.00 53.19 323 GLN A N 1
ATOM 2535 C CA . GLN A 1 323 ? 0.752 24.859 0.777 1.00 53.19 323 GLN A CA 1
ATOM 2536 C C . GLN A 1 323 ? 0.130 25.683 1.925 1.00 53.19 323 GLN A C 1
ATOM 2538 O O . GLN A 1 323 ? 0.158 26.911 1.864 1.00 53.19 323 GLN A O 1
ATOM 2543 N N . ARG A 1 324 ? -0.404 25.065 2.988 1.00 51.94 324 ARG A N 1
ATOM 2544 C CA . ARG A 1 324 ? -0.951 25.733 4.193 1.00 51.94 324 ARG A CA 1
ATOM 2545 C C . ARG A 1 324 ? -2.130 26.698 3.979 1.00 51.94 324 ARG A C 1
ATOM 2547 O O . ARG A 1 324 ? -2.479 27.430 4.901 1.00 51.94 324 ARG A O 1
ATOM 2554 N N . SER A 1 325 ? -2.735 26.738 2.789 1.00 53.59 325 SER A N 1
ATOM 2555 C CA . SER A 1 325 ? -3.761 27.734 2.418 1.00 53.59 325 SER A CA 1
ATOM 2556 C C . SER A 1 325 ? -5.058 27.151 1.850 1.00 53.59 325 SER A C 1
ATOM 2558 O O . SER A 1 325 ? -6.057 27.863 1.748 1.00 53.59 325 SER A O 1
ATOM 2560 N N . LEU A 1 326 ? -5.077 25.867 1.485 1.00 55.62 326 LEU A N 1
ATOM 2561 C CA . LEU A 1 326 ? -6.250 25.226 0.897 1.00 55.62 326 LEU A CA 1
ATOM 2562 C C . LEU A 1 326 ? -7.136 24.626 1.998 1.00 55.62 326 LEU A C 1
ATOM 2564 O O . LEU A 1 326 ? -6.677 23.869 2.850 1.00 55.62 326 LEU A O 1
ATOM 2568 N N . ILE A 1 327 ? -8.430 24.948 1.954 1.00 61.31 327 ILE A N 1
ATOM 2569 C CA . ILE A 1 327 ? -9.471 24.355 2.815 1.00 61.31 327 ILE A CA 1
ATOM 2570 C C . ILE A 1 327 ? -10.322 23.308 2.075 1.00 61.31 327 ILE A C 1
ATOM 2572 O O . ILE A 1 327 ? -10.962 22.473 2.707 1.00 61.31 327 ILE A O 1
ATOM 2576 N N . PHE A 1 328 ? -10.303 23.316 0.741 1.00 58.81 328 PHE A N 1
ATOM 2577 C CA . PHE A 1 328 ? -10.984 22.351 -0.122 1.00 58.81 328 PHE A CA 1
ATOM 2578 C C . PHE A 1 328 ? -10.310 22.283 -1.496 1.00 58.81 328 PHE A C 1
ATOM 2580 O O . PHE A 1 328 ? -9.570 23.189 -1.880 1.00 58.81 328 PHE A O 1
ATOM 2587 N N . ILE A 1 329 ? -10.600 21.221 -2.240 1.00 57.12 329 ILE A N 1
ATOM 2588 C CA . ILE A 1 329 ? -10.261 21.061 -3.655 1.00 57.12 329 ILE A CA 1
ATOM 2589 C C . ILE A 1 329 ? -11.554 21.061 -4.455 1.00 57.12 329 ILE A C 1
ATOM 2591 O O . ILE A 1 329 ? -12.510 20.377 -4.097 1.00 57.12 329 ILE A O 1
ATOM 2595 N N . GLU A 1 330 ? -11.569 21.814 -5.547 1.00 64.56 330 GLU A N 1
ATOM 2596 C CA . GLU A 1 330 ? -12.611 21.738 -6.563 1.00 64.56 330 GLU A CA 1
ATOM 2597 C C . GLU A 1 330 ? -12.085 20.896 -7.729 1.00 64.56 330 GLU A C 1
ATOM 2599 O O . GLU A 1 330 ? -11.140 21.289 -8.413 1.00 64.56 330 GLU A O 1
ATOM 2604 N N . TYR A 1 331 ? -12.677 19.727 -7.944 1.00 58.16 331 TYR A N 1
ATOM 2605 C CA . TYR A 1 331 ? -12.487 18.937 -9.154 1.00 58.16 331 TYR A CA 1
ATOM 2606 C C . TYR A 1 331 ? -13.682 19.180 -10.066 1.00 58.16 331 TYR A C 1
ATOM 2608 O O . TYR A 1 331 ? -14.819 18.948 -9.662 1.00 58.16 331 TYR A O 1
ATOM 2616 N N . ARG A 1 332 ? -13.451 19.639 -11.294 1.00 68.69 332 ARG A N 1
ATOM 2617 C CA . ARG A 1 332 ? -14.527 19.748 -12.281 1.00 68.69 332 ARG A CA 1
ATOM 2618 C C . ARG A 1 332 ? -14.688 18.415 -12.971 1.00 68.69 332 ARG A C 1
ATOM 2620 O O . ARG A 1 332 ? -13.755 17.962 -13.625 1.00 68.69 332 ARG A O 1
ATOM 2627 N N . ASP A 1 333 ? -15.861 17.823 -12.810 1.00 55.94 333 ASP A N 1
ATOM 2628 C CA . ASP A 1 333 ? -16.228 16.607 -13.515 1.00 55.94 333 ASP A CA 1
ATOM 2629 C C . ASP A 1 333 ? -16.107 16.836 -15.034 1.00 55.94 333 ASP A C 1
ATOM 2631 O O . ASP A 1 333 ? -16.740 17.755 -15.561 1.00 55.94 333 ASP A O 1
ATOM 2635 N N . PRO A 1 334 ? -15.284 16.054 -15.746 1.00 50.59 334 PRO A N 1
ATOM 2636 C CA . PRO A 1 334 ? -15.081 16.244 -17.178 1.00 50.59 334 PRO A CA 1
ATOM 2637 C C . PRO A 1 334 ? -16.334 16.024 -18.041 1.00 50.59 334 PRO A C 1
ATOM 2639 O O . PRO A 1 334 ? -16.382 16.544 -19.154 1.00 50.59 334 PRO A O 1
ATOM 2642 N N . LEU A 1 335 ? -17.330 15.259 -17.576 1.00 57.59 335 LEU A N 1
ATOM 2643 C CA . LEU A 1 335 ? -18.562 14.972 -18.328 1.00 57.59 335 LEU A CA 1
ATOM 2644 C C . LEU A 1 335 ? -19.632 16.040 -18.113 1.00 57.59 335 LEU A C 1
ATOM 2646 O O . LEU A 1 335 ? -20.328 16.429 -19.045 1.00 57.59 335 LEU A O 1
ATOM 2650 N N . THR A 1 336 ? -19.786 16.494 -16.875 1.00 68.00 336 THR A N 1
ATOM 2651 C CA . THR A 1 336 ? -20.871 17.392 -16.463 1.00 68.00 336 THR A CA 1
ATOM 2652 C C . THR A 1 336 ? -20.413 18.836 -16.299 1.00 68.00 336 THR A C 1
ATOM 2654 O O . THR A 1 336 ? -21.246 19.727 -16.154 1.00 68.00 336 THR A O 1
ATOM 2657 N N . ALA A 1 337 ? -19.098 19.080 -16.296 1.00 73.19 337 ALA A N 1
ATOM 2658 C CA . ALA A 1 337 ? -18.451 20.350 -15.959 1.00 73.19 337 ALA A CA 1
ATOM 2659 C C . ALA A 1 337 ? -18.801 20.895 -14.559 1.00 73.19 337 ALA A C 1
ATOM 2661 O O . ALA A 1 337 ? -18.400 22.016 -14.210 1.00 73.19 337 ALA A O 1
ATOM 2662 N N . LEU A 1 338 ? -19.524 20.117 -13.743 1.00 64.75 338 LEU A N 1
ATOM 2663 C CA . LEU A 1 338 ? -19.938 20.516 -12.410 1.00 64.75 338 LEU A CA 1
ATOM 2664 C C . LEU A 1 338 ? -18.755 20.429 -11.438 1.00 64.75 338 LEU A C 1
ATOM 2666 O O . LEU A 1 338 ? -17.972 19.475 -11.480 1.00 64.75 338 LEU A O 1
ATOM 2670 N N . PRO A 1 339 ? -18.609 21.420 -10.546 1.00 66.19 339 PRO A N 1
ATOM 2671 C CA . PRO A 1 339 ? -17.580 21.387 -9.526 1.00 66.19 339 PRO A CA 1
ATOM 2672 C C . PRO A 1 339 ? -17.948 20.391 -8.417 1.00 66.19 339 PRO A C 1
ATOM 2674 O O . PRO A 1 339 ? -18.920 20.576 -7.686 1.00 66.19 339 PRO A O 1
ATOM 2677 N N . HIS A 1 340 ? -17.129 19.358 -8.243 1.00 57.09 340 HIS A N 1
ATOM 2678 C CA . HIS A 1 340 ? -17.078 18.555 -7.029 1.00 57.09 340 HIS A CA 1
ATOM 2679 C C . HIS A 1 340 ? -16.124 19.204 -6.039 1.00 57.09 340 HIS A C 1
ATOM 2681 O O . HIS A 1 340 ? -14.916 19.274 -6.268 1.00 57.09 340 HIS A O 1
ATOM 2687 N N . ARG A 1 341 ? -16.671 19.657 -4.915 1.00 65.94 341 ARG A N 1
ATOM 2688 C CA . ARG A 1 341 ? -15.876 20.168 -3.807 1.00 65.94 341 ARG A CA 1
ATOM 2689 C C . ARG A 1 341 ? -15.583 19.046 -2.819 1.00 65.94 341 ARG A C 1
ATOM 2691 O O . ARG A 1 341 ? -16.495 18.484 -2.220 1.00 65.94 341 ARG A O 1
ATOM 2698 N N . PHE A 1 342 ? -14.304 18.765 -2.629 1.00 58.28 342 PHE A N 1
ATOM 2699 C CA . PHE A 1 342 ? -13.805 17.900 -1.573 1.00 58.28 342 PHE A CA 1
ATOM 2700 C C . PHE A 1 342 ? -13.181 18.787 -0.513 1.00 58.28 342 PHE A C 1
ATOM 2702 O O . PHE A 1 342 ? -12.149 19.409 -0.765 1.00 58.28 342 PHE A O 1
ATOM 2709 N N . ASP A 1 343 ? -13.791 18.870 0.666 1.00 56.81 343 ASP A N 1
ATOM 2710 C CA . ASP A 1 343 ? -13.097 19.501 1.780 1.00 56.81 343 ASP A CA 1
ATOM 2711 C C . ASP A 1 343 ? -11.812 18.712 2.040 1.00 56.81 343 ASP A C 1
ATOM 2713 O O . ASP A 1 343 ? -11.805 17.472 2.087 1.00 56.81 343 ASP A O 1
ATOM 2717 N N . LEU A 1 344 ? -10.700 19.438 2.151 1.00 55.75 344 LEU A N 1
ATOM 2718 C CA . LEU A 1 344 ? -9.458 18.832 2.589 1.00 55.75 344 LEU A CA 1
ATOM 2719 C C . LEU A 1 344 ? -9.729 18.352 4.006 1.00 55.75 344 LEU A C 1
ATOM 2721 O O . LEU A 1 344 ? -9.956 19.170 4.898 1.00 55.75 344 LEU A O 1
ATOM 2725 N N . MET A 1 345 ? -9.777 17.032 4.207 1.00 48.06 345 MET A N 1
ATOM 2726 C CA . MET A 1 345 ? -9.931 16.508 5.556 1.00 48.06 345 MET A CA 1
ATOM 2727 C C . MET A 1 345 ? -8.829 17.111 6.416 1.00 48.06 345 MET A C 1
ATOM 2729 O O . MET A 1 345 ? -7.657 17.122 6.020 1.00 48.06 345 MET A O 1
ATOM 2733 N N . ASP A 1 346 ? -9.204 17.567 7.611 1.00 44.22 346 ASP A N 1
ATOM 2734 C CA . ASP A 1 346 ? -8.244 17.683 8.691 1.00 44.22 346 ASP A CA 1
ATOM 2735 C C . ASP A 1 346 ? -7.537 16.337 8.778 1.00 44.22 346 ASP A C 1
ATOM 2737 O O . ASP A 1 346 ? -8.102 15.375 9.286 1.00 44.22 346 ASP A O 1
ATOM 2741 N N . LYS A 1 347 ? -6.292 16.307 8.294 1.00 49.59 347 LYS A N 1
ATOM 2742 C CA . LYS A 1 347 ? -5.307 15.282 8.608 1.00 49.59 347 LYS A CA 1
ATOM 2743 C C . LYS A 1 347 ? -5.735 13.898 8.093 1.00 49.59 347 LYS A C 1
ATOM 2745 O O . LYS A 1 347 ? -6.493 13.174 8.727 1.00 49.59 347 LYS A O 1
ATOM 2750 N N . ALA A 1 348 ? -5.140 13.442 6.995 1.00 44.88 348 ALA A N 1
ATOM 2751 C CA . ALA A 1 348 ? -4.980 12.002 6.806 1.00 44.88 348 ALA A CA 1
ATOM 2752 C C . ALA A 1 348 ? -3.983 11.515 7.868 1.00 44.88 348 ALA A C 1
ATOM 2754 O O . ALA A 1 348 ? -2.786 11.437 7.609 1.00 44.88 348 ALA A O 1
ATOM 2755 N N . ALA A 1 349 ? -4.433 11.351 9.113 1.00 47.69 349 ALA A N 1
ATOM 2756 C CA . ALA A 1 349 ? -3.560 10.881 10.171 1.00 47.69 349 ALA A CA 1
ATOM 2757 C C . ALA A 1 349 ? -3.271 9.410 9.916 1.00 47.69 349 ALA A C 1
ATOM 2759 O O . ALA A 1 349 ? -4.200 8.614 9.951 1.00 47.69 349 ALA A O 1
ATOM 2760 N N . PRO A 1 350 ? -2.007 9.031 9.720 1.00 51.38 350 PRO A N 1
ATOM 2761 C CA . PRO A 1 350 ? -1.660 7.628 9.613 1.00 51.38 350 PRO A CA 1
ATOM 2762 C C . PRO A 1 350 ? -1.581 6.942 10.988 1.00 51.38 350 PRO A C 1
ATOM 2764 O O . PRO A 1 350 ? -1.189 5.780 11.057 1.00 51.38 350 PRO A O 1
ATOM 2767 N N . LEU A 1 351 ? -1.874 7.660 12.085 1.00 56.19 351 LEU A N 1
ATOM 2768 C CA . LEU A 1 351 ? -1.670 7.119 13.425 1.00 56.19 351 LEU A CA 1
ATOM 2769 C C . LEU A 1 351 ? -2.904 6.346 13.862 1.00 56.19 351 LEU A C 1
ATOM 2771 O O . LEU A 1 351 ? -4.036 6.818 13.755 1.00 56.19 351 LEU A O 1
ATOM 2775 N N . GLY A 1 352 ? -2.648 5.146 14.351 1.00 63.41 352 GLY A N 1
ATOM 2776 C CA . GLY A 1 352 ? -3.691 4.220 14.704 1.00 63.41 352 GLY A CA 1
ATOM 2777 C C . GLY A 1 352 ? -3.173 2.804 14.884 1.00 63.41 352 GLY A C 1
ATOM 2778 O O . GLY A 1 352 ? -2.086 2.466 14.425 1.00 63.41 352 GLY A O 1
ATOM 2779 N N . ALA A 1 353 ? -3.968 1.965 15.536 1.00 82.31 353 ALA A N 1
ATOM 2780 C CA . ALA A 1 353 ? -3.787 0.520 15.484 1.00 82.31 353 ALA A CA 1
ATOM 2781 C C . ALA A 1 353 ? -4.023 -0.035 14.066 1.00 82.31 353 ALA A C 1
ATOM 2783 O O . ALA A 1 353 ? -3.622 -1.163 13.792 1.00 82.31 353 ALA A O 1
ATOM 2784 N N . TYR A 1 354 ? -4.636 0.746 13.165 1.00 88.94 354 TYR A N 1
ATOM 2785 C CA . TYR A 1 354 ? -5.005 0.318 11.815 1.00 88.94 354 TYR A CA 1
ATOM 2786 C C . TYR A 1 354 ? -4.243 1.058 10.708 1.00 88.94 354 TYR A C 1
ATOM 2788 O O . TYR A 1 354 ? -4.017 2.266 10.772 1.00 88.94 354 TYR A O 1
ATOM 2796 N N . THR A 1 355 ? -3.912 0.335 9.642 1.00 89.94 355 THR A N 1
ATOM 2797 C CA . THR A 1 355 ? -3.427 0.885 8.367 1.00 89.94 355 THR A CA 1
ATOM 2798 C C . THR A 1 355 ? -4.494 0.726 7.303 1.00 89.94 355 THR A C 1
ATOM 2800 O O . THR A 1 355 ? -5.287 -0.212 7.361 1.00 89.94 355 THR A O 1
ATOM 2803 N N . VAL A 1 356 ? -4.504 1.644 6.334 1.00 92.31 356 VAL A N 1
ATOM 2804 C CA . VAL A 1 356 ? -5.346 1.552 5.143 1.00 92.31 356 VAL A CA 1
ATOM 2805 C C . VAL A 1 356 ? -4.500 1.750 3.890 1.00 92.31 356 VAL A C 1
ATOM 2807 O O . VAL A 1 356 ? -3.734 2.713 3.785 1.00 92.31 356 VAL A O 1
ATOM 2810 N N . SER A 1 357 ? -4.672 0.857 2.923 1.00 94.25 357 SER A N 1
ATOM 2811 C CA . SER A 1 357 ? -4.192 0.996 1.553 1.00 94.25 357 SER A CA 1
ATOM 2812 C C . SER A 1 357 ? -5.373 1.142 0.598 1.00 94.25 357 SER A C 1
ATOM 2814 O O . SER A 1 357 ? -6.474 0.653 0.856 1.00 94.25 357 SER A O 1
ATOM 2816 N N . PHE A 1 358 ? -5.161 1.855 -0.504 1.00 96.12 358 PHE A N 1
ATOM 2817 C CA . PHE A 1 358 ? -6.134 1.960 -1.581 1.00 96.12 358 PHE A CA 1
ATOM 2818 C C . PHE A 1 358 ? -5.440 1.756 -2.922 1.00 96.12 358 PHE A C 1
ATOM 2820 O O . PHE A 1 358 ? -4.609 2.574 -3.322 1.00 96.12 358 PHE A O 1
ATOM 2827 N N . THR A 1 359 ? -5.786 0.666 -3.605 1.00 96.88 359 THR A N 1
ATOM 2828 C CA . THR A 1 359 ? -5.319 0.359 -4.958 1.00 96.88 359 THR A CA 1
ATOM 2829 C C . THR A 1 359 ? -6.216 1.071 -5.958 1.00 96.88 359 THR A C 1
ATOM 2831 O O . THR A 1 359 ? -7.406 0.772 -6.061 1.00 96.88 359 THR A O 1
ATOM 2834 N N . THR A 1 360 ? -5.658 2.030 -6.691 1.00 97.38 360 THR A N 1
ATOM 2835 C CA . THR A 1 360 ? -6.376 2.831 -7.692 1.00 97.38 360 THR A CA 1
ATOM 2836 C C . THR A 1 360 ? -6.375 2.170 -9.058 1.00 97.38 360 THR A C 1
ATOM 2838 O O . THR A 1 360 ? -7.385 2.216 -9.755 1.00 97.38 360 THR A O 1
ATOM 2841 N N . GLY A 1 361 ? -5.275 1.505 -9.403 1.00 95.69 361 GLY A N 1
ATOM 2842 C CA . GLY A 1 361 ? -5.089 0.851 -10.687 1.00 95.69 361 GLY A CA 1
ATOM 2843 C C . GLY A 1 361 ? -4.341 -0.462 -10.527 1.00 95.69 361 GLY A C 1
ATOM 2844 O O . GLY A 1 361 ? -3.403 -0.579 -9.742 1.00 95.69 361 GLY A O 1
ATOM 2845 N N . SER A 1 362 ? -4.757 -1.462 -11.286 1.00 94.81 362 SER A N 1
ATOM 2846 C CA . SER A 1 362 ? -4.141 -2.776 -11.324 1.00 94.81 362 SER A CA 1
ATOM 2847 C C . SER A 1 362 ? -4.307 -3.399 -12.709 1.00 94.81 362 SER A C 1
ATOM 2849 O O . SER A 1 362 ? -5.329 -3.210 -13.375 1.00 94.81 362 SER A O 1
ATOM 2851 N N . LYS A 1 363 ? -3.288 -4.144 -13.131 1.00 93.81 363 LYS A N 1
ATOM 2852 C CA . LYS A 1 363 ? -3.246 -4.959 -14.344 1.00 93.81 363 LYS A CA 1
ATOM 2853 C C . LYS A 1 363 ? -2.556 -6.278 -14.019 1.00 93.81 363 LYS A C 1
ATOM 2855 O O . LYS A 1 363 ? -1.569 -6.280 -13.292 1.00 93.81 363 LYS A O 1
ATOM 2860 N N . GLY A 1 364 ? -3.055 -7.364 -14.598 1.00 87.56 364 GLY A N 1
ATOM 2861 C CA . GLY A 1 364 ? -2.445 -8.689 -14.508 1.00 87.56 364 GLY A CA 1
ATOM 2862 C C . GLY A 1 364 ? -3.461 -9.801 -14.269 1.00 87.56 364 GLY A C 1
ATOM 2863 O O . GLY A 1 364 ? -3.288 -10.876 -14.810 1.00 87.56 364 GLY A O 1
ATOM 2864 N N . GLY A 1 365 ? -4.551 -9.532 -13.548 1.00 86.94 365 GLY A N 1
ATOM 2865 C CA . GLY A 1 365 ? -5.509 -10.578 -13.171 1.00 86.94 365 GLY A CA 1
ATOM 2866 C C . GLY A 1 365 ? -5.115 -11.291 -11.875 1.00 86.94 365 GLY A C 1
ATOM 2867 O O . GLY A 1 365 ? -4.154 -10.901 -11.212 1.00 86.94 365 GLY A O 1
ATOM 2868 N N . LYS A 1 366 ? -5.893 -12.308 -11.484 1.00 86.19 366 LYS A N 1
ATOM 2869 C CA . LYS A 1 366 ? -5.708 -13.024 -10.208 1.00 86.19 366 LYS A CA 1
ATOM 2870 C C . LYS A 1 366 ? -4.409 -13.837 -10.233 1.00 86.19 366 LYS A C 1
ATOM 2872 O O . LYS A 1 366 ? -3.583 -13.774 -9.340 1.00 86.19 366 LYS A O 1
ATOM 2877 N N . GLU A 1 367 ? -4.207 -14.558 -11.318 1.00 89.00 367 GLU A N 1
ATOM 2878 C CA . GLU A 1 367 ? -3.079 -15.438 -11.594 1.00 89.00 367 GLU A CA 1
ATOM 2879 C C . GLU A 1 367 ? -1.711 -14.744 -11.549 1.00 89.00 367 GLU A C 1
ATOM 2881 O O . GLU A 1 367 ? -0.697 -15.403 -11.344 1.00 89.00 367 GLU A O 1
ATOM 2886 N N . LYS A 1 368 ? -1.676 -13.416 -11.703 1.00 91.69 368 LYS A N 1
ATOM 2887 C CA . LYS A 1 368 ? -0.441 -12.632 -11.701 1.00 91.69 368 LYS A CA 1
ATOM 2888 C C . LYS A 1 368 ? 0.052 -12.240 -10.306 1.00 91.69 368 LYS A C 1
ATOM 2890 O O . LYS A 1 368 ? 1.041 -11.521 -10.220 1.00 91.69 368 LYS A O 1
ATOM 2895 N N . GLY A 1 369 ? -0.591 -12.684 -9.226 1.00 91.88 369 GLY A N 1
ATOM 2896 C CA . GLY A 1 369 ? -0.184 -12.355 -7.858 1.00 91.88 369 GLY A CA 1
ATOM 2897 C C . GLY A 1 369 ? -0.497 -10.912 -7.465 1.00 91.88 369 GLY A C 1
ATOM 2898 O O . GLY A 1 369 ? -1.546 -10.367 -7.817 1.00 91.88 369 GLY A O 1
ATOM 2899 N N . GLY A 1 370 ? 0.365 -10.296 -6.649 1.00 91.88 370 GLY A N 1
ATOM 2900 C CA . GLY A 1 370 ? 0.094 -8.971 -6.076 1.00 91.88 370 GLY A CA 1
ATOM 2901 C C . GLY A 1 370 ? -1.063 -8.966 -5.067 1.00 91.88 370 GLY A C 1
ATOM 2902 O O . GLY A 1 370 ? -1.660 -7.920 -4.796 1.00 91.88 370 GLY A O 1
ATOM 2903 N N . HIS A 1 371 ? -1.411 -10.135 -4.529 1.00 95.31 371 HIS A N 1
ATOM 2904 C CA . HIS A 1 371 ? -2.484 -10.311 -3.557 1.00 95.31 371 HIS A CA 1
ATOM 2905 C C . HIS A 1 371 ? -2.025 -9.880 -2.176 1.00 95.31 371 HIS A C 1
ATOM 2907 O O . HIS A 1 371 ? -0.870 -10.085 -1.820 1.00 95.31 371 HIS A O 1
ATOM 2913 N N . PHE A 1 372 ? -2.924 -9.289 -1.398 1.00 94.94 372 PHE A N 1
ATOM 2914 C CA . PHE A 1 372 ? -2.628 -8.885 -0.030 1.00 94.94 372 PHE A CA 1
ATOM 2915 C C . PHE A 1 372 ? -3.052 -9.984 0.941 1.00 94.94 372 PHE A C 1
ATOM 2917 O O . PHE A 1 372 ? -4.140 -10.537 0.811 1.00 94.94 372 PHE A O 1
ATOM 2924 N N . TYR A 1 373 ? -2.220 -10.275 1.930 1.00 94.62 373 TYR A N 1
ATOM 2925 C CA . TYR A 1 373 ? -2.457 -11.326 2.909 1.00 94.62 373 TYR A CA 1
ATOM 2926 C C . TYR A 1 373 ? -2.521 -10.744 4.314 1.00 94.62 373 TYR A C 1
ATOM 2928 O O . TYR A 1 373 ? -1.721 -9.876 4.661 1.00 94.62 373 TYR A O 1
ATOM 2936 N N . ILE A 1 374 ? -3.448 -11.253 5.126 1.00 93.62 374 ILE A N 1
ATOM 2937 C CA . ILE A 1 374 ? -3.396 -11.151 6.589 1.00 93.62 374 ILE A CA 1
ATOM 2938 C C . ILE A 1 374 ? -3.079 -12.564 7.087 1.00 93.62 374 ILE A C 1
ATOM 2940 O O . ILE A 1 374 ? -3.972 -13.389 7.300 1.00 93.62 374 ILE A O 1
ATOM 2944 N N . SER A 1 375 ? -1.784 -12.862 7.149 1.00 90.00 375 SER A N 1
ATOM 2945 C CA . SER A 1 375 ? -1.241 -14.220 7.200 1.00 90.00 375 SER A CA 1
ATOM 2946 C C . SER A 1 375 ? -1.622 -14.966 8.475 1.00 90.00 375 SER A C 1
ATOM 2948 O O . SER A 1 375 ? -1.960 -16.144 8.393 1.00 90.00 375 SER A O 1
ATOM 2950 N N . ASP A 1 376 ? -1.670 -14.278 9.621 1.00 86.81 376 ASP A N 1
ATOM 2951 C CA . ASP A 1 376 ? -2.057 -14.879 10.911 1.00 86.81 376 ASP A CA 1
ATOM 2952 C C . ASP A 1 376 ? -3.470 -15.488 10.891 1.00 86.81 376 ASP A C 1
ATOM 2954 O O . ASP A 1 376 ? -3.766 -16.416 11.643 1.00 86.81 376 ASP A O 1
ATOM 2958 N N . TYR A 1 377 ? -4.334 -15.007 9.993 1.00 91.62 377 TYR A N 1
ATOM 2959 C CA . TYR A 1 377 ? -5.711 -15.479 9.845 1.00 91.62 377 TYR A CA 1
ATOM 2960 C C . TYR A 1 377 ? -5.924 -16.334 8.591 1.00 91.62 377 TYR A C 1
ATOM 2962 O O . TYR A 1 377 ? -7.050 -16.748 8.323 1.00 91.62 377 TYR A O 1
ATOM 2970 N N . GLY A 1 378 ? -4.879 -16.589 7.794 1.00 93.69 378 GLY A N 1
ATOM 2971 C CA . GLY A 1 378 ? -5.011 -17.293 6.517 1.00 93.69 378 GLY A CA 1
ATOM 2972 C C . GLY A 1 378 ? -5.962 -16.579 5.550 1.00 93.69 378 GLY A C 1
ATOM 2973 O O . GLY A 1 378 ? -6.769 -17.227 4.886 1.00 93.69 378 GLY A O 1
ATOM 2974 N N . ILE A 1 379 ? -5.925 -15.244 5.514 1.00 95.94 379 ILE A N 1
ATOM 2975 C CA . ILE A 1 379 ? -6.805 -14.440 4.659 1.00 95.94 379 ILE A CA 1
ATOM 2976 C C . ILE A 1 379 ? -6.018 -13.951 3.450 1.00 95.94 379 ILE A C 1
ATOM 2978 O O . ILE A 1 379 ? -5.028 -13.235 3.610 1.00 95.94 379 ILE A O 1
ATOM 2982 N N . ARG A 1 380 ? -6.509 -14.271 2.252 1.00 96.50 380 ARG A N 1
ATOM 2983 C CA . ARG A 1 380 ? -6.055 -13.705 0.980 1.00 96.50 380 ARG A CA 1
ATOM 2984 C C . ARG A 1 380 ? -7.058 -12.670 0.490 1.00 96.50 380 ARG A C 1
ATOM 2986 O O . ARG A 1 380 ? -8.261 -12.906 0.490 1.00 96.50 380 ARG A O 1
ATOM 2993 N N . ILE A 1 381 ? -6.564 -11.528 0.036 1.00 96.88 381 ILE A N 1
ATOM 2994 C CA . ILE A 1 381 ? -7.342 -10.472 -0.605 1.00 96.88 381 ILE A CA 1
ATOM 2995 C C . ILE A 1 381 ? -6.783 -10.291 -2.007 1.00 96.88 381 ILE A C 1
ATOM 2997 O O . ILE A 1 381 ? -5.662 -9.811 -2.187 1.00 96.88 381 ILE A O 1
ATOM 3001 N N . GLN A 1 382 ? -7.579 -10.663 -3.007 1.00 96.06 382 GLN A N 1
ATOM 3002 C CA . GLN A 1 382 ? -7.148 -10.603 -4.398 1.00 96.06 382 GLN A CA 1
ATOM 3003 C C . GLN A 1 382 ? -6.866 -9.153 -4.812 1.00 96.06 382 GLN A C 1
ATOM 3005 O O . GLN A 1 382 ? -7.634 -8.230 -4.497 1.00 96.06 382 GLN A O 1
ATOM 3010 N N . GLY A 1 383 ? -5.734 -8.977 -5.493 1.00 94.31 383 GLY A N 1
ATOM 3011 C CA . GLY A 1 383 ? -5.253 -7.698 -6.005 1.00 94.31 383 GLY A CA 1
ATOM 3012 C C . GLY A 1 383 ? -6.150 -7.191 -7.131 1.00 94.31 383 GLY A C 1
ATOM 3013 O O . GLY A 1 383 ? -6.522 -7.951 -8.018 1.00 94.31 383 GLY A O 1
ATOM 3014 N N . GLY A 1 384 ? -6.528 -5.914 -7.090 1.00 94.81 384 GLY A N 1
ATOM 3015 C CA . GLY A 1 384 ? -7.416 -5.326 -8.089 1.00 94.81 384 GLY A CA 1
ATOM 3016 C C . GLY A 1 384 ? -7.562 -3.815 -7.949 1.00 94.81 384 GLY A C 1
ATOM 3017 O O . GLY A 1 384 ? -7.245 -3.242 -6.907 1.00 94.81 384 GLY A O 1
ATOM 3018 N N . SER A 1 385 ? -8.047 -3.174 -9.011 1.00 96.00 385 SER A N 1
ATOM 3019 C CA . SER A 1 385 ? -8.291 -1.727 -9.055 1.00 96.00 385 SER A CA 1
ATOM 3020 C C . SER A 1 385 ? -9.478 -1.322 -8.183 1.00 96.00 385 SER A C 1
ATOM 3022 O O . SER A 1 385 ? -10.396 -2.109 -7.974 1.00 96.00 385 SER A O 1
ATOM 3024 N N . ASN A 1 386 ? -9.495 -0.065 -7.737 1.00 96.94 386 ASN A N 1
ATOM 3025 C CA . ASN A 1 386 ? -10.574 0.527 -6.940 1.00 96.94 386 ASN A CA 1
ATOM 3026 C C . ASN A 1 386 ? -10.888 -0.247 -5.643 1.00 96.94 386 ASN A C 1
ATOM 3028 O O . ASN A 1 386 ? -12.056 -0.406 -5.272 1.00 96.94 386 ASN A O 1
ATOM 3032 N N . ARG A 1 387 ? -9.845 -0.723 -4.946 1.00 96.19 387 ARG A N 1
ATOM 3033 C CA . ARG A 1 387 ? -9.973 -1.559 -3.739 1.00 96.19 387 ARG A CA 1
ATOM 3034 C C . ARG A 1 387 ? -9.254 -0.972 -2.540 1.00 96.19 387 ARG A C 1
ATOM 3036 O O . ARG A 1 387 ? -8.037 -0.792 -2.564 1.00 96.19 387 ARG A O 1
ATOM 3043 N N . MET A 1 388 ? -10.016 -0.674 -1.491 1.00 96.94 388 MET A N 1
ATOM 3044 C CA . MET A 1 388 ? -9.503 -0.206 -0.206 1.00 96.94 388 MET A CA 1
ATOM 3045 C C . MET A 1 388 ? -9.413 -1.380 0.759 1.00 96.94 388 MET A C 1
ATOM 3047 O O . MET A 1 388 ? -10.406 -2.069 0.986 1.00 96.94 388 MET A O 1
ATOM 3051 N N . VAL A 1 389 ? -8.238 -1.574 1.347 1.00 96.94 389 VAL A N 1
ATOM 3052 C CA . VAL A 1 389 ? -7.977 -2.614 2.341 1.00 96.94 389 VAL A CA 1
ATOM 3053 C C . VAL A 1 389 ? -7.497 -1.940 3.612 1.00 96.94 389 VAL A C 1
ATOM 3055 O O . VAL A 1 389 ? -6.591 -1.111 3.570 1.00 96.94 389 VAL A O 1
ATOM 3058 N N . GLY A 1 390 ? -8.095 -2.284 4.747 1.00 95.56 390 GLY A N 1
ATOM 3059 C CA . GLY A 1 390 ? -7.593 -1.865 6.047 1.00 95.56 390 GLY A CA 1
ATOM 3060 C C . GLY A 1 390 ? -7.393 -3.043 6.983 1.00 95.56 390 GLY A C 1
ATOM 3061 O O . GLY A 1 390 ? -8.154 -4.004 6.941 1.00 95.56 390 GLY A O 1
ATOM 3062 N N . TRP A 1 391 ? -6.365 -2.974 7.819 1.00 94.38 391 TRP A N 1
ATOM 3063 C CA . TRP A 1 391 ? -5.974 -4.054 8.725 1.00 94.38 391 TRP A CA 1
ATOM 3064 C C . TRP A 1 391 ? -5.293 -3.496 9.970 1.00 94.38 391 TRP A C 1
ATOM 3066 O O . TRP A 1 391 ? -4.845 -2.344 9.986 1.00 94.38 391 TRP A O 1
ATOM 3076 N N . GLN A 1 392 ? -5.214 -4.306 11.021 1.00 89.88 392 GLN A N 1
ATOM 3077 C CA . GLN A 1 392 ? -4.416 -3.977 12.196 1.00 89.88 392 GLN A CA 1
ATOM 3078 C C . GLN A 1 392 ? -2.913 -4.036 11.876 1.00 89.88 392 GLN A C 1
ATOM 3080 O O . GLN A 1 392 ? -2.406 -5.042 11.392 1.00 89.88 392 GLN A O 1
ATOM 3085 N N . GLN A 1 393 ? -2.173 -2.975 12.199 1.00 83.25 393 GLN A N 1
ATOM 3086 C CA . GLN A 1 393 ? -0.738 -2.845 11.902 1.00 83.25 393 GLN A CA 1
ATOM 3087 C C . GLN A 1 393 ? 0.133 -3.953 12.500 1.00 83.25 393 GLN A C 1
ATOM 3089 O O . GLN A 1 393 ? 1.205 -4.234 11.969 1.00 83.25 393 GLN A O 1
ATOM 3094 N N . GLY A 1 394 ? -0.285 -4.497 13.645 1.00 80.88 394 GLY A N 1
ATOM 3095 C CA . GLY A 1 394 ? 0.480 -5.482 14.403 1.00 80.88 394 GLY A CA 1
ATOM 3096 C C . GLY A 1 394 ? 0.341 -6.920 13.909 1.00 80.88 394 GLY A C 1
ATOM 3097 O O . GLY A 1 394 ? 1.088 -7.761 14.399 1.00 80.88 394 GLY A O 1
ATOM 3098 N N . GLU A 1 395 ? -0.585 -7.188 12.989 1.00 84.50 395 GLU A N 1
ATOM 3099 C CA . GLU A 1 395 ? -0.819 -8.525 12.435 1.00 84.50 395 GLU A CA 1
ATOM 3100 C C . GLU A 1 395 ? 0.167 -8.806 11.300 1.00 84.50 395 GLU A C 1
ATOM 3102 O O . GLU A 1 395 ? 0.555 -7.882 10.572 1.00 84.50 395 GLU A O 1
ATOM 3107 N N . LEU A 1 396 ? 0.571 -10.065 11.122 1.00 86.12 396 LEU A N 1
ATOM 3108 C CA . LEU A 1 396 ? 1.412 -10.457 9.995 1.00 86.12 396 LEU A CA 1
ATOM 3109 C C . LEU A 1 396 ? 0.650 -10.257 8.684 1.00 86.12 396 LEU A C 1
ATOM 3111 O O . LEU A 1 396 ? -0.461 -10.754 8.498 1.00 86.12 396 LEU A O 1
ATOM 3115 N N . HIS A 1 397 ? 1.259 -9.504 7.774 1.00 90.00 397 HIS A N 1
ATOM 3116 C CA . HIS A 1 397 ? 0.677 -9.169 6.484 1.00 90.00 397 HIS A CA 1
ATOM 3117 C C . HIS A 1 397 ? 1.756 -8.967 5.427 1.00 90.00 397 HIS A C 1
ATOM 3119 O O . HIS A 1 397 ? 2.906 -8.649 5.734 1.00 90.00 397 HIS A O 1
ATOM 3125 N N . GLY A 1 398 ? 1.368 -9.101 4.165 1.00 88.31 398 GLY A N 1
ATOM 3126 C CA . GLY A 1 398 ? 2.277 -8.937 3.041 1.00 88.31 398 GLY A CA 1
ATOM 3127 C C . GLY A 1 398 ? 1.540 -8.919 1.714 1.00 88.31 398 GLY A C 1
ATOM 3128 O O . GLY A 1 398 ? 0.340 -9.175 1.655 1.00 88.31 398 GLY A O 1
ATOM 3129 N N . THR A 1 399 ? 2.274 -8.614 0.651 1.00 90.19 399 THR A N 1
ATOM 3130 C CA . THR A 1 399 ? 1.773 -8.709 -0.720 1.00 90.19 399 THR A CA 1
ATOM 3131 C C . THR A 1 399 ? 2.559 -9.798 -1.441 1.00 90.19 399 THR A C 1
ATOM 3133 O O . THR A 1 399 ? 3.784 -9.821 -1.308 1.00 90.19 399 THR A O 1
ATOM 3136 N N . SER A 1 400 ? 1.896 -10.690 -2.181 1.00 92.12 400 SER A N 1
ATOM 3137 C CA . SER A 1 400 ? 2.602 -11.716 -2.955 1.00 92.12 400 SER A CA 1
ATOM 3138 C C . SER A 1 400 ? 3.420 -11.129 -4.102 1.00 92.12 400 SER A C 1
ATOM 3140 O O . SER A 1 400 ? 3.096 -10.070 -4.652 1.00 92.12 400 SER A O 1
ATOM 3142 N N . ILE A 1 401 ? 4.486 -11.842 -4.465 1.00 90.38 401 ILE A N 1
ATOM 3143 C CA . ILE A 1 401 ? 5.328 -11.537 -5.621 1.00 90.38 401 ILE A CA 1
ATOM 3144 C C . ILE A 1 401 ? 4.478 -11.626 -6.888 1.00 90.38 401 ILE A C 1
ATOM 3146 O O . ILE A 1 401 ? 3.767 -12.619 -7.077 1.00 90.38 401 ILE A O 1
ATOM 3150 N N . PRO A 1 402 ? 4.536 -10.609 -7.762 1.00 91.88 402 PRO A N 1
ATOM 3151 C CA . PRO A 1 402 ? 3.827 -10.671 -9.020 1.00 91.88 402 PRO A CA 1
ATOM 3152 C C . PRO A 1 402 ? 4.491 -11.663 -9.976 1.00 91.88 402 PRO A C 1
ATOM 3154 O O . PRO A 1 402 ? 5.715 -11.770 -10.031 1.00 91.88 402 PRO A O 1
ATOM 3157 N N . ASP A 1 403 ? 3.691 -12.356 -10.775 1.00 93.12 403 ASP A N 1
ATOM 3158 C CA . ASP A 1 403 ? 4.193 -13.201 -11.853 1.00 93.12 403 ASP A CA 1
ATOM 3159 C C . ASP A 1 403 ? 4.619 -12.331 -13.049 1.00 93.12 403 ASP A C 1
ATOM 3161 O O . ASP A 1 403 ? 3.829 -12.032 -13.948 1.00 93.12 403 ASP A O 1
ATOM 3165 N N . ILE A 1 404 ? 5.879 -11.905 -13.049 1.00 91.50 404 ILE A N 1
ATOM 3166 C CA . ILE A 1 404 ? 6.484 -11.135 -14.139 1.00 91.50 404 ILE A CA 1
ATOM 3167 C C . ILE A 1 404 ? 7.743 -11.823 -14.663 1.00 91.50 404 ILE A C 1
ATOM 3169 O O . ILE A 1 404 ? 8.423 -12.555 -13.942 1.00 91.50 404 ILE A O 1
ATOM 3173 N N . ASP A 1 405 ? 8.053 -11.566 -15.933 1.00 87.25 405 ASP A N 1
ATOM 3174 C CA . ASP A 1 405 ? 9.207 -12.170 -16.606 1.00 87.25 405 ASP A CA 1
ATOM 3175 C C . ASP A 1 405 ? 10.540 -11.570 -16.134 1.00 87.25 405 ASP A C 1
ATOM 3177 O O . ASP A 1 405 ? 11.548 -12.270 -16.056 1.00 87.25 405 ASP A O 1
ATOM 3181 N N . ASP A 1 406 ? 10.547 -10.274 -15.807 1.00 86.38 406 ASP A N 1
ATOM 3182 C CA . ASP A 1 406 ? 11.738 -9.533 -15.389 1.00 86.38 406 ASP A CA 1
ATOM 3183 C C . ASP A 1 406 ? 11.460 -8.697 -14.134 1.00 86.38 406 ASP A C 1
ATOM 3185 O O . ASP A 1 406 ? 10.923 -7.591 -14.206 1.00 86.38 406 ASP A O 1
ATOM 3189 N N . PHE A 1 407 ? 11.883 -9.208 -12.977 1.00 84.69 407 PHE A N 1
ATOM 3190 C CA . PHE A 1 407 ? 11.816 -8.497 -11.695 1.00 84.69 407 PHE A CA 1
ATOM 3191 C C . PHE A 1 407 ? 12.721 -7.258 -11.624 1.00 84.69 407 PHE A C 1
ATOM 3193 O O . PHE A 1 407 ? 12.530 -6.405 -10.758 1.00 84.69 407 PHE A O 1
ATOM 3200 N N . GLY A 1 408 ? 13.699 -7.135 -12.529 1.00 79.94 408 GLY A N 1
ATOM 3201 C CA . GLY A 1 408 ? 14.539 -5.948 -12.665 1.00 79.94 408 GLY A CA 1
ATOM 3202 C C . GLY A 1 408 ? 13.854 -4.810 -13.421 1.00 79.94 408 GLY A C 1
ATOM 3203 O O . GLY A 1 408 ? 14.307 -3.667 -13.330 1.00 79.94 408 GLY A O 1
ATOM 3204 N N . ASN A 1 409 ? 12.762 -5.091 -14.136 1.00 83.75 409 ASN A N 1
ATOM 3205 C CA . ASN A 1 409 ? 11.988 -4.072 -14.822 1.00 83.75 409 ASN A CA 1
ATOM 3206 C C . ASN A 1 409 ? 11.030 -3.380 -13.833 1.00 83.75 409 ASN A C 1
ATOM 3208 O O . ASN A 1 409 ? 10.067 -3.998 -13.380 1.00 83.75 409 ASN A O 1
ATOM 3212 N N . PRO A 1 410 ? 11.215 -2.081 -13.530 1.00 76.38 410 PRO A N 1
ATOM 3213 C CA . PRO A 1 410 ? 10.333 -1.366 -12.610 1.00 76.38 410 PRO A CA 1
ATOM 3214 C C . PRO A 1 410 ? 8.929 -1.113 -13.181 1.00 76.38 410 PRO A C 1
ATOM 3216 O O . PRO A 1 410 ? 8.034 -0.745 -12.424 1.00 76.38 410 PRO A O 1
ATOM 3219 N N . ASN A 1 411 ? 8.738 -1.270 -14.496 1.00 82.19 411 ASN A N 1
ATOM 3220 C CA . ASN A 1 411 ? 7.472 -1.049 -15.196 1.00 82.19 411 ASN A CA 1
ATOM 3221 C C . ASN A 1 411 ? 7.206 -2.196 -16.194 1.00 82.19 411 ASN A C 1
ATOM 3223 O O . ASN A 1 411 ? 7.323 -1.996 -17.411 1.00 82.19 411 ASN A O 1
ATOM 3227 N N . PRO A 1 412 ? 6.883 -3.409 -15.712 1.00 86.44 412 PRO A N 1
ATOM 3228 C CA . PRO A 1 412 ? 6.526 -4.513 -16.591 1.00 86.44 412 PRO A CA 1
ATOM 3229 C C . PRO A 1 412 ? 5.269 -4.162 -17.397 1.00 86.44 412 PRO A C 1
ATOM 3231 O O . PRO A 1 412 ? 4.328 -3.542 -16.904 1.00 86.44 412 PRO A O 1
ATOM 3234 N N . GLY A 1 413 ? 5.264 -4.514 -18.684 1.00 86.88 413 GLY A N 1
ATOM 3235 C CA . GLY A 1 413 ? 4.182 -4.126 -19.592 1.00 86.88 413 GLY A CA 1
ATOM 3236 C C . GLY A 1 413 ? 2.866 -4.858 -19.320 1.00 86.88 413 GLY A C 1
ATOM 3237 O O . GLY A 1 413 ? 1.798 -4.368 -19.694 1.00 86.88 413 GLY A O 1
ATOM 3238 N N . ASP A 1 414 ? 2.921 -6.022 -18.681 1.00 89.38 414 ASP A N 1
ATOM 3239 C CA . ASP A 1 414 ? 1.805 -6.937 -18.445 1.00 89.38 414 ASP A CA 1
ATOM 3240 C C . ASP A 1 414 ? 1.278 -6.918 -17.001 1.00 89.38 414 ASP A C 1
ATOM 3242 O O . ASP A 1 414 ? 0.181 -7.422 -16.766 1.00 89.38 414 ASP A O 1
ATOM 3246 N N . PHE A 1 415 ? 1.978 -6.263 -16.069 1.00 92.94 415 PHE A N 1
ATOM 3247 C CA . PHE A 1 415 ? 1.568 -6.150 -14.671 1.00 92.94 415 PHE A CA 1
ATOM 3248 C C . PHE A 1 415 ? 1.785 -4.741 -14.115 1.00 92.94 415 PHE A C 1
ATOM 3250 O O . PHE A 1 415 ? 2.825 -4.123 -14.314 1.00 92.94 415 PHE A O 1
ATOM 3257 N N . PHE A 1 416 ? 0.824 -4.247 -13.340 1.00 92.88 416 PHE A N 1
ATOM 3258 C CA . PHE A 1 416 ? 1.087 -3.183 -12.375 1.00 92.88 416 PHE A CA 1
ATOM 3259 C C . PHE A 1 416 ? 0.070 -3.246 -11.245 1.00 92.88 416 PHE A C 1
ATOM 3261 O O . PHE A 1 416 ? -1.067 -3.670 -11.435 1.00 92.88 416 PHE A O 1
ATOM 3268 N N . GLN A 1 417 ? 0.457 -2.746 -10.078 1.00 93.75 417 GLN A N 1
ATOM 3269 C CA . GLN A 1 417 ? -0.459 -2.470 -8.982 1.00 93.75 417 GLN A CA 1
ATOM 3270 C C . GLN A 1 417 ? -0.065 -1.135 -8.364 1.00 93.75 417 GLN A C 1
ATOM 3272 O O . GLN A 1 417 ? 1.017 -0.988 -7.797 1.00 93.75 417 GLN A O 1
ATOM 3277 N N . ARG A 1 418 ? -0.934 -0.140 -8.527 1.00 94.81 418 ARG A N 1
ATOM 3278 C CA . ARG A 1 418 ? -0.719 1.241 -8.108 1.00 94.81 418 ARG A CA 1
ATOM 3279 C C . ARG A 1 418 ? -1.761 1.634 -7.085 1.00 94.81 418 ARG A C 1
ATOM 3281 O O . ARG A 1 418 ? -2.947 1.338 -7.215 1.00 94.81 418 ARG A O 1
ATOM 3288 N N . GLY A 1 419 ? -1.300 2.327 -6.063 1.00 95.31 419 GLY A N 1
ATOM 3289 C CA . GLY A 1 419 ? -2.143 2.795 -4.987 1.00 95.31 419 GLY A CA 1
ATOM 3290 C C . GLY A 1 419 ? -1.374 3.700 -4.048 1.00 95.31 419 GLY A C 1
ATOM 3291 O O . GLY A 1 419 ? -0.191 3.981 -4.247 1.00 95.31 419 GLY A O 1
ATOM 3292 N N . TYR A 1 420 ? -2.044 4.125 -2.989 1.00 92.50 420 TYR A N 1
ATOM 3293 C CA . TYR A 1 420 ? -1.377 4.737 -1.850 1.00 92.50 420 TYR A CA 1
ATOM 3294 C C . TYR A 1 420 ? -1.667 3.936 -0.588 1.00 92.50 420 TYR A C 1
ATOM 3296 O O . TYR A 1 420 ? -2.644 3.194 -0.492 1.00 92.50 420 TYR A O 1
ATOM 3304 N N . CYS A 1 421 ? -0.814 4.122 0.410 1.00 89.88 421 CYS A N 1
ATOM 3305 C CA . CYS A 1 421 ? -1.004 3.568 1.737 1.00 89.88 421 CYS A CA 1
ATOM 3306 C C . CYS A 1 421 ? -0.824 4.680 2.764 1.00 89.88 421 CYS A C 1
ATOM 3308 O O . CYS A 1 421 ? 0.116 5.472 2.672 1.00 89.88 421 CYS A O 1
ATOM 3310 N N . GLN A 1 422 ? -1.725 4.751 3.737 1.00 83.62 422 GLN A N 1
ATOM 3311 C CA . GLN A 1 422 ? -1.616 5.662 4.870 1.00 83.62 422 GLN A CA 1
ATOM 3312 C C . GLN A 1 422 ? -0.937 4.908 6.013 1.00 83.62 422 GLN A C 1
ATOM 3314 O O . GLN A 1 422 ? -1.577 4.146 6.729 1.00 83.62 422 GLN A O 1
ATOM 3319 N N . VAL A 1 423 ? 0.381 5.089 6.133 1.00 77.12 423 VAL A N 1
ATOM 3320 C CA . VAL A 1 423 ? 1.226 4.437 7.147 1.00 77.12 423 VAL A CA 1
ATOM 3321 C C . VAL A 1 423 ? 2.031 5.454 7.930 1.00 77.12 423 VAL A C 1
ATOM 3323 O O . VAL A 1 423 ? 2.474 6.475 7.401 1.00 77.12 423 VAL A O 1
ATOM 3326 N N . GLU A 1 424 ? 2.235 5.168 9.210 1.00 72.25 424 GLU A N 1
ATOM 3327 C CA . GLU A 1 424 ? 2.976 6.037 10.105 1.00 72.25 424 GLU A CA 1
ATOM 3328 C C . GLU A 1 424 ? 4.349 5.448 10.419 1.00 72.25 424 GLU A C 1
ATOM 3330 O O . GLU A 1 424 ? 4.502 4.284 10.786 1.00 72.25 424 GLU A O 1
ATOM 3335 N N . SER A 1 425 ? 5.379 6.287 10.349 1.00 72.25 425 SER A N 1
ATOM 3336 C CA . SER A 1 425 ? 6.659 5.950 10.957 1.00 72.25 425 SER A CA 1
ATOM 3337 C C . SER A 1 425 ? 6.568 6.070 12.474 1.00 72.25 425 SER A C 1
ATOM 3339 O O . SER A 1 425 ? 6.248 7.144 12.975 1.00 72.25 425 SER A O 1
ATOM 3341 N N . LYS A 1 426 ? 7.037 5.052 13.208 1.00 73.88 426 LYS A N 1
ATOM 3342 C CA . LYS A 1 426 ? 7.211 5.086 14.679 1.00 73.88 426 LYS A CA 1
ATOM 3343 C C . LYS A 1 426 ? 7.997 6.311 15.195 1.00 73.88 426 LYS A C 1
ATOM 3345 O O . LYS A 1 426 ? 7.987 6.605 16.387 1.00 73.88 426 LYS A O 1
ATOM 3350 N N . GLN A 1 427 ? 8.730 7.013 14.325 1.00 75.12 427 GLN A N 1
ATOM 3351 C CA . GLN A 1 427 ? 9.501 8.213 14.671 1.00 75.12 427 GLN A CA 1
ATOM 3352 C C . GLN A 1 427 ? 8.710 9.520 14.537 1.00 75.12 427 GLN A C 1
ATOM 3354 O O . GLN A 1 427 ? 9.102 10.524 15.139 1.00 75.12 427 GLN A O 1
ATOM 3359 N N . LEU A 1 428 ? 7.630 9.526 13.752 1.00 75.62 428 LEU A N 1
ATOM 3360 C CA . LEU A 1 428 ? 6.844 10.718 13.450 1.00 75.62 428 LEU A CA 1
ATOM 3361 C C . LEU A 1 428 ? 6.241 11.377 14.706 1.00 75.62 428 LEU A C 1
ATOM 3363 O O . LEU A 1 428 ? 6.405 12.591 14.828 1.00 75.62 428 LEU A O 1
ATOM 3367 N N . PRO A 1 429 ? 5.688 10.644 15.696 1.00 75.38 429 PRO A N 1
ATOM 3368 C CA . PRO A 1 429 ? 5.108 11.220 16.909 1.00 75.38 429 PRO A CA 1
ATOM 3369 C C . PRO A 1 429 ? 6.090 12.102 17.660 1.00 75.38 429 PRO A C 1
ATOM 3371 O O . PRO A 1 429 ? 5.790 13.239 18.013 1.00 75.38 429 PRO A O 1
ATOM 3374 N N . LYS A 1 430 ? 7.304 11.579 17.853 1.00 77.12 430 LYS A N 1
ATOM 3375 C CA . LYS A 1 430 ? 8.368 12.283 18.562 1.00 77.12 430 LYS A CA 1
ATOM 3376 C C . LYS A 1 430 ? 8.872 13.478 17.755 1.00 77.12 430 LYS A C 1
ATOM 3378 O O . LYS A 1 430 ? 9.182 14.508 18.335 1.00 77.12 430 LYS A O 1
ATOM 3383 N N . ALA A 1 431 ? 8.925 13.376 16.425 1.00 77.00 431 ALA A N 1
ATOM 3384 C CA . ALA A 1 431 ? 9.282 14.514 15.579 1.00 77.00 431 ALA A CA 1
ATOM 3385 C C . ALA A 1 431 ? 8.240 15.646 15.651 1.00 77.00 431 ALA A C 1
ATOM 3387 O O . ALA A 1 431 ? 8.621 16.814 1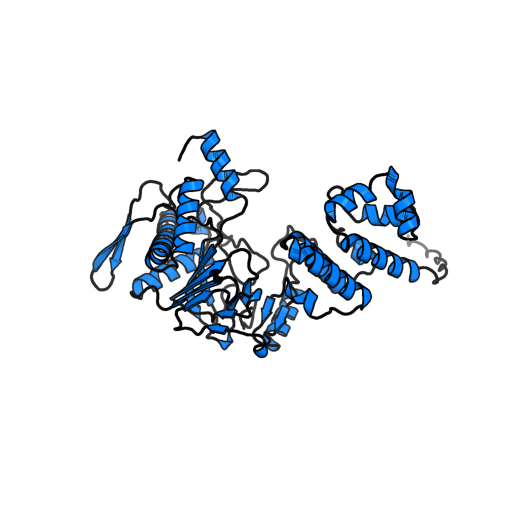5.686 1.00 77.00 431 ALA A O 1
ATOM 3388 N N . ILE A 1 432 ? 6.950 15.307 15.715 1.00 73.75 432 ILE A N 1
ATOM 3389 C CA . ILE A 1 432 ? 5.861 16.279 15.877 1.00 73.75 432 ILE A CA 1
ATOM 3390 C C . ILE A 1 432 ? 5.915 16.928 17.252 1.00 73.75 432 ILE A C 1
ATOM 3392 O O . ILE A 1 432 ? 5.870 18.149 17.342 1.00 73.75 432 ILE A O 1
ATOM 3396 N N . GLN A 1 433 ? 6.061 16.129 18.311 1.00 74.94 433 GLN A N 1
ATOM 3397 C CA . GLN A 1 433 ? 6.176 16.646 19.670 1.00 74.94 433 GLN A CA 1
ATOM 3398 C C . GLN A 1 433 ? 7.334 17.646 19.781 1.00 74.94 433 GLN A C 1
ATOM 3400 O O . GLN A 1 433 ? 7.122 18.778 20.206 1.00 74.94 433 GLN A O 1
ATOM 3405 N N . ASN A 1 434 ? 8.519 17.277 19.283 1.00 76.81 434 ASN A N 1
ATOM 3406 C CA . ASN A 1 434 ? 9.677 18.170 19.250 1.00 76.81 434 ASN A CA 1
ATOM 3407 C C . ASN A 1 434 ? 9.401 19.462 18.457 1.00 76.81 434 ASN A C 1
ATOM 3409 O O . ASN A 1 434 ? 9.915 20.523 18.802 1.00 76.81 434 ASN A O 1
ATOM 3413 N N . HIS A 1 435 ? 8.630 19.382 17.366 1.00 72.75 435 HIS A N 1
ATOM 3414 C CA . HIS A 1 435 ? 8.256 20.554 16.576 1.00 72.75 435 HIS A CA 1
ATOM 3415 C C . HIS A 1 435 ? 7.332 21.484 17.370 1.00 72.75 435 HIS A C 1
ATOM 3417 O O . HIS A 1 435 ? 7.585 22.685 17.426 1.00 72.75 435 HIS A O 1
ATOM 3423 N N . VAL A 1 436 ? 6.308 20.926 18.022 1.00 70.25 436 VAL A N 1
ATOM 3424 C CA . VAL A 1 436 ? 5.344 21.687 18.825 1.00 70.25 436 VAL A CA 1
ATOM 3425 C C . VAL A 1 436 ? 6.010 22.344 20.033 1.00 70.25 436 VAL A C 1
ATOM 3427 O O . VAL A 1 436 ? 5.755 23.511 20.311 1.00 70.25 436 VAL A O 1
ATOM 3430 N N . GLU A 1 437 ? 6.901 21.635 20.726 1.00 76.81 437 GLU A N 1
ATOM 3431 C CA . GLU A 1 437 ? 7.668 22.184 21.853 1.00 76.81 437 GLU A CA 1
ATOM 3432 C C . GLU A 1 437 ? 8.569 23.350 21.422 1.00 76.81 437 GLU A C 1
ATOM 3434 O O . GLU A 1 437 ? 8.734 24.317 22.163 1.00 76.81 437 GLU A O 1
ATOM 3439 N N . ARG A 1 438 ? 9.137 23.280 20.212 1.00 76.50 438 ARG A N 1
ATOM 3440 C CA . ARG A 1 438 ? 10.086 24.283 19.717 1.00 76.50 438 ARG A CA 1
ATOM 3441 C C . ARG A 1 438 ? 9.424 25.509 19.088 1.00 76.50 438 ARG A C 1
ATOM 3443 O O . ARG A 1 438 ? 9.998 26.592 19.163 1.00 76.50 438 ARG A O 1
ATOM 3450 N N . TYR A 1 439 ? 8.276 25.341 18.436 1.00 70.56 439 TYR A N 1
ATOM 3451 C CA . TYR A 1 439 ? 7.661 26.383 17.604 1.00 70.56 439 TYR A CA 1
ATOM 3452 C C . TYR A 1 439 ? 6.211 26.724 17.987 1.00 70.56 439 TYR A C 1
ATOM 3454 O O . TYR A 1 439 ? 5.630 27.625 17.388 1.00 70.56 439 TYR A O 1
ATOM 3462 N N . GLY A 1 440 ? 5.631 26.051 18.986 1.00 62.84 440 GLY A N 1
ATOM 3463 C CA . GLY A 1 440 ? 4.209 26.150 19.325 1.00 62.84 440 GLY A CA 1
ATOM 3464 C C . GLY A 1 440 ? 3.335 25.203 18.494 1.00 62.84 440 GLY A C 1
ATOM 3465 O O . GLY A 1 440 ? 3.827 24.436 17.666 1.00 62.84 440 GLY A O 1
ATOM 3466 N N . ARG A 1 441 ? 2.014 25.216 18.728 1.00 57.69 441 ARG A N 1
ATOM 3467 C CA . ARG A 1 441 ? 1.077 24.454 17.883 1.00 57.69 441 ARG A CA 1
ATOM 3468 C C . ARG A 1 441 ? 1.115 25.015 16.457 1.00 57.69 441 ARG A C 1
ATOM 3470 O O . ARG A 1 441 ? 1.056 26.230 16.293 1.00 57.69 441 ARG A O 1
ATOM 3477 N N . ALA A 1 442 ? 1.242 24.116 15.481 1.00 49.09 442 ALA A N 1
ATOM 3478 C CA . ALA A 1 442 ? 1.201 24.438 14.057 1.00 49.09 442 ALA A CA 1
ATOM 3479 C C . ALA A 1 442 ? -0.185 24.915 13.614 1.00 49.09 442 ALA A C 1
ATOM 3481 O O . ALA A 1 442 ? -1.184 24.405 14.180 1.00 49.09 442 ALA A O 1
#

Solvent-accessible surface area (backbone atoms only — not comparable to full-atom values): 25369 Å² total; per-residue (Å²): 135,85,84,77,88,80,81,84,80,82,82,74,87,89,81,67,74,68,61,60,53,58,50,56,52,54,50,55,45,53,57,64,48,43,88,58,46,72,60,50,54,57,52,54,72,32,82,92,31,43,65,61,46,23,62,75,67,74,44,52,67,68,56,50,52,54,55,53,73,37,33,52,100,82,70,44,78,50,64,63,72,60,42,50,74,71,66,53,50,77,65,61,49,47,53,53,50,51,50,53,51,45,41,74,70,41,58,78,80,48,27,61,54,47,22,51,41,53,42,52,28,70,72,61,83,43,83,52,78,78,61,54,66,82,60,44,44,38,18,82,35,66,70,46,44,54,54,49,53,55,44,52,75,68,55,79,76,73,51,75,93,48,77,78,77,58,86,60,66,62,51,65,43,58,66,62,70,88,64,47,73,40,79,42,56,72,79,48,67,51,76,43,55,42,88,88,80,64,45,73,50,30,36,36,39,35,65,70,64,80,51,64,68,59,38,50,51,46,31,53,49,44,50,52,40,54,69,24,28,32,50,79,45,65,76,53,82,57,68,45,51,66,74,50,82,36,26,58,46,96,94,54,63,37,64,40,78,48,82,46,64,33,87,53,80,79,16,44,47,47,75,71,34,52,94,47,47,35,63,52,47,43,42,48,48,29,47,44,47,22,52,52,40,50,49,40,64,73,72,44,58,68,66,58,40,48,35,27,54,51,34,38,62,74,63,57,61,68,63,64,42,77,70,88,75,63,65,54,45,76,47,60,40,88,88,76,65,47,73,44,75,44,61,49,46,83,34,70,42,32,40,51,69,47,33,43,37,36,25,43,36,51,46,54,56,73,89,24,28,47,25,40,31,41,55,84,65,23,31,41,34,53,43,45,48,34,30,36,40,33,33,40,66,87,56,54,62,51,58,25,51,58,65,64,96,52,74,86,49,79,73,48,93,68,46,48,79,41,58,56,67,45,71,60,60,93,55,35,65,60,17,45,50,57,45,32,76,74,72,43,85,118

pLDDT: mean 71.28, std 19.89, range [33.75, 97.75]

Radius of gyration: 26.06 Å; Cα contacts (8 Å, |Δi|>4): 621; chains: 1; bounding box: 88×61×56 Å

Secondary structure (DSSP, 8-state):
-PPPPPPPPPPPP-SSHHHHHHHHHHHHHHHTTSTTHHHHHHHHTSGGGHHHHHHHTT--HHHHHHHHTTS-TT-PPPPHHHHHHTT--HHHHHHHHHHHHHHHHS-HHHHHHHHHHHHHHHHHSS--HHHHGGGPEEESSHHHHHHHHHHHHHS--S-GGG-SS-TT---EEE--GGG-SEEE-TT--EEEE-TTT--EEEEEEES----HHHHHHHHHHHHHHHHHBPBS-SSSSS--B--SEEEEETTEEEEEE---BPSSTTTHHHHTTGGGHHHHHHHHHHHHHHHHHHHHHHHS-HHHHHHHHHHHHHHTPPPS-SSS--SEEEEEPTTT--EEEEE--S-----SSEEEEEEEEEES-STT---EEEGGGTEEE---TTEEEEEETTS-EEEPBP--S-TT-SS-SS-EEEEEEE---TTHHHHHHHHHHHH---

Nearest PDB structures (foldseek):
  7cy8-assembly1_A  TM=4.731E-01  e=1.086E-02  Escherichia coli
  6n1f-assembly1_A  TM=7.505E-01  e=1.090E+00  Burkholderia pseudomallei 1710b
  6n1f-assembly5_B  TM=6.854E-01  e=2.435E+00  Burkholderia pseudomallei 1710b
  6n1f-assembly6_D-2  TM=6.537E-01  e=5.739E+00  Burkholderia pseudomallei 1710b

Mean predicted aligned error: 14.76 Å